Protein AF-A0A812SPB5-F1 (afdb_monomer_lite)

InterPro domains:
  IPR000182 GNAT domain [PF13508] (41-122)
  IPR000182 GNAT domain [PS51186] (1-149)
  IPR016181 Acyl-CoA N-acyltransferase [SSF55729] (9-125)
  IPR053144 Putative Acetyltransferase Butenolide Biosynthesis [PTHR43233] (49-135)

Structure (mmCIF, N/CA/C/O backbone):
data_AF-A0A812SPB5-F1
#
_entry.id   AF-A0A812SPB5-F1
#
loop_
_atom_site.group_PDB
_atom_site.id
_atom_site.type_symbol
_atom_site.label_atom_id
_atom_site.label_alt_id
_atom_site.label_comp_id
_atom_site.label_asym_id
_atom_site.label_entity_id
_atom_site.label_seq_id
_atom_site.pdbx_PDB_ins_code
_atom_site.Cartn_x
_atom_site.Cartn_y
_atom_site.Cartn_z
_atom_site.occupancy
_atom_site.B_iso_or_equiv
_atom_site.auth_seq_id
_atom_site.auth_comp_id
_atom_site.auth_asym_id
_atom_site.auth_atom_id
_atom_site.pdbx_PDB_model_num
ATOM 1 N N . MET A 1 1 ? -37.633 -45.034 35.189 1.00 63.81 1 MET A N 1
ATOM 2 C CA . MET A 1 1 ? -37.318 -43.684 35.684 1.00 63.81 1 MET A CA 1
ATOM 3 C C . MET A 1 1 ? -38.538 -42.826 35.439 1.00 63.81 1 MET A C 1
ATOM 5 O O . MET A 1 1 ? -38.893 -42.619 34.281 1.00 63.81 1 MET A O 1
ATOM 9 N N . THR A 1 2 ? -39.214 -42.417 36.504 1.00 84.12 2 THR A N 1
ATOM 10 C CA . THR A 1 2 ? -40.381 -41.531 36.424 1.00 84.12 2 THR A CA 1
ATOM 11 C C . THR A 1 2 ? -39.947 -40.212 37.028 1.00 84.12 2 THR A C 1
ATOM 13 O O . THR A 1 2 ? -39.960 -40.045 38.245 1.00 84.12 2 THR A O 1
ATOM 16 N N . ILE A 1 3 ? -39.499 -39.306 36.160 1.00 94.38 3 ILE A N 1
ATOM 17 C CA . ILE A 1 3 ? -38.965 -38.017 36.582 1.00 94.38 3 ILE A CA 1
ATOM 18 C C . ILE A 1 3 ? -40.113 -37.043 36.836 1.00 94.38 3 ILE A C 1
ATOM 20 O O . ILE A 1 3 ? -40.954 -36.833 35.962 1.00 94.38 3 ILE A O 1
ATOM 24 N N . SER A 1 4 ? -40.125 -36.420 38.013 1.00 95.44 4 SER A N 1
ATOM 25 C CA . SER A 1 4 ? -41.083 -35.372 38.368 1.00 95.44 4 SER A CA 1
ATOM 26 C C . SER A 1 4 ? -40.384 -34.162 38.983 1.00 95.44 4 SER A C 1
ATOM 28 O O . SER A 1 4 ? -39.336 -34.287 39.612 1.00 95.44 4 SER A O 1
ATOM 30 N N . VAL A 1 5 ? -40.954 -32.976 38.769 1.00 96.69 5 VAL A N 1
ATOM 31 C CA . VAL A 1 5 ? -40.479 -31.719 39.357 1.00 96.69 5 VAL A CA 1
ATOM 32 C C . VAL A 1 5 ? -41.509 -31.268 40.378 1.00 96.69 5 VAL A C 1
ATOM 34 O O . VAL A 1 5 ? -42.678 -31.105 40.030 1.00 96.69 5 VAL A O 1
ATOM 37 N N . ILE A 1 6 ? -41.084 -31.060 41.621 1.00 97.44 6 ILE A N 1
ATOM 38 C CA . ILE A 1 6 ? -41.960 -30.626 42.709 1.00 97.44 6 ILE A CA 1
ATOM 39 C C . ILE A 1 6 ? -41.412 -29.376 43.393 1.00 97.44 6 ILE A C 1
ATOM 41 O O . ILE A 1 6 ? -40.201 -29.180 43.496 1.00 97.44 6 ILE A O 1
ATOM 45 N N . THR A 1 7 ? -42.313 -28.553 43.918 1.00 97.50 7 THR A N 1
ATOM 46 C CA . THR A 1 7 ? -41.961 -27.454 44.819 1.00 97.50 7 THR A CA 1
ATOM 47 C C . THR A 1 7 ? -41.866 -27.998 46.239 1.00 97.50 7 THR A C 1
ATOM 49 O O . THR A 1 7 ? -42.883 -28.283 46.872 1.00 97.50 7 THR A O 1
ATOM 52 N N . LYS A 1 8 ? -40.641 -28.181 46.735 1.00 96.62 8 LYS A N 1
ATOM 53 C CA . LYS A 1 8 ? -40.370 -28.654 48.097 1.00 96.62 8 LYS A CA 1
ATOM 54 C C . LYS A 1 8 ? -38.964 -28.240 48.517 1.00 96.62 8 LYS A C 1
ATOM 56 O O . LYS A 1 8 ? -38.015 -28.406 47.758 1.00 96.62 8 LYS A O 1
ATOM 61 N N . THR A 1 9 ? -38.817 -27.731 49.737 1.00 97.06 9 THR A N 1
ATOM 62 C CA . THR A 1 9 ? -37.496 -27.500 50.336 1.00 97.06 9 THR A CA 1
ATOM 63 C C . THR A 1 9 ? -36.890 -28.847 50.743 1.00 97.06 9 THR A C 1
ATOM 65 O O . THR A 1 9 ? -37.549 -29.580 51.487 1.00 97.06 9 THR A O 1
ATOM 68 N N . PRO A 1 10 ? -35.684 -29.213 50.263 1.00 96.50 10 PRO A N 1
ATOM 69 C CA . PRO A 1 10 ? -35.013 -30.427 50.721 1.00 96.50 10 PRO A CA 1
ATOM 70 C C . PRO A 1 10 ? -34.667 -30.323 52.205 1.00 96.50 10 PRO A C 1
ATOM 72 O O . PRO A 1 10 ? -34.415 -29.231 52.716 1.00 96.50 10 PRO A O 1
ATOM 75 N N . ASP A 1 11 ? -34.610 -31.462 52.888 1.00 96.69 11 ASP A N 1
ATOM 76 C CA . ASP A 1 11 ? -33.950 -31.523 54.186 1.00 96.69 11 ASP A CA 1
ATOM 77 C C . ASP A 1 11 ? -32.429 -31.268 54.026 1.00 96.69 11 ASP A C 1
ATOM 79 O O . ASP A 1 11 ? -31.878 -31.408 52.924 1.00 96.69 11 ASP A O 1
ATOM 83 N N . PRO A 1 12 ? -31.728 -30.855 55.098 1.00 97.38 12 PRO A N 1
ATOM 84 C CA . PRO A 1 12 ? -30.311 -30.505 55.020 1.00 97.38 12 PRO A CA 1
ATOM 85 C C . PRO A 1 12 ? -29.404 -31.632 54.512 1.00 97.38 12 PRO A C 1
ATOM 87 O O . PRO A 1 12 ? -28.413 -31.346 53.840 1.00 97.38 12 PRO A O 1
ATOM 90 N N . GLU A 1 13 ? -29.737 -32.891 54.792 1.00 97.25 13 GLU A N 1
ATOM 91 C CA . GLU A 1 13 ? -28.932 -34.052 54.401 1.00 97.25 13 GLU A CA 1
ATOM 92 C C . GLU A 1 13 ? -29.059 -34.299 52.895 1.00 97.25 13 GLU A C 1
ATOM 94 O O . GLU A 1 13 ? -28.049 -34.379 52.191 1.00 97.25 13 GLU A O 1
ATOM 99 N N . THR A 1 14 ? -30.290 -34.292 52.374 1.00 96.75 14 THR A N 1
ATOM 100 C CA . THR A 1 14 ? -30.570 -34.359 50.934 1.00 96.75 14 THR A CA 1
ATOM 101 C C . THR A 1 14 ? -29.906 -33.205 50.180 1.00 96.75 14 THR A C 1
ATOM 103 O O . THR A 1 14 ? -29.266 -33.417 49.148 1.00 96.75 14 THR A O 1
ATOM 106 N N . TYR A 1 15 ? -30.005 -31.977 50.701 1.00 97.62 15 TYR A N 1
ATOM 107 C CA . TYR A 1 15 ? -29.370 -30.798 50.107 1.00 97.62 15 TYR A CA 1
ATOM 108 C C . TYR A 1 15 ? -27.847 -30.952 50.007 1.00 97.62 15 TYR A C 1
ATOM 110 O O . TYR A 1 15 ? -27.272 -30.734 48.939 1.00 97.62 15 TYR A O 1
ATOM 118 N N . LEU A 1 16 ? -27.183 -31.338 51.101 1.00 97.06 16 LEU A N 1
ATOM 119 C CA . LEU A 1 16 ? -25.730 -31.515 51.117 1.00 97.06 16 LEU A CA 1
ATOM 120 C C . LEU A 1 16 ? -25.281 -32.674 50.221 1.00 97.06 16 LEU A C 1
ATOM 122 O O . LEU A 1 16 ? -24.282 -32.532 49.514 1.00 97.06 16 LEU A O 1
ATOM 126 N N . SER A 1 17 ? -26.042 -33.770 50.192 1.00 96.19 17 SER A N 1
ATOM 127 C CA . SER A 1 17 ? -25.793 -34.912 49.308 1.00 96.19 17 SER A CA 1
ATOM 128 C C . SER A 1 17 ? -25.821 -34.501 47.830 1.00 96.19 17 SER A C 1
ATOM 130 O O . SER A 1 17 ? -24.860 -34.740 47.096 1.00 96.19 17 SER A O 1
ATOM 132 N N . LEU A 1 18 ? -26.860 -33.772 47.399 1.00 96.44 18 LEU A N 1
ATOM 133 C CA . LEU A 1 18 ? -26.977 -33.279 46.021 1.00 96.44 18 LEU A CA 1
ATOM 134 C C . LEU A 1 18 ? -25.856 -32.302 45.643 1.00 96.44 18 LEU A C 1
ATOM 136 O O . LEU A 1 18 ? -25.325 -32.373 44.533 1.00 96.44 18 LEU A O 1
ATOM 140 N N . ARG A 1 19 ? -25.461 -31.406 46.559 1.00 95.50 19 ARG A N 1
ATOM 141 C CA . ARG A 1 19 ? -24.319 -30.502 46.337 1.00 95.50 19 ARG A CA 1
ATOM 142 C C . ARG A 1 19 ? -23.026 -31.266 46.110 1.00 95.50 19 ARG A C 1
ATOM 144 O O . ARG A 1 19 ? -22.308 -30.953 45.163 1.00 95.50 19 ARG A O 1
ATOM 151 N N . ALA A 1 20 ? -22.737 -32.231 46.982 1.00 92.88 20 ALA A N 1
ATOM 152 C CA . ALA A 1 20 ? -21.528 -33.038 46.902 1.00 92.88 20 ALA A CA 1
ATOM 153 C C . ALA A 1 20 ? -21.491 -33.830 45.589 1.00 92.88 20 ALA A C 1
ATOM 155 O O . ALA A 1 20 ? -20.488 -33.780 44.878 1.00 92.88 20 ALA A O 1
ATOM 156 N N . ALA A 1 21 ? -22.606 -34.468 45.218 1.00 91.19 21 ALA A N 1
ATOM 157 C CA . ALA A 1 21 ? -22.726 -35.212 43.967 1.00 91.19 21 ALA A CA 1
ATOM 158 C C . ALA A 1 21 ? -22.499 -34.333 42.723 1.00 91.19 21 ALA A C 1
ATOM 160 O O . ALA A 1 21 ? -21.892 -34.777 41.753 1.00 91.19 21 ALA A O 1
ATOM 161 N N . GLY A 1 22 ? -22.956 -33.078 42.743 1.00 85.56 22 GLY A N 1
ATOM 162 C CA . GLY A 1 22 ? -22.768 -32.135 41.638 1.00 85.56 22 GLY A CA 1
ATOM 163 C C . GLY A 1 22 ? -21.493 -31.295 41.678 1.00 85.56 22 GLY A C 1
ATOM 164 O O . GLY A 1 22 ? -21.366 -30.381 40.867 1.00 85.56 22 GLY A O 1
ATOM 165 N N . GLY A 1 23 ? -20.574 -31.551 42.614 1.00 87.12 23 GLY A N 1
ATOM 166 C CA . GLY A 1 23 ? -19.309 -30.816 42.720 1.00 87.12 23 GLY A CA 1
ATOM 167 C C . GLY A 1 23 ? -19.434 -29.374 43.232 1.00 87.12 23 GLY A C 1
ATOM 168 O O . GLY A 1 23 ? -18.516 -28.574 43.042 1.00 87.12 23 GLY A O 1
ATOM 169 N N . LEU A 1 24 ? -20.546 -29.018 43.885 1.00 87.31 24 LEU A N 1
ATOM 170 C CA . LEU A 1 24 ? -20.717 -27.701 44.500 1.00 87.31 24 LEU A CA 1
ATOM 171 C C . LEU A 1 24 ? -19.884 -27.575 45.786 1.00 87.31 24 LEU A C 1
ATOM 173 O O . LEU A 1 24 ? -19.581 -28.554 46.465 1.00 87.31 24 LEU A O 1
ATOM 177 N N . SER A 1 25 ? -19.536 -26.338 46.157 1.00 84.19 25 SER A N 1
ATOM 178 C CA . SER A 1 25 ? -18.739 -26.072 47.368 1.00 84.19 25 SER A CA 1
ATOM 179 C C . SER A 1 25 ? -19.434 -26.602 48.639 1.00 84.19 25 SER A C 1
ATOM 181 O O . SER A 1 25 ? -20.660 -26.450 48.747 1.00 84.19 25 SER A O 1
ATOM 183 N N . PRO A 1 26 ? -18.684 -27.182 49.598 1.00 86.19 26 PRO A N 1
ATOM 184 C CA . PRO A 1 26 ? -19.251 -27.788 50.801 1.00 86.19 26 PRO A CA 1
ATOM 185 C C . PRO A 1 26 ? -19.763 -26.741 51.801 1.00 86.19 26 PRO A C 1
ATOM 187 O O . PRO A 1 26 ? -19.279 -25.608 51.828 1.00 86.19 26 PRO A O 1
ATOM 190 N N . TYR A 1 27 ? -20.714 -27.157 52.639 1.00 88.69 27 TYR A N 1
ATOM 191 C CA . TYR A 1 27 ? -21.222 -26.421 53.799 1.00 88.69 27 TYR A CA 1
ATOM 192 C C . TYR A 1 27 ? -21.472 -27.384 54.961 1.00 88.69 27 TYR A C 1
ATOM 194 O O . TYR A 1 27 ? -21.741 -28.563 54.737 1.00 88.69 27 TYR A O 1
ATOM 202 N N . ASP A 1 28 ? -21.433 -26.864 56.186 1.00 91.00 28 ASP A N 1
ATOM 203 C CA . ASP A 1 28 ? -21.784 -27.625 57.384 1.00 91.00 28 ASP A CA 1
ATOM 204 C C . ASP A 1 28 ? -23.301 -27.863 57.469 1.00 91.00 28 ASP A C 1
ATOM 206 O O . ASP A 1 28 ? -24.102 -27.054 56.986 1.00 91.00 28 ASP A O 1
ATOM 210 N N . LEU A 1 29 ? -23.708 -28.953 58.128 1.00 93.06 29 LEU A N 1
ATOM 211 C CA . LEU A 1 29 ? -25.117 -29.338 58.294 1.00 93.06 29 LEU A CA 1
ATOM 212 C C . LEU A 1 29 ? -25.950 -28.246 58.981 1.00 93.06 29 LEU A C 1
ATOM 214 O O . LEU A 1 29 ? -27.067 -27.953 58.555 1.00 93.06 29 LEU A O 1
ATOM 218 N N . GLU A 1 30 ? -25.386 -27.595 60.000 1.00 93.38 30 GLU A N 1
ATOM 219 C CA . GLU A 1 30 ? -26.032 -26.485 60.706 1.00 93.38 30 GLU A CA 1
ATOM 220 C C . GLU A 1 30 ? -26.261 -25.281 59.778 1.00 93.38 30 GLU A C 1
ATOM 222 O O . GLU A 1 30 ? -27.364 -24.731 59.719 1.00 93.38 30 GLU A O 1
ATOM 227 N N . ALA A 1 31 ? -25.248 -24.917 58.985 1.00 91.81 31 ALA A N 1
ATOM 228 C CA . ALA A 1 31 ? -25.338 -23.822 58.024 1.00 91.81 31 ALA A CA 1
ATOM 229 C C . ALA A 1 31 ? -26.363 -24.120 56.918 1.00 91.81 31 ALA A C 1
ATOM 231 O O . ALA A 1 31 ? -27.149 -23.244 56.550 1.00 91.81 31 ALA A O 1
ATOM 232 N N . ALA A 1 32 ? -26.401 -25.361 56.422 1.00 95.88 32 ALA A N 1
ATOM 233 C CA . ALA A 1 32 ? -27.415 -25.814 55.475 1.00 95.88 32 ALA A CA 1
ATOM 234 C C . ALA A 1 32 ? -28.828 -25.715 56.070 1.00 95.88 32 ALA A C 1
ATOM 236 O O . ALA A 1 32 ? -29.724 -25.167 55.426 1.00 95.88 32 ALA A O 1
ATOM 237 N N . GLY A 1 33 ? -29.014 -26.170 57.313 1.00 96.31 33 GLY A N 1
ATOM 238 C CA . GLY A 1 33 ? -30.286 -26.077 58.029 1.00 96.31 33 GLY A CA 1
ATOM 239 C C . GLY A 1 33 ? -30.769 -24.641 58.223 1.00 96.31 33 GLY A C 1
ATOM 240 O O . GLY A 1 33 ? -31.959 -24.368 58.063 1.00 96.31 33 GLY A O 1
ATOM 241 N N . LEU A 1 34 ? -29.863 -23.704 58.513 1.00 95.12 34 LEU A N 1
ATOM 242 C CA . LEU A 1 34 ? -30.201 -22.285 58.611 1.00 95.12 34 LEU A CA 1
ATOM 243 C C . LEU A 1 34 ? -30.539 -21.679 57.239 1.00 95.12 34 LEU A C 1
ATOM 245 O O . LEU A 1 34 ? -31.526 -20.957 57.112 1.00 95.12 34 LEU A O 1
ATOM 249 N N . GLY A 1 35 ? -29.746 -21.974 56.207 1.00 95.38 35 GLY A N 1
ATOM 250 C CA . GLY A 1 35 ? -29.946 -21.427 54.863 1.00 95.38 35 GLY A CA 1
ATOM 251 C C . GLY A 1 35 ? -31.253 -21.888 54.213 1.00 95.38 35 GLY A C 1
ATOM 252 O O . GLY A 1 35 ? -31.986 -21.079 53.647 1.00 95.38 35 GLY A O 1
ATOM 253 N N . LEU A 1 36 ? -31.591 -23.174 54.345 1.00 97.25 36 LEU A N 1
ATOM 254 C CA . LEU A 1 36 ? -32.800 -23.754 53.750 1.00 97.25 36 LEU A CA 1
ATOM 255 C C . LEU A 1 36 ? -34.093 -23.159 54.323 1.00 97.25 36 LEU A C 1
ATOM 257 O O . LEU A 1 36 ? -35.051 -22.969 53.579 1.00 97.25 36 LEU A O 1
ATOM 261 N N . LYS A 1 37 ? -34.111 -22.791 55.612 1.00 96.06 37 LYS A N 1
ATOM 262 C CA . LYS A 1 37 ? -35.261 -22.114 56.243 1.00 96.06 37 LYS A CA 1
ATOM 263 C C . LYS A 1 37 ? -35.551 -20.732 55.654 1.00 96.06 37 LYS A C 1
ATOM 265 O O . LYS A 1 37 ? -36.689 -20.290 55.704 1.00 96.06 37 LYS A O 1
ATOM 270 N N . ASN A 1 38 ? -34.532 -20.072 55.103 1.00 95.81 38 ASN A N 1
ATOM 271 C CA . ASN A 1 38 ? -34.617 -18.715 54.558 1.00 95.81 38 ASN A CA 1
ATOM 272 C C . ASN A 1 38 ? -34.707 -18.698 53.023 1.00 95.81 38 ASN A C 1
ATOM 274 O O . ASN A 1 38 ? -34.426 -17.685 52.385 1.00 95.81 38 ASN A O 1
ATOM 278 N N . SER A 1 39 ? -35.041 -19.834 52.413 1.00 97.38 39 SER A N 1
ATOM 279 C CA . SER A 1 39 ? -35.222 -19.920 50.965 1.00 97.38 39 SER A CA 1
ATOM 280 C C . SER A 1 39 ? -36.596 -19.385 50.581 1.00 97.38 39 SER A C 1
ATOM 282 O O . SER A 1 39 ? -37.591 -19.759 51.196 1.00 97.38 39 SER A O 1
ATOM 284 N N . LEU A 1 40 ? -36.660 -18.547 49.545 1.00 96.81 40 LEU A N 1
ATOM 285 C CA . LEU A 1 40 ? -37.932 -18.048 49.013 1.00 96.81 40 LEU A CA 1
ATOM 286 C C . LEU A 1 40 ? -38.688 -19.160 48.285 1.00 96.81 40 LEU A C 1
ATOM 288 O O . LEU A 1 40 ? -39.899 -19.299 48.424 1.00 96.81 40 LEU A O 1
ATOM 292 N N . HIS A 1 41 ? -37.959 -19.968 47.513 1.00 97.81 41 HIS A N 1
ATOM 293 C CA . HIS A 1 41 ? -38.534 -21.067 46.752 1.00 97.81 41 HIS A CA 1
ATOM 294 C C . HIS A 1 41 ? -37.497 -22.157 46.494 1.00 97.81 41 HIS A C 1
ATOM 296 O O . HIS A 1 41 ? -36.340 -21.861 46.193 1.00 97.81 41 HIS A O 1
ATOM 302 N N . CYS A 1 42 ? -37.922 -23.416 46.562 1.00 98.25 42 CYS A N 1
ATOM 303 C CA . CYS A 1 42 ? -37.093 -24.577 46.256 1.00 98.25 42 CYS A CA 1
ATOM 304 C C . CYS A 1 42 ? -37.826 -25.505 45.293 1.00 98.25 42 CYS A C 1
ATOM 306 O O . CYS A 1 42 ? -39.015 -25.784 45.461 1.00 98.25 42 CYS A O 1
ATOM 308 N N . VAL A 1 43 ? -37.081 -26.033 44.331 1.00 98.19 43 VAL A N 1
ATOM 309 C CA . VAL A 1 43 ? -37.544 -27.042 43.385 1.00 98.19 43 VAL A CA 1
ATOM 310 C C . VAL A 1 43 ? -36.696 -28.293 43.561 1.00 98.19 43 VAL A C 1
ATOM 312 O O . VAL A 1 43 ? -35.469 -28.201 43.604 1.00 98.19 43 VAL A O 1
ATOM 315 N N . LEU A 1 44 ? -37.346 -29.455 43.630 1.00 98.19 44 LEU A N 1
ATOM 316 C CA . LEU A 1 44 ? -36.703 -30.766 43.596 1.00 98.19 44 LEU A CA 1
ATOM 317 C C . LEU A 1 44 ? -37.095 -31.520 42.334 1.00 98.19 44 LEU A C 1
ATOM 319 O O . LEU A 1 44 ? -38.250 -31.508 41.913 1.00 98.19 44 LEU A O 1
ATOM 323 N N . LEU A 1 45 ? -36.112 -32.206 41.766 1.00 97.75 45 LEU A N 1
ATOM 324 C CA . LEU A 1 45 ? -36.284 -33.189 40.713 1.00 97.75 45 LEU A CA 1
ATOM 325 C C . LEU A 1 45 ? -36.202 -34.576 41.346 1.00 97.75 45 LEU A C 1
ATOM 327 O O . LEU A 1 45 ? -35.180 -34.906 41.948 1.00 97.75 45 LEU A O 1
ATOM 331 N N . LEU A 1 46 ? -37.258 -35.371 41.216 1.00 97.19 46 LEU A N 1
ATOM 332 C CA . LEU A 1 46 ? -37.343 -36.706 41.799 1.00 97.19 46 LEU A CA 1
ATOM 333 C C . LEU A 1 46 ? -37.330 -37.786 40.716 1.00 97.19 46 LEU A C 1
ATOM 335 O O . LEU A 1 46 ? -38.007 -37.626 39.701 1.00 97.19 46 LEU A O 1
ATOM 339 N N . ASP A 1 47 ? -36.628 -38.893 40.964 1.00 95.38 47 ASP A N 1
ATOM 340 C CA . ASP A 1 47 ? -36.888 -40.188 40.322 1.00 95.38 47 ASP A CA 1
ATOM 341 C C . ASP A 1 47 ? -37.555 -41.103 41.356 1.00 95.38 47 ASP A C 1
ATOM 343 O O . ASP A 1 47 ? -36.920 -41.559 42.310 1.00 95.38 47 ASP A O 1
ATOM 347 N N . GLY A 1 48 ? -38.869 -41.297 41.227 1.00 92.38 48 GLY A N 1
ATOM 348 C CA . GLY A 1 48 ? -39.670 -41.904 42.294 1.00 92.38 48 GLY A CA 1
ATOM 349 C C . GLY A 1 48 ? -39.653 -41.045 43.565 1.00 92.38 48 GLY A C 1
ATOM 350 O O . GLY A 1 48 ? -40.096 -39.899 43.540 1.00 92.38 48 GLY A O 1
ATOM 351 N N . GLU A 1 49 ? -39.141 -41.591 44.670 1.00 90.06 49 GLU A N 1
ATOM 352 C CA . GLU A 1 49 ? -38.994 -40.875 45.950 1.00 90.06 49 GLU A CA 1
ATOM 353 C C . GLU A 1 49 ? -37.601 -40.249 46.141 1.00 90.06 49 GLU A C 1
ATOM 355 O O . GLU A 1 49 ? -37.379 -39.491 47.084 1.00 90.06 49 GLU A O 1
ATOM 360 N N . THR A 1 50 ? -36.647 -40.544 45.253 1.00 94.25 50 THR A N 1
ATOM 361 C CA . THR A 1 50 ? -35.257 -40.098 45.390 1.00 94.25 50 THR A CA 1
ATOM 362 C C . THR A 1 50 ? -35.046 -38.744 44.725 1.00 94.25 50 THR A C 1
ATOM 364 O O . THR A 1 50 ? -35.310 -38.583 43.534 1.00 94.25 50 THR A O 1
ATOM 367 N N . ALA A 1 51 ? -34.514 -37.771 45.468 1.00 96.69 51 ALA A N 1
ATOM 368 C CA . ALA A 1 51 ? -34.114 -36.488 44.903 1.00 96.69 51 ALA A CA 1
ATOM 369 C C . ALA A 1 51 ? -32.821 -36.631 44.088 1.00 96.69 51 ALA A C 1
ATOM 371 O O . ALA A 1 51 ? -31.784 -37.036 44.606 1.00 96.69 51 ALA A O 1
ATOM 372 N N . VAL A 1 52 ? -32.892 -36.277 42.806 1.00 97.25 52 VAL A N 1
ATOM 373 C CA . VAL A 1 52 ? -31.805 -36.402 41.817 1.00 97.25 52 VAL A CA 1
ATOM 374 C C . VAL A 1 52 ? -31.401 -35.053 41.214 1.00 97.25 52 VAL A C 1
ATOM 376 O O . VAL A 1 52 ? -30.517 -34.975 40.363 1.00 97.25 52 VAL A O 1
ATOM 379 N N . GLY A 1 53 ? -32.018 -33.962 41.659 1.00 97.50 53 GLY A N 1
ATOM 380 C CA . GLY A 1 53 ? -31.630 -32.602 41.312 1.00 97.50 53 GLY A CA 1
ATOM 381 C C . GLY A 1 53 ? -32.399 -31.573 42.129 1.00 97.50 53 GLY A C 1
ATOM 382 O O . GLY A 1 53 ? -33.433 -31.882 42.722 1.00 97.50 53 GLY A O 1
ATOM 383 N N . MET A 1 54 ? -31.890 -30.347 42.170 1.00 98.12 54 MET A N 1
ATOM 384 C CA . MET A 1 54 ? -32.526 -29.241 42.876 1.00 98.12 54 MET A CA 1
ATOM 385 C C . MET A 1 54 ? -32.193 -27.884 42.256 1.00 98.12 54 MET A C 1
ATOM 387 O O . MET A 1 54 ? -31.252 -27.750 41.473 1.00 98.12 54 MET A O 1
ATOM 391 N N . GLY A 1 55 ? -32.972 -26.879 42.638 1.00 97.94 55 GLY A N 1
ATOM 392 C CA . GLY A 1 55 ? -32.710 -25.474 42.361 1.00 97.94 55 GLY A CA 1
ATOM 393 C C . GLY A 1 55 ? -33.414 -24.577 43.369 1.00 97.94 55 GLY A C 1
ATOM 394 O O . GLY A 1 55 ? -34.437 -24.969 43.938 1.00 97.94 55 GLY A O 1
ATOM 395 N N . ARG A 1 56 ? -32.860 -23.389 43.626 1.00 98.19 56 ARG A N 1
ATOM 396 C CA . ARG A 1 56 ? -33.287 -22.567 44.761 1.00 98.19 56 ARG A CA 1
ATOM 397 C C . ARG A 1 56 ? -33.278 -21.072 44.472 1.00 98.19 56 ARG A C 1
ATOM 399 O O . ARG A 1 56 ? -32.375 -20.570 43.809 1.00 98.19 56 ARG A O 1
ATOM 406 N N . LEU A 1 57 ? -34.254 -20.359 45.027 1.00 98.25 57 LEU A N 1
ATOM 407 C CA . LEU A 1 57 ? -34.312 -18.898 45.056 1.00 98.25 57 LEU A CA 1
ATOM 408 C C . LEU A 1 57 ? -34.083 -18.389 46.476 1.00 98.25 57 LEU A C 1
ATOM 410 O O . LEU A 1 57 ? -34.707 -18.863 47.429 1.00 98.25 57 LEU A O 1
ATOM 414 N N . VAL A 1 58 ? -33.215 -17.391 46.598 1.00 97.88 58 VAL A N 1
ATOM 415 C CA . VAL A 1 58 ? -32.963 -16.638 47.833 1.00 97.88 58 VAL A CA 1
ATOM 416 C C . VAL A 1 58 ? -33.070 -15.146 47.537 1.00 97.88 58 VAL A C 1
ATOM 418 O O . VAL A 1 58 ? -32.854 -14.735 46.400 1.00 97.88 58 VAL A O 1
ATOM 421 N N . GLY A 1 59 ? -33.400 -14.324 48.527 1.00 95.69 59 GLY A N 1
ATOM 422 C CA . GLY A 1 59 ? -33.529 -12.881 48.330 1.00 95.69 59 GLY A CA 1
ATOM 423 C C . GLY A 1 59 ? -34.516 -12.245 49.293 1.00 95.69 59 GLY A C 1
ATOM 424 O O . GLY A 1 59 ? -34.888 -12.850 50.296 1.00 95.69 59 GLY A O 1
ATOM 425 N N . ASP A 1 60 ? -34.953 -11.037 48.959 1.00 95.06 60 ASP A N 1
ATOM 426 C CA . ASP A 1 60 ? -35.926 -10.268 49.746 1.00 95.06 60 ASP A CA 1
ATOM 427 C C . ASP A 1 60 ? -37.382 -10.432 49.271 1.00 95.06 60 ASP A C 1
ATOM 429 O O . ASP A 1 60 ? -38.298 -9.908 49.900 1.00 95.06 60 ASP A O 1
ATOM 433 N N . GLY A 1 61 ? -37.602 -11.155 48.167 1.00 92.56 61 GLY A N 1
ATOM 434 C CA . GLY A 1 61 ? -38.926 -11.392 47.589 1.00 92.56 61 GLY A CA 1
ATOM 435 C C . GLY A 1 61 ? -39.545 -10.176 46.889 1.00 92.56 61 GLY A C 1
ATOM 436 O O . GLY A 1 61 ? -40.709 -10.243 46.504 1.00 92.56 61 GLY A O 1
ATOM 437 N N . GLY A 1 62 ? -38.799 -9.081 46.704 1.00 92.75 62 GLY A N 1
ATOM 438 C CA . GLY A 1 62 ? -39.325 -7.853 46.106 1.00 92.75 62 GLY A CA 1
ATOM 439 C C . GLY A 1 62 ? -38.358 -7.128 45.176 1.00 92.75 62 GLY A C 1
ATOM 440 O O . GLY A 1 62 ? -38.707 -6.863 44.027 1.00 92.75 62 GLY A O 1
ATOM 441 N N . LEU A 1 63 ? -37.156 -6.796 45.653 1.00 95.19 63 LEU A N 1
ATOM 442 C CA . LEU A 1 63 ? -36.174 -6.014 44.898 1.00 95.19 63 LEU A CA 1
ATOM 443 C C . LEU A 1 63 ? -35.088 -6.903 44.296 1.00 95.19 63 LEU A C 1
ATOM 445 O O . LEU A 1 63 ? -34.792 -6.771 43.109 1.00 95.19 63 LEU A O 1
ATOM 449 N N . PHE A 1 64 ? -34.508 -7.807 45.090 1.00 96.81 64 PHE A N 1
ATOM 450 C CA . PHE A 1 64 ? -33.348 -8.601 44.695 1.00 96.81 64 PHE A CA 1
ATOM 451 C C . PHE A 1 64 ? -33.532 -10.078 45.023 1.00 96.81 64 PHE A C 1
ATOM 453 O O . PHE A 1 64 ? -33.658 -10.476 46.185 1.00 96.81 64 PHE A O 1
ATOM 460 N N . VAL A 1 65 ? -33.462 -10.907 43.983 1.00 97.75 65 VAL A N 1
ATOM 461 C CA . VAL A 1 65 ? -33.499 -12.367 44.084 1.00 97.75 65 VAL A CA 1
ATOM 462 C C . VAL A 1 65 ? -32.302 -12.972 43.368 1.00 97.75 65 VAL A C 1
ATOM 464 O O . VAL A 1 65 ? -31.827 -12.478 42.345 1.00 97.75 65 VAL A O 1
ATOM 467 N N . GLN A 1 66 ? -31.787 -14.061 43.922 1.00 98.00 66 GLN A N 1
ATOM 468 C CA . GLN A 1 66 ? -30.688 -14.812 43.350 1.00 98.00 66 GLN A CA 1
ATOM 469 C C . GLN A 1 66 ? -31.084 -16.272 43.152 1.00 98.00 66 GLN A C 1
ATOM 471 O O . GLN A 1 66 ? -31.549 -16.941 44.078 1.00 98.00 66 GLN A O 1
ATOM 476 N N . VAL A 1 67 ? -30.864 -16.770 41.936 1.00 98.00 67 VAL A N 1
ATOM 477 C CA . VAL A 1 67 ? -30.932 -18.197 41.634 1.00 98.00 67 VAL A CA 1
ATOM 478 C C . VAL A 1 67 ? -29.646 -18.842 42.135 1.00 98.00 67 VAL A C 1
ATOM 480 O O . VAL A 1 67 ? -28.540 -18.422 41.788 1.00 98.00 67 VAL A O 1
ATOM 483 N N . THR A 1 68 ? -29.793 -19.856 42.978 1.00 96.25 68 THR A N 1
ATOM 484 C CA . THR A 1 68 ? -28.696 -20.567 43.632 1.00 96.25 68 THR A CA 1
ATOM 485 C C . THR A 1 68 ? -28.899 -22.073 43.523 1.00 96.25 68 THR A C 1
ATOM 487 O O . THR A 1 68 ? -30.013 -22.565 43.344 1.00 96.25 68 THR A O 1
ATOM 490 N N . ASP A 1 69 ? -27.792 -22.807 43.623 1.00 94.94 69 ASP A N 1
ATOM 491 C CA . ASP A 1 69 ? -27.772 -24.256 43.848 1.00 94.94 69 ASP A CA 1
ATOM 492 C C . ASP A 1 69 ? -28.539 -25.089 42.822 1.00 94.94 69 ASP A C 1
ATOM 494 O O . ASP A 1 69 ? -29.151 -26.102 43.156 1.00 94.94 69 ASP A O 1
ATOM 498 N N . ILE A 1 70 ? -28.466 -24.669 41.558 1.00 96.12 70 ILE A N 1
ATOM 499 C CA . ILE A 1 70 ? -28.893 -25.479 40.421 1.00 96.12 70 ILE A CA 1
ATOM 500 C C . ILE A 1 70 ? -27.933 -26.655 40.291 1.00 96.12 70 ILE A C 1
ATOM 502 O O . ILE A 1 70 ? -26.766 -26.481 39.936 1.00 96.12 70 ILE A O 1
ATOM 506 N N . VAL A 1 71 ? -28.425 -27.859 40.562 1.00 95.00 71 VAL A N 1
ATOM 507 C CA . VAL A 1 71 ? -27.631 -29.080 40.448 1.00 95.00 71 VAL A CA 1
ATOM 508 C C . VAL A 1 71 ? -28.496 -30.251 40.013 1.00 95.00 71 VAL A C 1
ATOM 510 O O . VAL A 1 71 ? -29.642 -30.397 40.428 1.00 95.00 71 VAL A O 1
ATOM 513 N N . VAL A 1 72 ? -27.931 -31.100 39.163 1.00 95.69 72 VAL A N 1
ATOM 514 C CA . VAL A 1 72 ? -28.505 -32.386 38.766 1.00 95.69 72 VAL A CA 1
ATOM 515 C C . VAL A 1 72 ? -27.440 -33.438 39.023 1.00 95.69 72 VAL A C 1
ATOM 517 O O . VAL A 1 72 ? -26.278 -33.233 38.661 1.00 95.69 72 VAL A O 1
ATOM 520 N N . HIS A 1 73 ? -27.830 -34.544 39.649 1.00 94.81 73 HIS A N 1
ATOM 521 C CA . HIS A 1 73 ? -26.949 -35.671 39.919 1.00 94.81 73 HIS A CA 1
ATOM 522 C C . HIS A 1 73 ? -26.264 -36.132 38.616 1.00 94.81 73 HIS A C 1
ATOM 524 O O . HIS A 1 73 ? -26.950 -36.200 37.591 1.00 94.81 73 HIS A O 1
ATOM 530 N N . PRO A 1 74 ? -24.952 -36.445 38.612 1.00 92.69 74 PRO A N 1
ATOM 531 C CA . PRO A 1 74 ? -24.191 -36.752 37.394 1.00 92.69 74 PRO A CA 1
ATOM 532 C C . PRO A 1 74 ? -24.865 -37.760 36.453 1.00 92.69 74 PRO A C 1
ATOM 534 O O . PRO A 1 74 ? -24.979 -37.500 35.257 1.00 92.69 74 PRO A O 1
ATOM 537 N N . ASP A 1 75 ? -25.428 -38.841 37.000 1.00 94.38 75 ASP A N 1
ATOM 538 C CA . ASP A 1 75 ? -26.114 -39.896 36.228 1.00 94.38 75 ASP A CA 1
ATOM 539 C C . ASP A 1 75 ? -27.374 -39.425 35.471 1.00 94.38 75 ASP A C 1
ATOM 541 O O . ASP A 1 75 ? -27.860 -40.098 34.557 1.00 94.38 75 ASP A O 1
ATOM 545 N N . TYR A 1 76 ? -27.897 -38.254 35.836 1.00 94.31 76 TYR A N 1
ATOM 546 C CA . TYR A 1 76 ? -29.096 -37.631 35.277 1.00 94.31 76 TYR A CA 1
ATOM 547 C C . TYR A 1 76 ? -28.754 -36.393 34.418 1.00 94.31 76 TYR A C 1
ATOM 549 O O . TYR A 1 76 ? -29.635 -35.760 33.835 1.00 94.31 76 TYR A O 1
ATOM 557 N N . GLN A 1 77 ? -27.480 -36.021 34.280 1.00 91.44 77 GLN A N 1
ATOM 558 C CA . GLN A 1 77 ? -27.082 -34.882 33.449 1.00 91.44 77 GLN A CA 1
ATOM 559 C C . GLN A 1 77 ? -27.236 -35.173 31.942 1.00 91.44 77 GLN A C 1
ATOM 561 O O . GLN A 1 77 ? -27.369 -36.313 31.504 1.00 91.44 77 GLN A O 1
ATOM 566 N N . GLY A 1 78 ? -27.276 -34.116 31.121 1.00 88.44 78 GLY A N 1
ATOM 567 C CA . GLY A 1 78 ? -27.392 -34.229 29.657 1.00 88.44 78 GLY A CA 1
ATOM 568 C C . GLY A 1 78 ? -28.787 -34.589 29.122 1.00 88.44 78 GLY A C 1
ATOM 569 O O . GLY A 1 78 ? -28.963 -34.675 27.911 1.00 88.44 78 GLY A O 1
ATOM 570 N N . ARG A 1 79 ? -29.792 -34.749 29.995 1.00 92.81 79 ARG A N 1
ATOM 571 C CA . ARG A 1 79 ? -31.164 -35.175 29.636 1.00 92.81 79 ARG A CA 1
ATOM 572 C C . ARG A 1 79 ? -32.224 -34.070 29.749 1.00 92.81 79 ARG A C 1
ATOM 574 O O . ARG A 1 79 ? -33.414 -34.346 29.817 1.00 92.81 79 ARG A O 1
ATOM 581 N N . GLY A 1 80 ? -31.803 -32.804 29.816 1.00 93.12 80 GLY A N 1
ATOM 582 C CA . GLY A 1 80 ? -32.712 -31.650 29.925 1.00 93.12 80 GLY A CA 1
ATOM 583 C C . GLY A 1 80 ? -33.245 -31.361 31.338 1.00 93.12 80 GLY A C 1
ATOM 584 O O . GLY A 1 80 ? -33.981 -30.401 31.532 1.00 93.12 80 GLY A O 1
ATOM 585 N N . HIS A 1 81 ? -32.834 -32.116 32.353 1.00 95.75 81 HIS A N 1
ATOM 586 C CA . HIS A 1 81 ? -33.308 -31.948 33.731 1.00 95.75 81 HIS A CA 1
ATOM 587 C C . HIS A 1 81 ? -32.962 -30.592 34.370 1.00 95.75 81 HIS A C 1
ATOM 589 O O . HIS A 1 81 ? -33.797 -30.005 35.054 1.00 95.75 81 HIS A O 1
ATOM 595 N N . GLY A 1 82 ? -31.788 -30.021 34.071 1.00 94.69 82 GLY A N 1
ATOM 596 C CA . GLY A 1 82 ? -31.455 -28.657 34.509 1.00 94.69 82 GLY A CA 1
ATOM 597 C C . GLY A 1 82 ? -32.401 -27.601 33.921 1.00 94.69 82 GLY A C 1
ATOM 598 O O . GLY A 1 82 ? -32.752 -26.636 34.592 1.00 94.69 82 GLY A O 1
ATOM 599 N N . GLN A 1 83 ? -32.886 -27.821 32.693 1.00 95.94 83 GLN A N 1
ATOM 600 C CA . GLN A 1 83 ? -33.882 -26.958 32.056 1.00 95.94 83 GLN A CA 1
ATOM 601 C C . GLN A 1 83 ? -35.251 -27.090 32.728 1.00 95.94 83 GLN A C 1
ATOM 603 O O . GLN A 1 83 ? -35.934 -26.087 32.893 1.00 95.94 83 GLN A O 1
ATOM 608 N N . GLN A 1 84 ? -35.641 -28.292 33.158 1.00 97.25 84 GLN A N 1
ATOM 609 C CA . GLN A 1 84 ? -36.895 -28.503 33.888 1.00 97.25 84 GLN A CA 1
ATOM 610 C C . GLN A 1 84 ? -36.895 -27.787 35.246 1.00 97.25 84 GLN A C 1
ATOM 612 O O . GLN A 1 84 ? -37.865 -27.108 35.578 1.00 97.25 84 GLN A O 1
ATOM 617 N N . ILE A 1 85 ? -35.791 -27.883 35.995 1.00 98.00 85 ILE A N 1
ATOM 618 C CA . ILE A 1 85 ? -35.616 -27.169 37.269 1.00 98.00 85 ILE A CA 1
ATOM 619 C C . ILE A 1 85 ? -35.688 -25.657 37.036 1.00 98.00 85 ILE A C 1
ATOM 621 O O . ILE A 1 85 ? -36.462 -24.965 37.694 1.00 98.00 85 ILE A O 1
ATOM 625 N N . MET A 1 86 ? -34.925 -25.144 36.068 1.00 97.81 86 MET A N 1
ATOM 626 C CA . MET A 1 86 ? -34.888 -23.711 35.778 1.00 97.81 86 MET A CA 1
ATOM 627 C C . MET A 1 86 ? -36.246 -23.175 35.304 1.00 97.81 86 MET A C 1
ATOM 629 O O . MET A 1 86 ? -36.661 -22.106 35.738 1.00 97.81 86 MET A O 1
ATOM 633 N N . ALA A 1 87 ? -36.981 -23.935 34.487 1.00 97.94 87 ALA A N 1
ATOM 634 C CA . ALA A 1 87 ? -38.324 -23.562 34.046 1.00 97.94 87 ALA A CA 1
ATOM 635 C C . ALA A 1 87 ? -39.309 -23.435 35.214 1.00 97.94 87 ALA A C 1
ATOM 637 O O . ALA A 1 87 ? -40.114 -22.507 35.235 1.00 97.94 87 ALA A O 1
ATOM 638 N N . ALA A 1 88 ? -39.232 -24.328 36.204 1.00 98.06 88 ALA A N 1
ATOM 639 C CA . ALA A 1 88 ? -40.064 -24.238 37.400 1.00 98.06 88 ALA A CA 1
ATOM 640 C C . ALA A 1 88 ? -39.722 -23.003 38.254 1.00 98.06 88 ALA A C 1
ATOM 642 O O . ALA A 1 88 ? -40.628 -22.327 38.737 1.00 98.06 88 ALA A O 1
ATOM 643 N N . LEU A 1 89 ? -38.433 -22.667 38.388 1.00 98.25 89 LEU A N 1
ATOM 644 C CA . LEU A 1 89 ? -37.997 -21.466 39.111 1.00 98.25 89 LEU A CA 1
ATOM 645 C C . LEU A 1 89 ? -38.433 -20.177 38.405 1.00 98.25 89 LEU A C 1
ATOM 647 O O . LEU A 1 89 ? -38.947 -19.275 39.057 1.00 98.25 89 LEU A O 1
ATOM 651 N N . VAL A 1 90 ? -38.261 -20.099 37.082 1.00 97.69 90 VAL A N 1
ATOM 652 C CA . VAL A 1 90 ? -38.680 -18.936 36.280 1.00 97.69 90 VAL A CA 1
ATOM 653 C C . VAL A 1 90 ? -40.188 -18.763 36.327 1.00 97.69 90 VAL A C 1
ATOM 655 O O . VAL A 1 90 ? -40.650 -17.652 36.551 1.00 97.69 90 VAL A O 1
ATOM 658 N N . LYS A 1 91 ? -40.953 -19.857 36.239 1.00 97.69 91 LYS A N 1
ATOM 659 C CA . LYS A 1 91 ? -42.406 -19.803 36.417 1.00 97.69 91 LYS A CA 1
ATOM 660 C C . LYS A 1 91 ? -42.779 -19.169 37.759 1.00 97.69 91 LYS A C 1
ATOM 662 O O . LYS A 1 91 ? -43.639 -18.305 37.785 1.00 97.69 91 LYS A O 1
ATOM 667 N N . HIS A 1 92 ? -42.125 -19.561 38.854 1.00 97.44 92 HIS A N 1
ATOM 668 C CA . HIS A 1 92 ? -42.382 -18.955 40.162 1.00 97.44 92 HIS A CA 1
ATOM 669 C C . HIS A 1 92 ? -41.993 -17.468 40.212 1.00 97.44 92 HIS A C 1
ATOM 671 O O . HIS A 1 92 ? -42.735 -16.669 40.774 1.00 97.44 92 HIS A O 1
ATOM 677 N N . ILE A 1 93 ? -40.867 -17.080 39.599 1.00 97.19 93 ILE A N 1
ATOM 678 C CA . ILE A 1 93 ? -40.453 -15.670 39.489 1.00 97.19 93 ILE A CA 1
ATOM 679 C C . ILE A 1 93 ? -41.515 -14.850 38.749 1.00 97.19 93 ILE A C 1
ATOM 681 O O . ILE A 1 93 ? -41.873 -13.768 39.196 1.00 97.19 93 ILE A O 1
ATOM 685 N N . GLU A 1 94 ? -42.026 -15.362 37.633 1.00 96.00 94 GLU A N 1
ATOM 686 C CA . GLU A 1 94 ? -42.982 -14.648 36.786 1.00 96.00 94 GLU A CA 1
ATOM 687 C C . GLU A 1 94 ? -44.393 -14.578 37.386 1.00 96.00 94 GLU A C 1
ATOM 689 O O . GLU A 1 94 ? -45.126 -13.638 37.081 1.00 96.00 94 GLU A O 1
ATOM 694 N N . THR A 1 95 ? -44.793 -15.552 38.216 1.00 96.06 95 THR A N 1
ATOM 695 C CA . THR A 1 95 ? -46.149 -15.590 38.790 1.00 96.06 95 THR A CA 1
ATOM 696 C C . THR A 1 95 ? -46.247 -15.002 40.190 1.00 96.06 95 THR A C 1
ATOM 698 O O . THR A 1 95 ? -47.278 -14.416 40.509 1.00 96.06 95 THR A O 1
ATOM 701 N N . GLU A 1 96 ? -45.213 -15.146 41.023 1.00 96.44 96 GLU A N 1
ATOM 702 C CA . GLU A 1 96 ? -45.287 -14.795 42.449 1.00 96.44 96 GLU A CA 1
ATOM 703 C C . GLU A 1 96 ? -44.477 -13.548 42.833 1.00 96.44 96 GLU A C 1
ATOM 705 O O . GLU A 1 96 ? -44.668 -13.025 43.931 1.00 96.44 96 GLU A O 1
ATOM 710 N N . LEU A 1 97 ? -43.567 -13.062 41.978 1.00 96.25 97 LEU A N 1
ATOM 711 C CA . LEU A 1 97 ? -42.682 -11.937 42.309 1.00 96.25 97 LEU A CA 1
ATOM 712 C C . LEU A 1 97 ? -43.042 -10.658 41.530 1.00 96.25 97 LEU A C 1
ATOM 714 O O . LEU A 1 97 ? -43.612 -10.728 40.439 1.00 96.25 97 LEU A O 1
ATOM 718 N N . PRO A 1 98 ? -42.718 -9.460 42.062 1.00 95.56 98 PRO A N 1
ATOM 719 C CA . PRO A 1 98 ? -43.036 -8.202 41.390 1.00 95.56 98 PRO A CA 1
ATOM 720 C C . PRO A 1 98 ? -42.365 -8.061 40.010 1.00 95.56 98 PRO A C 1
ATOM 722 O O . PRO A 1 98 ? -41.193 -8.408 39.869 1.00 95.56 98 PRO A O 1
ATOM 725 N N . PRO A 1 99 ? -43.020 -7.435 39.010 1.00 92.75 99 PRO A N 1
ATOM 726 C CA . PRO A 1 99 ? -42.459 -7.288 37.660 1.00 92.75 99 PRO A CA 1
ATOM 727 C C . PRO A 1 99 ? -41.131 -6.518 37.573 1.00 92.75 99 PRO A C 1
ATOM 729 O O . PRO A 1 99 ? -40.400 -6.660 36.597 1.00 92.75 99 PRO A O 1
ATOM 732 N N . SER A 1 100 ? -40.824 -5.673 38.562 1.00 93.69 100 SER A N 1
ATOM 733 C CA . SER A 1 100 ? -39.593 -4.874 38.615 1.00 93.69 100 SER A CA 1
ATOM 734 C C . SER A 1 100 ? -38.430 -5.568 39.332 1.00 93.69 100 SER A C 1
ATOM 736 O O . SER A 1 100 ? -37.420 -4.919 39.600 1.00 93.69 100 SER A O 1
ATOM 738 N N . ILE A 1 101 ? -38.579 -6.840 39.710 1.00 96.50 101 ILE A N 1
ATOM 739 C CA . ILE A 1 101 ? -37.577 -7.556 40.497 1.00 96.50 101 ILE A CA 1
ATOM 740 C C . ILE A 1 101 ? -36.275 -7.760 39.715 1.00 96.50 101 ILE A C 1
ATOM 742 O O . ILE A 1 101 ? -36.277 -8.095 38.529 1.00 96.50 101 ILE A O 1
ATOM 746 N N . TYR A 1 102 ? -35.137 -7.589 40.386 1.00 96.12 102 TYR A N 1
ATOM 747 C CA . TYR A 1 102 ? -33.830 -7.904 39.826 1.00 96.12 102 TYR A CA 1
ATOM 748 C C . TYR A 1 102 ? -33.434 -9.337 40.189 1.00 96.12 102 TYR A C 1
ATOM 750 O O . TYR A 1 102 ? -33.212 -9.650 41.362 1.00 96.12 102 TYR A O 1
ATOM 758 N N . VAL A 1 103 ? -33.310 -10.203 39.180 1.00 97.56 103 VAL A N 1
ATOM 759 C CA . VAL A 1 103 ? -32.910 -11.605 39.359 1.00 97.56 103 VAL A CA 1
ATOM 760 C C . VAL A 1 103 ? -31.492 -11.828 38.847 1.00 97.56 103 VAL A C 1
ATOM 762 O O . VAL A 1 103 ? -31.175 -11.513 37.702 1.00 97.56 103 VAL A O 1
ATOM 765 N N . SER A 1 104 ? -30.631 -12.405 39.685 1.00 97.06 104 SER A N 1
ATOM 766 C CA . SER A 1 104 ? -29.227 -12.676 39.352 1.00 97.06 104 SER A CA 1
ATOM 767 C C . SER A 1 104 ? -28.811 -14.113 39.658 1.00 97.06 104 SER A C 1
ATOM 769 O O . SER A 1 104 ? -29.542 -14.864 40.298 1.00 97.06 104 SER A O 1
ATOM 771 N N . LEU A 1 105 ? -27.625 -14.509 39.194 1.00 96.44 105 LEU A N 1
ATOM 772 C CA . LEU A 1 105 ? -26.957 -15.765 39.541 1.00 96.44 105 LEU A CA 1
ATOM 773 C C . LEU A 1 105 ? -25.454 -15.656 39.274 1.00 96.44 105 LEU A C 1
ATOM 775 O O . LEU A 1 105 ? -25.014 -14.767 38.545 1.00 96.44 105 LEU A O 1
ATOM 779 N N . ILE A 1 106 ? -24.670 -16.566 39.852 1.00 93.50 106 ILE A N 1
ATOM 780 C CA . ILE A 1 106 ? -23.262 -16.768 39.492 1.00 93.50 106 ILE A CA 1
ATOM 781 C C . ILE A 1 106 ? -23.178 -18.087 38.729 1.00 93.50 106 ILE A C 1
ATOM 783 O O . ILE A 1 106 ? -23.445 -19.146 39.293 1.00 93.50 106 ILE A O 1
ATOM 787 N N . ALA A 1 107 ? -22.852 -18.012 37.440 1.00 89.38 107 ALA A N 1
ATOM 788 C CA . ALA A 1 107 ? -22.748 -19.179 36.575 1.00 89.38 107 ALA A CA 1
ATOM 789 C C . ALA A 1 107 ? -21.294 -19.639 36.453 1.00 89.38 107 ALA A C 1
ATOM 791 O O . ALA A 1 107 ? -20.439 -18.874 36.007 1.00 89.38 107 ALA A O 1
ATOM 792 N N . ASP A 1 108 ? -21.035 -20.908 36.760 1.00 83.62 108 ASP A N 1
ATOM 793 C CA . ASP A 1 108 ? -19.815 -21.565 36.300 1.00 83.62 108 ASP A CA 1
ATOM 794 C C . ASP A 1 108 ? -19.873 -21.736 34.775 1.00 83.62 108 ASP A C 1
ATOM 796 O O . ASP A 1 108 ? -20.927 -22.016 34.200 1.00 83.62 108 ASP A O 1
ATOM 800 N N . VAL A 1 109 ? -18.744 -21.582 34.089 1.00 82.62 109 VAL A N 1
ATOM 801 C CA . VAL A 1 109 ? -18.658 -21.819 32.640 1.00 82.62 109 VAL A CA 1
ATOM 802 C C . VAL A 1 109 ? -18.406 -23.315 32.416 1.00 82.62 109 VAL A C 1
ATOM 804 O O . VAL A 1 109 ? -17.476 -23.849 33.022 1.00 82.62 109 VAL A O 1
ATOM 807 N N . PRO A 1 110 ? -19.185 -24.019 31.563 1.00 85.12 110 PRO A N 1
ATOM 808 C CA . PRO A 1 110 ? -20.098 -23.505 30.529 1.00 85.12 110 PRO A CA 1
ATOM 809 C C . PRO A 1 110 ? -21.605 -23.532 30.881 1.00 85.12 110 PRO A C 1
ATOM 811 O O . PRO A 1 110 ? -22.443 -23.539 29.974 1.00 85.12 110 PRO A O 1
ATOM 814 N N . ALA A 1 111 ? -21.988 -23.579 32.162 1.00 84.00 111 ALA A N 1
ATOM 815 C CA . ALA A 1 111 ? -23.395 -23.643 32.579 1.00 84.00 111 ALA A CA 1
ATOM 816 C C . ALA A 1 111 ? -24.191 -22.362 32.258 1.00 84.00 111 ALA A C 1
ATOM 818 O O . ALA A 1 111 ? -25.416 -22.423 32.151 1.00 84.00 111 ALA A O 1
ATOM 819 N N . ASN A 1 112 ? -23.518 -21.229 32.021 1.00 89.38 112 ASN A N 1
ATOM 820 C CA . ASN A 1 112 ? -24.129 -19.969 31.575 1.00 89.38 112 ASN A CA 1
ATOM 821 C C . ASN A 1 112 ? -25.092 -20.137 30.379 1.00 89.38 112 ASN A C 1
ATOM 823 O O . ASN A 1 112 ? -26.169 -19.543 30.374 1.00 89.38 112 ASN A O 1
ATOM 827 N N . ARG A 1 113 ? -24.782 -21.043 29.441 1.00 91.75 113 ARG A N 1
ATOM 828 C CA . ARG A 1 113 ? -25.621 -21.351 28.263 1.00 91.75 113 ARG A CA 1
ATOM 829 C C . ARG A 1 113 ? -27.016 -21.883 28.595 1.00 91.75 113 ARG A C 1
ATOM 831 O O . ARG A 1 113 ? -27.924 -21.791 27.772 1.00 91.75 113 ARG A O 1
ATOM 838 N N . LEU A 1 114 ? -27.198 -22.511 29.760 1.00 92.12 114 LEU A N 1
ATOM 839 C CA . LEU A 1 114 ? -28.522 -22.944 30.210 1.00 92.12 114 LEU A CA 1
ATOM 840 C C . LEU A 1 114 ? -29.386 -21.727 30.546 1.00 92.12 114 LEU A C 1
ATOM 842 O O . LEU A 1 114 ? -30.538 -21.667 30.128 1.00 92.12 114 LEU A O 1
ATOM 846 N N . TYR A 1 115 ? -28.821 -20.771 31.282 1.00 96.12 115 TYR A N 1
ATOM 847 C CA . TYR A 1 115 ? -29.546 -19.618 31.809 1.00 96.12 115 TYR A CA 1
ATOM 848 C C . TYR A 1 115 ? -29.921 -18.614 30.713 1.00 96.12 115 TYR A C 1
ATOM 850 O O . TYR A 1 115 ? -30.999 -18.026 30.774 1.00 96.12 115 TYR A O 1
ATOM 858 N N . GLU A 1 116 ? -29.105 -18.486 29.663 1.00 95.00 116 GLU A N 1
ATOM 859 C CA . GLU A 1 116 ? -29.417 -17.668 28.478 1.00 95.00 116 GLU A CA 1
ATOM 860 C C . GLU A 1 116 ? -30.755 -18.052 27.827 1.00 95.00 116 GLU A C 1
ATOM 862 O O . GLU A 1 116 ? -31.501 -17.186 27.367 1.00 95.00 116 GLU A O 1
ATOM 867 N N . LYS A 1 117 ? -31.118 -19.344 27.851 1.00 95.12 117 LYS A N 1
ATOM 868 C CA . LYS A 1 117 ? -32.404 -19.835 27.319 1.00 95.12 117 LYS A CA 1
ATOM 869 C C . LYS A 1 117 ? -33.617 -19.316 28.092 1.00 95.12 117 LYS A C 1
ATOM 871 O O . LYS A 1 117 ? -34.727 -19.381 27.579 1.00 95.12 117 LYS A O 1
ATOM 876 N N . PHE A 1 118 ? -33.400 -18.817 29.306 1.00 96.75 118 PHE A N 1
ATOM 877 C CA . PHE A 1 118 ? -34.411 -18.246 30.192 1.00 96.75 118 PHE A CA 1
ATOM 878 C C . PHE A 1 118 ? -34.295 -16.719 30.299 1.00 96.75 118 PHE A C 1
ATOM 880 O O . PHE A 1 118 ? -34.790 -16.124 31.248 1.00 96.75 118 PHE A O 1
ATOM 887 N N . GLY A 1 119 ? -33.616 -16.072 29.345 1.00 95.12 119 GLY A N 1
ATOM 888 C CA . GLY A 1 119 ? -33.535 -14.612 29.268 1.00 95.12 119 GLY A CA 1
ATOM 889 C C . GLY A 1 119 ? -32.453 -13.969 30.138 1.00 95.12 119 GLY A C 1
ATOM 890 O O . GLY A 1 119 ? -32.313 -12.746 30.102 1.00 95.12 119 GLY A O 1
ATOM 891 N N . PHE A 1 120 ? -31.648 -14.752 30.866 1.00 96.38 120 PHE A N 1
ATOM 892 C CA . PHE A 1 120 ? -30.487 -14.218 31.583 1.00 96.38 120 PHE A CA 1
ATOM 893 C C . PHE A 1 120 ? -29.423 -13.731 30.594 1.00 96.38 120 PHE A C 1
ATOM 895 O O . PHE A 1 120 ? -29.209 -14.328 29.539 1.00 96.38 120 PHE A O 1
ATOM 902 N N . ARG A 1 121 ? -28.732 -12.647 30.952 1.00 94.50 121 ARG A N 1
ATOM 903 C CA . ARG A 1 121 ? -27.618 -12.082 30.181 1.00 94.50 121 ARG A CA 1
ATOM 904 C C . ARG A 1 121 ? -26.419 -11.848 31.086 1.00 94.50 121 ARG A C 1
ATOM 906 O O . ARG A 1 121 ? -26.582 -11.580 32.276 1.00 94.50 121 ARG A O 1
ATOM 913 N N . GLU A 1 122 ? -25.223 -11.924 30.513 1.00 91.81 122 GLU A N 1
ATOM 914 C CA . GLU A 1 122 ? -24.002 -11.539 31.216 1.00 91.81 122 GLU A CA 1
ATOM 915 C C . GLU A 1 122 ? -24.057 -10.052 31.589 1.00 91.81 122 GLU A C 1
ATOM 917 O O . GLU A 1 122 ? -24.444 -9.205 30.784 1.00 91.81 122 GLU A O 1
ATOM 922 N N . THR A 1 123 ? -23.675 -9.733 32.825 1.00 89.44 123 THR A N 1
ATOM 923 C CA . THR A 1 123 ? -23.592 -8.346 33.305 1.00 89.44 123 THR A CA 1
ATOM 924 C C . THR A 1 123 ? -22.260 -7.683 32.938 1.00 89.44 123 THR A C 1
ATOM 926 O O . THR A 1 123 ? -22.138 -6.457 32.999 1.00 89.44 123 THR A O 1
ATOM 929 N N . ALA A 1 124 ? -21.269 -8.474 32.518 1.00 82.38 124 ALA A N 1
ATOM 930 C CA . ALA A 1 124 ? -19.981 -7.999 32.035 1.00 82.38 124 ALA A CA 1
ATOM 931 C C . ALA A 1 124 ? -20.105 -7.357 30.633 1.00 82.38 124 ALA A C 1
ATOM 933 O O . ALA A 1 124 ? -20.949 -7.770 29.840 1.00 82.38 124 ALA A O 1
ATOM 934 N N . PRO A 1 125 ? -19.257 -6.367 30.291 1.00 82.88 125 PRO A N 1
ATOM 935 C CA . PRO A 1 125 ? -18.195 -5.789 31.120 1.00 82.88 125 PRO A CA 1
ATOM 936 C C . PRO A 1 125 ? -18.688 -4.721 32.109 1.00 82.88 125 PRO A C 1
ATOM 938 O O . PRO A 1 125 ? -17.914 -4.283 32.954 1.00 82.88 125 PRO A O 1
ATOM 941 N N . SER A 1 126 ? -19.948 -4.287 32.019 1.00 79.75 126 SER A N 1
ATOM 942 C CA . SER A 1 126 ? -20.481 -3.176 32.818 1.00 79.75 126 SER A CA 1
ATOM 943 C C . SER A 1 126 ? -20.518 -3.463 34.322 1.00 79.75 126 SER A C 1
ATOM 945 O O . SER A 1 126 ? -20.422 -2.543 35.131 1.00 79.75 126 SER A O 1
ATOM 947 N N . SER A 1 127 ? -20.672 -4.723 34.727 1.00 80.44 127 SER A N 1
ATOM 948 C CA . SER A 1 127 ? -20.654 -5.160 36.126 1.00 80.44 127 SER A CA 1
ATOM 949 C C . SER A 1 127 ? -20.116 -6.587 36.236 1.00 80.44 127 SER A C 1
ATOM 951 O O . SER A 1 127 ? -20.309 -7.402 35.340 1.00 80.44 127 SER A O 1
ATOM 953 N N . LEU A 1 128 ? -19.426 -6.899 37.336 1.00 85.44 128 LEU A N 1
ATOM 954 C CA . LEU A 1 128 ? -18.799 -8.205 37.563 1.00 85.44 128 LEU A CA 1
ATOM 955 C C . LEU A 1 128 ? -19.311 -8.829 38.863 1.00 85.44 128 LEU A C 1
ATOM 957 O O . LEU A 1 128 ? -19.437 -8.145 39.877 1.00 85.44 128 LEU A O 1
ATOM 961 N N . GLY A 1 129 ? -19.561 -10.141 38.847 1.00 85.75 129 GLY A N 1
ATOM 962 C CA . GLY A 1 129 ? -19.818 -10.906 40.066 1.00 85.75 129 GLY A CA 1
ATOM 963 C C . GLY A 1 129 ? -18.558 -10.974 40.932 1.00 85.75 129 GLY A C 1
ATOM 964 O O . GLY A 1 129 ? -17.483 -11.322 40.448 1.00 85.75 129 GLY A O 1
ATOM 965 N N . MET A 1 130 ? -18.675 -10.645 42.217 1.00 84.12 130 MET A N 1
ATOM 966 C CA . MET A 1 130 ? -17.554 -10.636 43.161 1.00 84.12 130 MET A CA 1
ATOM 967 C C . MET A 1 130 ? -17.895 -11.484 44.387 1.00 84.12 130 MET A C 1
ATOM 969 O O . MET A 1 130 ? -19.015 -11.437 44.886 1.00 84.12 130 MET A O 1
ATOM 973 N N . ALA A 1 131 ? -16.925 -12.245 44.901 1.00 85.00 131 ALA A N 1
ATOM 974 C CA . ALA A 1 131 ? -17.112 -13.100 46.071 1.00 85.00 131 ALA A CA 1
ATOM 975 C C . ALA A 1 131 ? -16.028 -12.849 47.126 1.00 85.00 131 ALA A C 1
ATOM 977 O O . ALA A 1 131 ? -14.837 -12.804 46.819 1.00 85.00 131 ALA A O 1
ATOM 978 N N . ARG A 1 132 ? -16.435 -12.762 48.397 1.00 77.31 132 ARG A N 1
ATOM 979 C CA . ARG A 1 132 ? -15.534 -12.740 49.556 1.00 77.31 132 ARG A CA 1
ATOM 980 C C . ARG A 1 132 ? -15.832 -13.952 50.431 1.00 77.31 132 ARG A C 1
ATOM 982 O O . ARG A 1 132 ? -16.854 -13.994 51.104 1.00 77.31 132 ARG A O 1
ATOM 989 N N . ARG A 1 133 ? -14.938 -14.941 50.431 1.00 73.31 133 ARG A N 1
ATOM 990 C CA . ARG A 1 133 ? -15.072 -16.124 51.295 1.00 73.31 133 ARG A CA 1
ATOM 991 C C . ARG A 1 133 ? -14.592 -15.789 52.711 1.00 73.31 133 ARG A C 1
ATOM 993 O O . ARG A 1 133 ? -13.510 -15.222 52.875 1.00 73.31 133 ARG A O 1
ATOM 1000 N N . GLY A 1 134 ? -15.391 -16.122 53.726 1.00 58.84 134 GLY A N 1
ATOM 1001 C CA . GLY A 1 134 ? -14.979 -16.028 55.128 1.00 58.84 134 GLY A CA 1
ATOM 1002 C C . GLY A 1 134 ? -13.795 -16.958 55.415 1.00 58.84 134 GLY A C 1
ATOM 1003 O O . GLY A 1 134 ? -13.696 -18.041 54.841 1.00 58.84 134 GLY A O 1
ATOM 1004 N N . ARG A 1 135 ? -12.865 -16.540 56.284 1.00 54.53 135 ARG A N 1
ATOM 1005 C CA . ARG A 1 135 ? -11.839 -17.447 56.826 1.00 54.53 135 ARG A CA 1
ATOM 1006 C C . ARG A 1 135 ? -12.555 -18.500 57.664 1.00 54.53 135 ARG A C 1
ATOM 1008 O O . ARG A 1 135 ? -13.000 -18.135 58.740 1.00 54.53 135 ARG A O 1
ATOM 1015 N N . LEU A 1 136 ? -12.631 -19.740 57.181 1.00 50.84 136 LEU A N 1
ATOM 1016 C CA . LEU A 1 136 ? -12.679 -21.001 57.941 1.00 50.84 136 LEU A CA 1
ATOM 1017 C C . LEU A 1 136 ? -12.991 -22.134 56.952 1.00 50.84 136 LEU A C 1
ATOM 1019 O O . LEU A 1 136 ? -14.128 -22.243 56.531 1.00 50.84 136 LEU A O 1
ATOM 1023 N N . ILE A 1 137 ? -11.971 -22.890 56.524 1.00 47.34 137 ILE A N 1
ATOM 1024 C CA . ILE A 1 137 ? -11.833 -24.350 56.706 1.00 47.34 137 ILE A CA 1
ATOM 1025 C C . ILE A 1 137 ? -10.319 -24.624 56.685 1.00 47.34 137 ILE A C 1
ATOM 1027 O O . ILE A 1 137 ? -9.590 -24.144 55.811 1.00 47.34 137 ILE A O 1
ATOM 1031 N N . ARG A 1 138 ? -9.844 -25.295 57.738 1.00 52.75 138 ARG A N 1
ATOM 1032 C CA . ARG A 1 138 ? -8.470 -25.771 57.926 1.00 52.75 138 ARG A CA 1
ATOM 1033 C C . ARG A 1 138 ? -8.203 -26.908 56.938 1.00 52.75 138 ARG A C 1
ATOM 1035 O O . ARG A 1 138 ? -8.921 -27.889 56.982 1.00 52.75 138 ARG A O 1
ATOM 1042 N N . ASP A 1 139 ? -7.163 -26.770 56.121 1.00 42.78 139 ASP A N 1
ATOM 1043 C CA . ASP A 1 139 ? -6.266 -27.874 55.759 1.00 42.78 139 ASP A CA 1
ATOM 1044 C C . ASP A 1 139 ? -4.941 -27.293 55.246 1.00 42.78 139 ASP A C 1
ATOM 1046 O O . ASP A 1 139 ? -4.881 -26.549 54.264 1.00 42.78 139 ASP A O 1
ATOM 1050 N N . GLY A 1 140 ? -3.879 -27.536 56.017 1.00 47.47 140 GLY A N 1
ATOM 1051 C CA . GLY A 1 140 ? -2.590 -26.846 55.911 1.00 47.47 140 GLY A CA 1
ATOM 1052 C C . GLY A 1 140 ? -1.653 -27.386 54.833 1.00 47.47 140 GLY A C 1
ATOM 1053 O O . GLY A 1 140 ? -0.701 -26.707 54.474 1.00 47.47 140 GLY A O 1
ATOM 1054 N N . THR A 1 141 ? -1.915 -28.559 54.266 1.00 48.59 141 THR A N 1
ATOM 1055 C CA . THR A 1 141 ? -0.900 -29.288 53.486 1.00 48.59 141 THR A CA 1
ATOM 1056 C C . THR A 1 141 ? -0.968 -29.020 51.981 1.00 48.59 141 THR A C 1
ATOM 1058 O O . THR A 1 141 ? 0.066 -28.927 51.327 1.00 48.59 141 THR A O 1
ATOM 1061 N N . ALA A 1 142 ? -2.152 -28.764 51.415 1.00 44.88 142 ALA A N 1
ATOM 1062 C CA . ALA A 1 142 ? -2.283 -28.362 50.006 1.00 44.88 142 ALA A CA 1
ATOM 1063 C C . ALA A 1 142 ? -1.998 -26.863 49.771 1.00 44.88 142 ALA A C 1
ATOM 1065 O O . ALA A 1 142 ? -1.815 -26.416 48.634 1.00 44.88 142 ALA A O 1
ATOM 1066 N N . ARG A 1 143 ? -1.977 -26.059 50.844 1.00 46.38 143 ARG A N 1
ATOM 1067 C CA . ARG A 1 143 ? -1.839 -24.604 50.750 1.00 46.38 143 ARG A CA 1
ATOM 1068 C C . ARG A 1 143 ? -0.392 -24.181 50.526 1.00 46.38 143 ARG A C 1
ATOM 1070 O O . ARG A 1 143 ? -0.189 -23.293 49.717 1.00 46.38 143 ARG A O 1
ATOM 1077 N N . GLU A 1 144 ? 0.607 -24.808 51.139 1.00 39.81 144 GLU A N 1
ATOM 1078 C CA . GLU A 1 144 ? 2.002 -24.340 51.037 1.00 39.81 144 GLU A CA 1
ATOM 1079 C C . GLU A 1 144 ? 2.601 -24.500 49.631 1.00 39.81 144 GLU A C 1
ATOM 1081 O O . GLU A 1 144 ? 3.179 -23.545 49.109 1.00 39.81 144 GLU A O 1
ATOM 1086 N N . ALA A 1 145 ? 2.345 -25.619 48.946 1.00 43.56 145 ALA A N 1
ATOM 1087 C CA . ALA A 1 145 ? 2.796 -25.819 47.564 1.00 43.56 145 ALA A CA 1
ATOM 1088 C C . ALA A 1 145 ? 2.111 -24.860 46.564 1.00 43.56 145 ALA A C 1
ATOM 1090 O O . ALA A 1 145 ? 2.728 -24.408 45.601 1.00 43.56 145 ALA A O 1
ATOM 1091 N N . ARG A 1 146 ? 0.850 -24.478 46.820 1.00 46.00 146 ARG A N 1
ATOM 1092 C CA . ARG A 1 146 ? 0.079 -23.534 45.988 1.00 46.00 146 ARG A CA 1
ATOM 1093 C C . ARG A 1 146 ? 0.259 -22.069 46.411 1.00 46.00 146 ARG A C 1
ATOM 1095 O O . ARG A 1 146 ? -0.098 -21.170 45.659 1.00 46.00 146 ARG A O 1
ATOM 1102 N N . PHE A 1 147 ? 0.770 -21.794 47.610 1.00 42.28 147 PHE A N 1
ATOM 1103 C CA . PHE A 1 147 ? 0.968 -20.446 48.162 1.00 42.28 147 PHE A CA 1
ATOM 1104 C C . PHE A 1 147 ? 2.376 -19.918 47.863 1.00 42.28 147 PHE A C 1
ATOM 1106 O O . PHE A 1 147 ? 2.514 -18.743 47.528 1.00 42.28 147 PHE A O 1
ATOM 1113 N N . MET A 1 148 ? 3.389 -20.792 47.853 1.00 42.72 148 MET A N 1
ATOM 1114 C CA . MET A 1 148 ? 4.751 -20.465 47.408 1.00 42.72 148 MET A CA 1
ATOM 1115 C C . MET A 1 148 ? 4.804 -20.100 45.915 1.00 42.72 148 MET A C 1
ATOM 1117 O O . MET A 1 148 ? 5.441 -19.111 45.558 1.00 42.72 148 MET A O 1
ATOM 1121 N N . SER A 1 149 ? 4.054 -20.805 45.051 1.00 49.41 149 SER A N 1
ATOM 1122 C CA . SER A 1 149 ? 3.928 -20.419 43.632 1.00 49.41 149 SER A CA 1
ATOM 1123 C C . SER A 1 149 ? 3.142 -19.112 43.444 1.00 49.41 149 SER A C 1
ATOM 1125 O O . SER A 1 149 ? 3.334 -18.419 42.454 1.00 49.41 149 SER A O 1
ATOM 1127 N N . ASN A 1 150 ? 2.296 -18.734 44.409 1.00 64.75 150 ASN A N 1
ATOM 1128 C CA . ASN A 1 150 ? 1.448 -17.544 44.341 1.00 64.75 150 ASN A CA 1
ATOM 1129 C C . ASN A 1 150 ? 2.110 -16.274 44.889 1.00 64.75 150 ASN A C 1
ATOM 1131 O O . ASN A 1 150 ? 1.792 -15.198 44.401 1.00 64.75 150 ASN A O 1
ATOM 1135 N N . ILE A 1 151 ? 2.996 -16.341 45.889 1.00 66.06 151 ILE A N 1
ATOM 1136 C CA . ILE A 1 151 ? 3.676 -15.132 46.391 1.00 66.06 151 ILE A CA 1
ATOM 1137 C C . ILE A 1 151 ? 4.681 -14.630 45.361 1.00 66.06 151 ILE A C 1
ATOM 1139 O O . ILE A 1 151 ? 4.614 -13.466 44.991 1.00 66.06 151 ILE A O 1
ATOM 1143 N N . ALA A 1 152 ? 5.554 -15.502 44.849 1.00 69.69 152 ALA A N 1
ATOM 1144 C CA . ALA A 1 152 ? 6.524 -15.118 43.825 1.00 69.69 152 ALA A CA 1
ATOM 1145 C C . ALA A 1 152 ? 5.826 -14.582 42.564 1.00 69.69 152 ALA A C 1
ATOM 1147 O O . ALA A 1 152 ? 6.209 -13.534 42.050 1.00 69.69 152 ALA A O 1
ATOM 1148 N N . GLN A 1 153 ? 4.745 -15.239 42.125 1.00 72.94 153 GLN A N 1
ATOM 1149 C CA . GLN A 1 153 ? 3.921 -14.783 41.005 1.00 72.94 153 GLN A CA 1
ATOM 1150 C C . GLN A 1 153 ? 3.243 -13.435 41.290 1.00 72.94 153 GLN A C 1
ATOM 1152 O O . GLN A 1 153 ? 3.350 -12.537 40.468 1.00 72.94 153 GLN A O 1
ATOM 1157 N N . ARG A 1 154 ? 2.611 -13.241 42.457 1.00 70.75 154 ARG A N 1
AT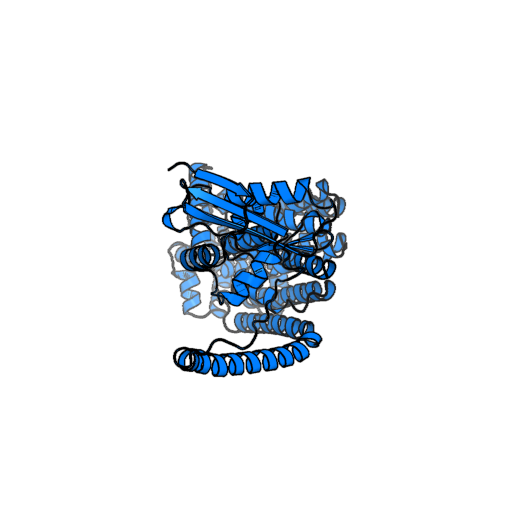OM 1158 C CA . ARG A 1 154 ? 1.977 -11.959 42.832 1.00 70.75 154 ARG A CA 1
ATOM 1159 C C . ARG A 1 154 ? 2.985 -10.834 43.019 1.00 70.75 154 ARG A C 1
ATOM 1161 O O . ARG A 1 154 ? 2.667 -9.688 42.733 1.00 70.75 154 ARG A O 1
ATOM 1168 N N . SER A 1 155 ? 4.180 -11.140 43.513 1.00 76.81 155 SER A N 1
ATOM 1169 C CA . SER A 1 155 ? 5.269 -10.176 43.636 1.00 76.81 155 SER A CA 1
ATOM 1170 C C . SER A 1 155 ? 5.800 -9.787 42.261 1.00 76.81 155 SER A C 1
ATOM 1172 O O . SER A 1 155 ? 5.942 -8.600 42.000 1.00 76.81 155 SER A O 1
ATOM 1174 N N . LEU A 1 156 ? 6.021 -10.747 41.359 1.00 79.19 156 LEU A N 1
ATOM 1175 C CA . LEU A 1 156 ? 6.413 -10.471 39.974 1.00 79.19 156 LEU A CA 1
ATOM 1176 C C . LEU A 1 156 ? 5.333 -9.689 39.222 1.00 79.19 156 LEU A C 1
ATOM 1178 O O . LEU A 1 156 ? 5.647 -8.702 38.568 1.00 79.19 156 LEU A O 1
ATOM 1182 N N . GLU A 1 157 ? 4.068 -10.079 39.354 1.00 79.94 157 GLU A N 1
ATOM 1183 C CA . GLU A 1 157 ? 2.926 -9.398 38.742 1.00 79.94 157 GLU A CA 1
ATOM 1184 C C . GLU A 1 157 ? 2.724 -8.000 39.337 1.00 79.94 157 GLU A C 1
ATOM 1186 O O . GLU A 1 157 ? 2.524 -7.040 38.603 1.00 79.94 157 GLU A O 1
ATOM 1191 N N . GLY A 1 158 ? 2.870 -7.843 40.654 1.00 81.50 158 GLY A N 1
ATOM 1192 C CA . GLY A 1 158 ? 2.816 -6.549 41.332 1.00 81.50 158 GLY A CA 1
ATOM 1193 C C . GLY A 1 158 ? 3.949 -5.613 40.908 1.00 81.50 158 GLY A C 1
ATOM 1194 O O . GLY A 1 158 ? 3.700 -4.442 40.628 1.00 81.50 158 GLY A O 1
ATOM 1195 N N . VAL A 1 159 ? 5.179 -6.125 40.797 1.00 86.12 159 VAL A N 1
ATOM 1196 C CA . VAL A 1 159 ? 6.328 -5.372 40.270 1.00 86.12 159 VAL A CA 1
ATOM 1197 C C . VAL A 1 159 ? 6.104 -5.022 38.801 1.00 86.12 159 VAL A C 1
ATOM 1199 O O . VAL A 1 159 ? 6.306 -3.872 38.421 1.00 86.12 159 VAL A O 1
ATOM 1202 N N . PHE A 1 160 ? 5.627 -5.963 37.985 1.00 85.56 160 PHE A N 1
ATOM 1203 C CA . PHE A 1 160 ? 5.320 -5.722 36.578 1.00 85.56 160 PHE A CA 1
ATOM 1204 C C . PHE A 1 160 ? 4.245 -4.648 36.414 1.00 85.56 160 PHE A C 1
ATOM 1206 O O . PHE A 1 160 ? 4.455 -3.705 35.664 1.00 85.56 160 PHE A O 1
ATOM 1213 N N . LEU A 1 161 ? 3.131 -4.730 37.144 1.00 85.81 161 LEU A N 1
ATOM 1214 C CA . LEU A 1 161 ? 2.057 -3.737 37.101 1.00 85.81 161 LEU A CA 1
ATOM 1215 C C . LEU A 1 161 ? 2.511 -2.374 37.632 1.00 85.81 161 LEU A C 1
ATOM 1217 O O . LEU A 1 161 ? 2.091 -1.349 37.099 1.00 85.81 161 LEU A O 1
ATOM 1221 N N . ALA A 1 162 ? 3.389 -2.337 38.638 1.00 84.19 162 ALA A N 1
ATOM 1222 C CA . ALA A 1 162 ? 3.977 -1.095 39.131 1.00 84.19 162 ALA A CA 1
ATOM 1223 C C . ALA A 1 162 ? 4.898 -0.454 38.081 1.00 84.19 162 ALA A C 1
ATOM 1225 O O . ALA A 1 162 ? 4.736 0.724 37.763 1.00 84.19 162 ALA A O 1
ATOM 1226 N N . VAL A 1 163 ? 5.814 -1.230 37.492 1.00 88.06 163 VAL A N 1
ATOM 1227 C CA . VAL A 1 163 ? 6.711 -0.776 36.417 1.00 88.06 163 VAL A CA 1
ATOM 1228 C C . VAL A 1 163 ? 5.908 -0.361 35.187 1.00 88.06 163 VAL A C 1
ATOM 1230 O O . VAL A 1 163 ? 6.131 0.721 34.655 1.00 88.06 163 VAL A O 1
ATOM 1233 N N . PHE A 1 164 ? 4.928 -1.163 34.772 1.00 84.00 164 PHE A N 1
ATOM 1234 C CA . PHE A 1 164 ? 4.018 -0.861 33.670 1.00 84.00 164 PHE A CA 1
ATOM 1235 C C . PHE A 1 164 ? 3.196 0.396 33.954 1.00 84.00 164 PHE A C 1
ATOM 1237 O O . PHE A 1 164 ? 3.049 1.239 33.079 1.00 84.00 164 PHE A O 1
ATOM 1244 N N . GLY A 1 165 ? 2.704 0.572 35.181 1.00 83.50 165 GLY A N 1
ATOM 1245 C CA . GLY A 1 165 ? 1.979 1.768 35.598 1.00 83.50 165 GLY A CA 1
ATOM 1246 C C . GLY A 1 165 ? 2.846 3.026 35.531 1.00 83.50 165 GLY A C 1
ATOM 1247 O O . GLY A 1 165 ? 2.401 4.046 35.007 1.00 83.50 165 GLY A O 1
ATOM 1248 N N . ILE A 1 166 ? 4.095 2.955 36.003 1.00 86.12 166 ILE A N 1
ATOM 1249 C CA . ILE A 1 166 ? 5.069 4.054 35.905 1.00 86.12 166 ILE A CA 1
ATOM 1250 C C . ILE A 1 166 ? 5.394 4.347 34.436 1.00 86.12 166 ILE A C 1
ATOM 1252 O O . ILE A 1 166 ? 5.271 5.490 33.995 1.00 86.12 166 ILE A O 1
ATOM 1256 N N . ALA A 1 167 ? 5.740 3.318 33.661 1.00 84.19 167 ALA A N 1
ATOM 1257 C CA . ALA A 1 167 ? 6.055 3.440 32.243 1.00 84.19 167 ALA A CA 1
ATOM 1258 C C . ALA A 1 167 ? 4.872 4.009 31.450 1.00 84.19 167 ALA A C 1
ATOM 1260 O O . ALA A 1 167 ? 5.060 4.901 30.632 1.00 84.19 167 ALA A O 1
ATOM 1261 N N . SER A 1 168 ? 3.646 3.570 31.740 1.00 84.81 168 SER A N 1
ATOM 1262 C CA . SER A 1 168 ? 2.418 4.059 31.113 1.00 84.81 168 SER A CA 1
ATOM 1263 C C . SER A 1 168 ? 2.156 5.531 31.441 1.00 84.81 168 SER A C 1
ATOM 1265 O O . SER A 1 168 ? 1.834 6.307 30.541 1.00 84.81 168 SER A O 1
ATOM 1267 N N . ARG A 1 169 ? 2.372 5.970 32.691 1.00 86.25 169 ARG A N 1
ATOM 1268 C CA . ARG A 1 169 ? 2.251 7.393 33.066 1.00 86.25 169 ARG A CA 1
ATOM 1269 C C . ARG A 1 169 ? 3.274 8.278 32.356 1.00 86.25 169 ARG A C 1
ATOM 1271 O O . ARG A 1 169 ? 2.924 9.392 31.985 1.00 86.25 169 ARG A O 1
ATOM 1278 N N . ILE A 1 170 ? 4.500 7.793 32.149 1.00 86.62 170 ILE A N 1
ATOM 1279 C CA . ILE A 1 170 ? 5.543 8.513 31.397 1.00 86.62 170 ILE A CA 1
ATOM 1280 C C . ILE A 1 170 ? 5.234 8.498 29.892 1.00 86.62 170 ILE A C 1
ATOM 1282 O O . ILE A 1 170 ? 5.361 9.515 29.213 1.00 86.62 170 ILE A O 1
ATOM 1286 N N . TYR A 1 171 ? 4.791 7.355 29.366 1.00 87.81 171 TYR A N 1
ATOM 1287 C CA . TYR A 1 171 ? 4.475 7.160 27.954 1.00 87.81 171 TYR A CA 1
ATOM 1288 C C . TYR A 1 171 ? 3.260 7.975 27.513 1.00 87.81 171 TYR A C 1
ATOM 1290 O O . TYR A 1 171 ? 3.292 8.586 26.452 1.00 87.81 171 TYR A O 1
ATOM 1298 N N . THR A 1 172 ? 2.191 8.020 28.308 1.00 86.62 172 THR A N 1
ATOM 1299 C CA . THR A 1 172 ? 0.913 8.640 27.920 1.00 86.62 172 THR A CA 1
ATOM 1300 C C . THR A 1 172 ? 1.039 10.088 27.416 1.00 86.62 172 THR A C 1
ATOM 1302 O O . THR A 1 172 ? 0.500 10.360 26.342 1.00 86.62 172 THR A O 1
ATOM 1305 N N . PRO A 1 173 ? 1.752 11.015 28.089 1.00 90.88 173 PRO A N 1
ATOM 1306 C CA . PRO A 1 173 ? 1.952 12.372 27.570 1.00 90.88 173 PRO A CA 1
ATOM 1307 C C . PRO A 1 173 ? 2.915 12.431 26.372 1.00 90.88 173 PRO A C 1
ATOM 1309 O O . PRO A 1 173 ? 2.815 13.338 25.549 1.00 90.88 173 PRO A O 1
ATOM 1312 N N . LEU A 1 174 ? 3.830 11.465 26.241 1.00 92.69 174 LEU A N 1
ATOM 1313 C CA . LEU A 1 174 ? 4.862 11.438 25.197 1.00 92.69 174 LEU A CA 1
ATOM 1314 C C . LEU A 1 174 ? 4.483 10.595 23.971 1.00 92.69 174 LEU A C 1
ATOM 1316 O O . LEU A 1 174 ? 5.184 10.641 22.963 1.00 92.69 174 LEU A O 1
ATOM 1320 N N . ARG A 1 175 ? 3.382 9.838 24.018 1.00 93.56 175 ARG A N 1
ATOM 1321 C CA . ARG A 1 175 ? 3.027 8.809 23.025 1.00 93.56 175 ARG A CA 1
ATOM 1322 C C . ARG A 1 175 ? 3.020 9.314 21.586 1.00 93.56 175 ARG A C 1
ATOM 1324 O O . ARG A 1 175 ? 3.477 8.605 20.697 1.00 93.56 175 ARG A O 1
ATOM 1331 N N . SER A 1 176 ? 2.542 10.536 21.358 1.00 95.94 176 SER A N 1
ATOM 1332 C CA . SER A 1 176 ? 2.510 11.152 20.028 1.00 95.94 176 SER A CA 1
ATOM 1333 C C . SER A 1 176 ? 3.913 11.490 19.525 1.00 95.94 176 SER A C 1
ATOM 1335 O O . SER A 1 176 ? 4.226 11.209 18.373 1.00 95.94 176 SER A O 1
ATOM 1337 N N . TRP A 1 177 ? 4.774 12.027 20.392 1.00 96.44 177 TRP A N 1
ATOM 1338 C CA . TRP A 1 177 ? 6.170 12.326 20.062 1.00 96.44 177 TRP A CA 1
ATOM 1339 C C . TRP A 1 177 ? 6.979 11.058 19.822 1.00 96.44 177 TRP A C 1
ATOM 1341 O O . TRP A 1 177 ? 7.706 10.977 18.838 1.00 96.44 177 TRP A O 1
ATOM 1351 N N . ILE A 1 178 ? 6.802 10.045 20.673 1.00 96.00 178 ILE A N 1
ATOM 1352 C CA . ILE A 1 178 ? 7.430 8.731 20.502 1.00 96.00 178 ILE A CA 1
ATOM 1353 C C . ILE A 1 178 ? 6.977 8.111 19.181 1.00 96.00 178 ILE A C 1
ATOM 1355 O O . ILE A 1 178 ? 7.807 7.632 18.413 1.00 96.00 178 ILE A O 1
ATOM 1359 N N . GLY A 1 179 ? 5.677 8.148 18.883 1.00 97.56 179 GLY A N 1
ATOM 1360 C CA . GLY A 1 179 ? 5.169 7.580 17.644 1.00 97.56 179 GLY A CA 1
ATOM 1361 C C . GLY A 1 179 ? 5.701 8.295 16.401 1.00 97.56 179 GLY A C 1
ATOM 1362 O O . GLY A 1 179 ? 6.173 7.629 15.479 1.00 97.56 179 GLY A O 1
ATOM 1363 N N . ALA A 1 180 ? 5.734 9.631 16.409 1.00 98.12 180 ALA A N 1
ATOM 1364 C CA . ALA A 1 180 ? 6.367 10.418 15.353 1.00 98.12 180 ALA A CA 1
ATOM 1365 C C . ALA A 1 180 ? 7.858 10.069 15.197 1.00 98.12 180 ALA A C 1
ATOM 1367 O O . ALA A 1 180 ? 8.312 9.810 14.086 1.00 98.12 180 ALA A O 1
ATOM 1368 N N . ALA A 1 181 ? 8.603 9.995 16.304 1.00 98.19 181 ALA A N 1
ATOM 1369 C CA . ALA A 1 181 ? 10.028 9.681 16.302 1.00 98.19 181 ALA A CA 1
ATOM 1370 C C . ALA A 1 181 ? 10.320 8.285 15.733 1.00 98.19 181 ALA A C 1
ATOM 1372 O O . ALA A 1 181 ? 11.252 8.139 14.948 1.00 98.19 181 ALA A O 1
ATOM 1373 N N . VAL A 1 182 ? 9.508 7.275 16.063 1.00 98.19 182 VAL A N 1
ATOM 1374 C CA . VAL A 1 182 ? 9.649 5.919 15.505 1.00 98.19 182 VAL A CA 1
ATOM 1375 C C . VAL A 1 182 ? 9.407 5.913 13.996 1.00 98.19 182 VAL A C 1
ATOM 1377 O O . VAL A 1 182 ? 10.171 5.283 13.266 1.00 98.19 182 VAL A O 1
ATOM 1380 N N . LEU A 1 183 ? 8.390 6.631 13.508 1.00 98.50 183 LEU A N 1
ATOM 1381 C CA . LEU A 1 183 ? 8.140 6.730 12.069 1.00 98.50 183 LEU A CA 1
ATOM 1382 C C . LEU A 1 183 ? 9.271 7.486 11.350 1.00 98.50 183 LEU A C 1
ATOM 1384 O O . LEU A 1 183 ? 9.739 7.024 10.313 1.00 98.50 183 LEU A O 1
ATOM 1388 N N . CYS A 1 184 ? 9.769 8.588 11.920 1.00 98.62 184 CYS A N 1
ATOM 1389 C CA . CYS A 1 184 ? 10.939 9.299 11.397 1.00 98.62 184 CYS A CA 1
ATOM 1390 C C . CYS A 1 184 ? 12.181 8.403 11.358 1.00 98.62 184 CYS A C 1
ATOM 1392 O O . CYS A 1 184 ? 12.882 8.377 10.351 1.00 98.62 184 CYS A O 1
ATOM 1394 N N . LEU A 1 185 ? 12.442 7.644 12.427 1.00 98.56 185 LEU A N 1
ATOM 1395 C CA . LEU A 1 185 ? 13.563 6.711 12.486 1.00 98.56 185 LEU A CA 1
ATOM 1396 C C . LEU A 1 185 ? 13.431 5.627 11.414 1.00 98.56 185 LEU A C 1
ATOM 1398 O O . LEU A 1 185 ? 14.403 5.340 10.727 1.00 98.56 185 LEU A O 1
ATOM 1402 N N . PHE A 1 186 ? 12.236 5.065 11.218 1.00 98.50 186 PHE A N 1
ATOM 1403 C CA . PHE A 1 186 ? 11.981 4.103 10.145 1.00 98.50 186 PHE A CA 1
ATOM 1404 C C . PHE A 1 186 ? 12.279 4.688 8.754 1.00 98.50 186 PHE A C 1
ATOM 1406 O O . PHE A 1 186 ? 12.937 4.037 7.942 1.00 98.50 186 PHE A O 1
ATOM 1413 N N . VAL A 1 187 ? 11.837 5.922 8.490 1.00 98.44 187 VAL A N 1
ATOM 1414 C CA . VAL A 1 187 ? 12.095 6.634 7.227 1.00 98.44 187 VAL A CA 1
ATOM 1415 C C . VAL A 1 187 ? 13.595 6.874 7.035 1.00 98.44 187 VAL A C 1
ATOM 1417 O O . VAL A 1 187 ? 14.125 6.548 5.976 1.00 98.44 187 VAL A O 1
ATOM 1420 N N . LEU A 1 188 ? 14.293 7.366 8.065 1.00 98.31 188 LEU A N 1
ATOM 1421 C CA . LEU A 1 188 ? 15.742 7.603 8.038 1.00 98.31 188 LEU A CA 1
ATOM 1422 C C . LEU A 1 188 ? 16.533 6.311 7.817 1.00 98.31 188 LEU A C 1
ATOM 1424 O O . LEU A 1 188 ? 17.439 6.282 6.991 1.00 98.31 188 LEU A O 1
ATOM 1428 N N . MET A 1 189 ? 16.169 5.233 8.512 1.00 97.56 189 MET A N 1
ATOM 1429 C CA . MET A 1 189 ? 16.807 3.927 8.345 1.00 97.56 189 MET A CA 1
ATOM 1430 C C . MET A 1 189 ? 16.556 3.355 6.952 1.00 97.56 189 MET A C 1
ATOM 1432 O O . MET A 1 189 ? 17.473 2.813 6.345 1.00 97.56 189 MET A O 1
ATOM 1436 N N . THR A 1 190 ? 15.342 3.506 6.414 1.00 97.12 190 THR A N 1
ATOM 1437 C CA . THR A 1 190 ? 15.039 3.079 5.041 1.00 97.12 190 THR A CA 1
ATOM 1438 C C . THR A 1 190 ? 15.872 3.870 4.037 1.00 97.12 190 THR A C 1
ATOM 1440 O O . THR A 1 190 ? 16.495 3.271 3.170 1.00 97.12 190 THR A O 1
ATOM 1443 N N . ALA A 1 191 ? 15.944 5.196 4.178 1.00 97.19 191 ALA A N 1
ATOM 1444 C CA . ALA A 1 191 ? 16.766 6.053 3.328 1.00 97.19 191 ALA A CA 1
ATOM 1445 C C . ALA A 1 191 ? 18.258 5.673 3.389 1.00 97.19 191 ALA A C 1
ATOM 1447 O O . ALA A 1 191 ? 18.904 5.556 2.350 1.00 97.19 191 ALA A O 1
ATOM 1448 N N . ALA A 1 192 ? 18.784 5.400 4.588 1.00 96.50 192 ALA A N 1
ATOM 1449 C CA . ALA A 1 192 ? 20.156 4.931 4.767 1.00 96.50 192 ALA A CA 1
ATOM 1450 C C . ALA A 1 192 ? 20.396 3.580 4.072 1.00 96.50 192 ALA A C 1
ATOM 1452 O O . ALA A 1 192 ? 21.402 3.414 3.389 1.00 96.50 192 ALA A O 1
ATOM 1453 N N . VAL A 1 193 ? 19.460 2.631 4.182 1.00 92.50 193 VAL A N 1
ATOM 1454 C CA . VAL A 1 193 ? 19.548 1.343 3.475 1.00 92.50 193 VAL A CA 1
ATOM 1455 C C . VAL A 1 193 ? 19.514 1.537 1.962 1.00 92.50 193 VAL A C 1
ATOM 1457 O O . VAL A 1 193 ? 20.321 0.925 1.280 1.00 92.50 193 VAL A O 1
ATOM 1460 N N . VAL A 1 194 ? 18.648 2.401 1.429 1.00 91.50 194 VAL A N 1
ATOM 1461 C CA . VAL A 1 194 ? 18.598 2.695 -0.017 1.00 91.50 194 VAL A CA 1
ATOM 1462 C C . VAL A 1 194 ? 19.925 3.259 -0.522 1.00 91.50 194 VAL A C 1
ATOM 1464 O O . VAL A 1 194 ? 20.361 2.907 -1.613 1.00 91.50 194 VAL A O 1
ATOM 1467 N N . GLN A 1 195 ? 20.579 4.106 0.273 1.00 90.88 195 GLN A N 1
ATOM 1468 C CA . GLN A 1 195 ? 21.858 4.706 -0.094 1.00 90.88 195 GLN A CA 1
ATOM 1469 C C . GLN A 1 195 ? 23.030 3.714 -0.010 1.00 90.88 195 GLN A C 1
ATOM 1471 O O . GLN A 1 195 ? 23.933 3.766 -0.840 1.00 90.88 195 GLN A O 1
ATOM 1476 N N . VAL A 1 196 ? 23.037 2.821 0.986 1.00 91.44 196 VAL A N 1
ATOM 1477 C CA . VAL A 1 196 ? 24.145 1.873 1.217 1.00 91.44 196 VAL A CA 1
ATOM 1478 C C . VAL A 1 196 ? 23.974 0.573 0.421 1.00 91.44 196 VAL A C 1
ATOM 1480 O O . VAL A 1 196 ? 24.957 0.006 -0.048 1.00 91.44 196 VAL A O 1
ATOM 1483 N N . PHE A 1 197 ? 22.737 0.107 0.254 1.00 89.12 197 PHE A N 1
ATOM 1484 C CA . PHE A 1 197 ? 22.369 -1.151 -0.402 1.00 89.12 197 PHE A CA 1
ATOM 1485 C C . PHE A 1 197 ? 21.262 -0.935 -1.456 1.00 89.12 197 PHE A C 1
ATOM 1487 O O . PHE A 1 197 ? 20.154 -1.459 -1.311 1.00 89.12 197 PHE A O 1
ATOM 1494 N N . PRO A 1 198 ? 21.514 -0.150 -2.518 1.00 89.00 198 PRO A N 1
ATOM 1495 C CA . PRO A 1 198 ? 20.570 -0.018 -3.623 1.00 89.00 198 PRO A CA 1
ATOM 1496 C C . PRO A 1 198 ? 20.424 -1.349 -4.372 1.00 89.00 198 PRO A C 1
ATOM 1498 O O . PRO A 1 198 ? 21.379 -2.116 -4.484 1.00 89.00 198 PRO A O 1
ATOM 1501 N N . VAL A 1 199 ? 19.237 -1.615 -4.923 1.00 90.31 199 VAL A N 1
ATOM 1502 C CA . VAL A 1 199 ? 18.975 -2.826 -5.712 1.00 90.31 199 VAL A CA 1
ATOM 1503 C C . VAL A 1 199 ? 18.922 -2.471 -7.190 1.00 90.31 199 VAL A C 1
ATOM 1505 O O . VAL A 1 199 ? 18.043 -1.737 -7.649 1.00 90.31 199 VAL A O 1
ATOM 1508 N N . SER A 1 200 ? 19.843 -3.052 -7.952 1.00 88.50 200 SER A N 1
ATOM 1509 C CA . SER A 1 200 ? 19.875 -2.920 -9.404 1.00 88.50 200 SER A CA 1
ATOM 1510 C C . SER A 1 200 ? 18.926 -3.930 -10.062 1.00 88.50 200 SER A C 1
ATOM 1512 O O . SER A 1 200 ? 19.060 -5.143 -9.904 1.00 88.50 200 SER A O 1
ATOM 1514 N N . ASN A 1 201 ? 17.944 -3.435 -10.813 1.00 89.94 201 ASN A N 1
ATOM 1515 C CA . ASN A 1 201 ? 16.998 -4.232 -11.595 1.00 89.94 201 ASN A CA 1
ATOM 1516 C C . ASN A 1 201 ? 17.140 -3.940 -13.093 1.00 89.94 201 ASN A C 1
ATOM 1518 O O . ASN A 1 201 ? 17.636 -2.893 -13.495 1.00 89.94 201 ASN A O 1
ATOM 1522 N N . TRP A 1 202 ? 16.655 -4.867 -13.924 1.00 89.31 202 TRP A N 1
ATOM 1523 C CA . TRP A 1 202 ? 16.731 -4.764 -15.389 1.00 89.31 202 TRP A CA 1
ATOM 1524 C C . TRP A 1 202 ? 16.154 -3.449 -15.940 1.00 89.31 202 TRP A C 1
ATOM 1526 O O . TRP A 1 202 ? 16.707 -2.885 -16.881 1.00 89.31 202 TRP A O 1
ATOM 1536 N N . ASP A 1 203 ? 15.094 -2.925 -15.316 1.00 90.94 203 ASP A N 1
ATOM 1537 C CA . ASP A 1 203 ? 14.457 -1.668 -15.725 1.00 90.94 203 ASP A CA 1
ATOM 1538 C C . ASP A 1 203 ? 15.426 -0.479 -15.724 1.00 90.94 203 ASP A C 1
ATOM 1540 O O . ASP A 1 203 ? 15.229 0.461 -16.491 1.00 90.94 203 ASP A O 1
ATOM 1544 N N . MET A 1 204 ? 16.488 -0.522 -14.910 1.00 93.50 204 MET A N 1
ATOM 1545 C CA . MET A 1 204 ? 17.516 0.517 -14.863 1.00 93.50 204 MET A CA 1
ATOM 1546 C C . MET A 1 204 ? 18.141 0.768 -16.239 1.00 93.50 204 MET A C 1
ATOM 1548 O O . MET A 1 204 ? 18.349 1.928 -16.589 1.00 93.50 204 MET A O 1
ATOM 1552 N N . LEU A 1 205 ? 18.408 -0.278 -17.032 1.00 96.12 205 LEU A N 1
ATOM 1553 C CA . LEU A 1 205 ? 18.999 -0.136 -18.368 1.00 96.12 205 LEU A CA 1
ATOM 1554 C C . LEU A 1 205 ? 18.056 0.632 -19.295 1.00 96.12 205 LEU A C 1
ATOM 1556 O O . LEU A 1 205 ? 18.438 1.640 -19.881 1.00 96.12 205 LEU A O 1
ATOM 1560 N N . ALA A 1 206 ? 16.799 0.201 -19.376 1.00 95.56 206 ALA A N 1
ATOM 1561 C CA . ALA A 1 206 ? 15.820 0.826 -20.254 1.00 95.56 206 ALA A CA 1
ATOM 1562 C C . ALA A 1 206 ? 15.447 2.250 -19.807 1.00 95.56 206 ALA A C 1
ATOM 1564 O O . ALA A 1 206 ? 15.300 3.136 -20.649 1.00 95.56 206 ALA A O 1
ATOM 1565 N N . TYR A 1 207 ? 15.350 2.513 -18.499 1.00 96.88 207 TYR A N 1
ATOM 1566 C CA . TYR A 1 207 ? 15.147 3.870 -17.985 1.00 96.88 207 TYR A CA 1
ATOM 1567 C C . TYR A 1 207 ? 16.348 4.781 -18.251 1.00 96.88 207 TYR A C 1
ATOM 1569 O O . TYR A 1 207 ? 16.151 5.921 -18.668 1.00 96.88 207 TYR A O 1
ATOM 1577 N N . THR A 1 208 ? 17.573 4.276 -18.074 1.00 96.69 208 THR A N 1
ATOM 1578 C CA . THR A 1 208 ? 18.801 5.019 -18.400 1.00 96.69 208 THR A CA 1
ATOM 1579 C C . THR A 1 208 ? 18.828 5.375 -19.881 1.00 96.69 208 THR A C 1
ATOM 1581 O O . THR A 1 208 ? 18.975 6.551 -20.200 1.00 96.69 208 THR A O 1
ATOM 1584 N N . ALA A 1 209 ? 18.580 4.404 -20.766 1.00 97.19 209 ALA A N 1
ATOM 1585 C CA . ALA A 1 209 ? 18.473 4.635 -22.206 1.00 97.19 209 ALA A CA 1
ATOM 1586 C C . ALA A 1 209 ? 17.413 5.689 -22.534 1.00 97.19 209 ALA A C 1
ATOM 1588 O O . ALA A 1 209 ? 17.702 6.665 -23.212 1.00 97.19 209 ALA A O 1
ATOM 1589 N N . THR A 1 210 ? 16.204 5.548 -21.986 1.00 95.81 210 THR A N 1
ATOM 1590 C CA . THR A 1 210 ? 15.104 6.496 -22.229 1.00 95.81 210 THR A CA 1
ATOM 1591 C C . THR A 1 210 ? 15.461 7.918 -21.777 1.00 95.81 210 THR A C 1
ATOM 1593 O O . THR A 1 210 ? 15.028 8.889 -22.396 1.00 95.81 210 THR A O 1
ATOM 1596 N N . ALA A 1 211 ? 16.254 8.068 -20.709 1.00 96.12 211 ALA A N 1
ATOM 1597 C CA . ALA A 1 211 ? 16.693 9.368 -20.206 1.00 96.12 211 ALA A CA 1
ATOM 1598 C C . ALA A 1 211 ? 17.731 10.047 -21.117 1.00 96.12 211 ALA A C 1
ATOM 1600 O O . ALA A 1 211 ? 17.629 11.258 -21.318 1.00 96.12 211 ALA A O 1
ATOM 1601 N N . ILE A 1 212 ? 18.665 9.289 -21.702 1.00 96.19 212 ILE A N 1
ATOM 1602 C CA . ILE A 1 212 ? 19.709 9.822 -22.602 1.00 96.19 212 ILE A CA 1
ATOM 1603 C C . ILE A 1 212 ? 19.336 9.757 -24.090 1.00 96.19 212 ILE A C 1
ATOM 1605 O O . ILE A 1 212 ? 20.075 10.250 -24.931 1.00 96.19 212 ILE A O 1
ATOM 1609 N N . GLU A 1 213 ? 18.186 9.175 -24.433 1.00 94.06 213 GLU A N 1
ATOM 1610 C CA . GLU A 1 213 ? 17.694 9.042 -25.810 1.00 94.06 213 GLU A CA 1
ATOM 1611 C C . GLU A 1 213 ? 17.744 10.351 -26.632 1.00 94.06 213 GLU A C 1
ATOM 1613 O O . GLU A 1 213 ? 18.142 10.293 -27.791 1.00 94.06 213 GLU A O 1
ATOM 1618 N N . PRO A 1 214 ? 17.454 11.551 -26.084 1.00 93.50 214 PRO A N 1
ATOM 1619 C CA . PRO A 1 214 ? 17.582 12.803 -26.837 1.00 93.50 214 PRO A CA 1
ATOM 1620 C C . PRO A 1 214 ? 19.013 13.162 -27.273 1.00 93.50 214 PRO A C 1
ATOM 1622 O O . PRO A 1 214 ? 19.182 14.061 -28.094 1.00 93.50 214 PRO A O 1
ATOM 1625 N N . GLU A 1 215 ? 20.042 12.515 -26.721 1.00 90.75 215 GLU A N 1
ATOM 1626 C CA . GLU A 1 215 ? 21.449 12.798 -27.029 1.00 90.75 215 GLU A CA 1
ATOM 1627 C C . GLU A 1 215 ? 21.924 12.147 -28.333 1.00 90.75 215 GLU A C 1
ATOM 1629 O O . GLU A 1 215 ? 22.958 12.546 -28.873 1.00 90.75 215 GLU A O 1
ATOM 1634 N N . THR A 1 216 ? 21.217 11.130 -28.835 1.00 91.19 216 THR A N 1
ATOM 1635 C CA . THR A 1 216 ? 21.623 10.398 -30.039 1.00 91.19 216 THR A CA 1
ATOM 1636 C C . THR A 1 216 ? 20.436 9.760 -30.748 1.00 91.19 216 THR A C 1
ATOM 1638 O O . THR A 1 216 ? 19.538 9.209 -30.122 1.00 91.19 216 THR A O 1
ATOM 1641 N N . ALA A 1 217 ? 20.439 9.816 -32.079 1.00 82.88 217 ALA A N 1
ATOM 1642 C CA . ALA A 1 217 ? 19.439 9.143 -32.907 1.00 82.88 217 ALA A CA 1
ATOM 1643 C C . ALA A 1 217 ? 19.870 7.724 -33.325 1.00 82.88 217 ALA A C 1
ATOM 1645 O O . ALA A 1 217 ? 19.077 7.004 -33.930 1.00 82.88 217 ALA A O 1
ATOM 1646 N N . ASP A 1 218 ? 21.116 7.331 -33.040 1.00 93.62 218 ASP A N 1
ATOM 1647 C CA . ASP A 1 218 ? 21.650 6.017 -33.393 1.00 93.62 218 ASP A CA 1
ATOM 1648 C C . ASP A 1 218 ? 21.400 5.000 -32.272 1.00 93.62 218 ASP A C 1
ATOM 1650 O O . ASP A 1 218 ? 21.795 5.200 -31.121 1.00 93.62 218 ASP A O 1
ATOM 1654 N N . ALA A 1 219 ? 20.755 3.885 -32.620 1.00 92.62 219 ALA A N 1
ATOM 1655 C CA . ALA A 1 219 ? 20.406 2.830 -31.677 1.00 92.62 219 ALA A CA 1
ATOM 1656 C C . ALA A 1 219 ? 21.651 2.156 -31.081 1.00 92.62 219 ALA A C 1
ATOM 1658 O O . ALA A 1 219 ? 21.663 1.831 -29.890 1.00 92.62 219 A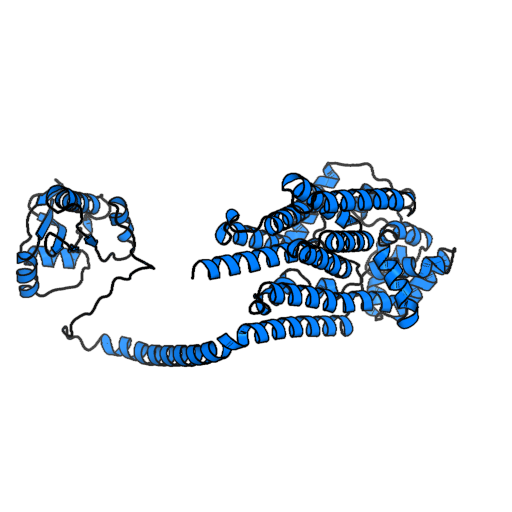LA A O 1
ATOM 1659 N N . ALA A 1 220 ? 22.710 1.983 -31.880 1.00 96.69 220 ALA A N 1
ATOM 1660 C CA . ALA A 1 220 ? 23.953 1.369 -31.427 1.00 96.69 220 ALA A CA 1
ATOM 1661 C C . ALA A 1 220 ? 24.706 2.273 -30.437 1.00 96.69 220 ALA A C 1
ATOM 1663 O O . ALA A 1 220 ? 25.136 1.800 -29.384 1.00 96.69 220 ALA A O 1
ATOM 1664 N N . ASP A 1 221 ? 24.811 3.574 -30.725 1.00 97.44 221 ASP A N 1
ATOM 1665 C CA . ASP A 1 221 ? 25.378 4.562 -29.801 1.00 97.44 221 ASP A CA 1
ATOM 1666 C C . ASP A 1 221 ? 24.561 4.681 -28.500 1.00 97.44 221 ASP A C 1
ATOM 1668 O O . ASP A 1 221 ? 25.136 4.653 -27.408 1.00 97.44 221 ASP A O 1
ATOM 1672 N N . LEU A 1 222 ? 23.223 4.737 -28.589 1.00 97.50 222 LEU A N 1
ATOM 1673 C CA . LEU A 1 222 ? 22.339 4.773 -27.416 1.00 97.50 222 LEU A CA 1
ATOM 1674 C C . LEU A 1 222 ? 22.553 3.554 -26.515 1.00 97.50 222 LEU A C 1
ATOM 1676 O O . LEU A 1 222 ? 22.679 3.683 -25.292 1.00 97.50 222 LEU A O 1
ATOM 1680 N N . HIS A 1 223 ? 22.607 2.367 -27.121 1.00 98.25 223 HIS A N 1
ATOM 1681 C CA . HIS A 1 223 ? 22.866 1.109 -26.432 1.00 98.25 223 HIS A CA 1
ATOM 1682 C C . HIS A 1 223 ? 24.240 1.129 -25.755 1.00 98.25 223 HIS A C 1
ATOM 1684 O O . HIS A 1 223 ? 24.321 0.995 -24.532 1.00 98.25 223 HIS A O 1
ATOM 1690 N N . ALA A 1 224 ? 25.310 1.413 -26.500 1.00 98.00 224 ALA A N 1
ATOM 1691 C CA . ALA A 1 224 ? 26.670 1.425 -25.966 1.00 98.00 224 ALA A CA 1
ATOM 1692 C C . ALA A 1 224 ? 26.826 2.398 -24.783 1.00 98.00 224 ALA A C 1
ATOM 1694 O O . ALA A 1 224 ? 27.367 2.021 -23.737 1.00 98.00 224 ALA A O 1
ATOM 1695 N N . LYS A 1 225 ? 26.295 3.624 -24.903 1.00 97.62 225 LYS A N 1
ATOM 1696 C CA . LYS A 1 225 ? 26.296 4.624 -23.822 1.00 97.62 225 LYS A CA 1
ATOM 1697 C C . LYS A 1 225 ? 25.515 4.152 -22.601 1.00 97.62 225 LYS A C 1
ATOM 1699 O O . LYS A 1 225 ? 26.008 4.271 -21.480 1.00 97.62 225 LYS A O 1
ATOM 1704 N N . THR A 1 226 ? 24.329 3.581 -22.805 1.00 97.75 226 THR A N 1
ATOM 1705 C CA . THR A 1 226 ? 23.480 3.068 -21.720 1.00 97.75 226 THR A CA 1
ATOM 1706 C C . THR A 1 226 ? 24.209 2.010 -20.899 1.00 97.75 226 THR A C 1
ATOM 1708 O O . THR A 1 226 ? 24.298 2.123 -19.674 1.00 97.75 226 THR A O 1
ATOM 1711 N N . TYR A 1 227 ? 24.757 0.989 -21.561 1.00 97.88 227 TYR A N 1
ATOM 1712 C CA . TYR A 1 227 ? 25.438 -0.109 -20.877 1.00 97.88 227 TYR A CA 1
ATOM 1713 C C . TYR A 1 227 ? 26.732 0.363 -20.203 1.00 97.88 227 TYR A C 1
ATOM 1715 O O . TYR A 1 227 ? 27.020 -0.064 -19.086 1.00 97.88 227 TYR A O 1
ATOM 1723 N N . ALA A 1 228 ? 27.470 1.301 -20.811 1.00 97.81 228 ALA A N 1
ATOM 1724 C CA . ALA A 1 228 ? 28.647 1.910 -20.191 1.00 97.81 228 ALA A CA 1
ATOM 1725 C C . ALA A 1 228 ? 28.300 2.698 -18.915 1.00 97.81 228 ALA A C 1
ATOM 1727 O O . ALA A 1 228 ? 28.972 2.536 -17.893 1.00 97.81 228 ALA A O 1
ATOM 1728 N N . LEU A 1 229 ? 27.233 3.505 -18.944 1.00 96.75 229 LEU A N 1
ATOM 1729 C CA . LEU A 1 229 ? 26.763 4.259 -17.780 1.00 96.75 229 LEU A CA 1
ATOM 1730 C C . LEU A 1 229 ? 26.325 3.332 -16.647 1.00 96.75 229 LEU A C 1
ATOM 1732 O O . LEU A 1 229 ? 26.730 3.538 -15.505 1.00 96.75 229 LEU A O 1
ATOM 1736 N N . VAL A 1 230 ? 25.537 2.297 -16.946 1.00 96.94 230 VAL A N 1
ATOM 1737 C CA . VAL A 1 230 ? 25.110 1.332 -15.924 1.00 96.94 230 VAL A CA 1
ATOM 1738 C C . VAL A 1 230 ? 26.313 0.586 -15.353 1.00 96.94 230 VAL A C 1
ATOM 1740 O O . VAL A 1 230 ? 26.443 0.525 -14.134 1.00 96.94 230 VAL A O 1
ATOM 1743 N N . LYS A 1 231 ? 27.247 0.115 -16.193 1.00 97.06 231 LYS A N 1
ATOM 1744 C CA . LYS A 1 231 ? 28.477 -0.562 -15.745 1.00 97.06 231 LYS A CA 1
ATOM 1745 C C . LYS A 1 231 ? 29.304 0.284 -14.778 1.00 97.06 231 LYS A C 1
ATOM 1747 O O . LYS A 1 231 ? 29.876 -0.255 -13.839 1.00 97.06 231 LYS A O 1
ATOM 1752 N N . ALA A 1 232 ? 29.364 1.597 -14.994 1.00 96.19 232 ALA A N 1
ATOM 1753 C CA . ALA A 1 232 ? 30.103 2.514 -14.131 1.00 96.19 232 ALA A CA 1
ATOM 1754 C C . ALA A 1 232 ? 29.434 2.763 -12.762 1.00 96.19 232 ALA A C 1
ATOM 1756 O O . ALA A 1 232 ? 30.081 3.312 -11.874 1.00 96.19 232 ALA A O 1
ATOM 1757 N N . ASN A 1 233 ? 28.162 2.383 -12.585 1.00 94.25 233 ASN A N 1
ATOM 1758 C CA . ASN A 1 233 ? 27.348 2.714 -11.405 1.00 94.25 233 ASN A CA 1
ATOM 1759 C C . ASN A 1 233 ? 26.851 1.490 -10.613 1.00 94.25 233 ASN A C 1
ATOM 1761 O O . ASN A 1 233 ? 26.110 1.640 -9.637 1.00 94.25 233 ASN A O 1
ATOM 1765 N N . VAL A 1 234 ? 27.237 0.278 -11.011 1.00 94.50 234 VAL A N 1
ATOM 1766 C CA . VAL A 1 234 ? 26.879 -0.971 -10.321 1.00 94.50 234 VAL A CA 1
ATOM 1767 C C . VAL A 1 234 ? 28.125 -1.822 -10.084 1.00 94.50 234 VAL A C 1
ATOM 1769 O O . VAL A 1 234 ? 29.146 -1.641 -10.746 1.00 94.50 234 VAL A O 1
ATOM 1772 N N . SER A 1 235 ? 28.062 -2.754 -9.134 1.00 94.06 235 SER A N 1
ATOM 1773 C CA . SER A 1 235 ? 29.161 -3.702 -8.921 1.00 94.06 235 SER A CA 1
ATOM 1774 C C . SER A 1 235 ? 29.321 -4.659 -10.108 1.00 94.06 235 SER A C 1
ATOM 1776 O O . SER A 1 235 ? 28.380 -4.905 -10.861 1.00 94.06 235 SER A O 1
ATOM 1778 N N . GLU A 1 236 ? 30.503 -5.261 -10.263 1.00 93.94 236 GLU A N 1
ATOM 1779 C CA . GLU A 1 236 ? 30.764 -6.222 -11.346 1.00 93.94 236 GLU A CA 1
ATOM 1780 C C . GLU A 1 236 ? 29.770 -7.397 -11.333 1.00 93.94 236 GLU A C 1
ATOM 1782 O O . GLU A 1 236 ? 29.221 -7.756 -12.372 1.00 93.94 236 GLU A O 1
ATOM 1787 N N . GLY A 1 237 ? 29.463 -7.945 -10.152 1.00 93.50 237 GLY A N 1
ATOM 1788 C CA . GLY A 1 237 ? 28.492 -9.034 -10.009 1.00 93.50 237 GLY A CA 1
ATOM 1789 C C . GLY A 1 237 ? 27.055 -8.625 -10.358 1.00 93.50 237 GLY A C 1
ATOM 1790 O O . GLY A 1 237 ? 26.321 -9.398 -10.981 1.00 93.50 237 GLY A O 1
ATOM 1791 N N . GLU A 1 238 ? 26.647 -7.401 -10.009 1.00 93.75 238 GLU A N 1
ATOM 1792 C CA . GLU A 1 238 ? 25.353 -6.859 -10.440 1.00 93.75 238 GLU A CA 1
ATOM 1793 C C . GLU A 1 238 ? 25.318 -6.654 -11.950 1.00 93.75 238 GLU A C 1
ATOM 1795 O O . GLU A 1 238 ? 24.325 -7.010 -12.577 1.00 93.75 238 GLU A O 1
ATOM 1800 N N . TYR A 1 239 ? 26.395 -6.133 -12.543 1.00 96.25 239 TYR A N 1
ATOM 1801 C CA . TYR A 1 239 ? 26.471 -5.930 -13.985 1.00 96.25 239 TYR A CA 1
ATOM 1802 C C . TYR A 1 239 ? 26.333 -7.255 -14.737 1.00 96.25 239 TYR A C 1
ATOM 1804 O O . TYR A 1 239 ? 25.470 -7.364 -15.602 1.00 96.25 239 TYR A O 1
ATOM 1812 N N . VAL A 1 240 ? 27.078 -8.291 -14.332 1.00 95.12 240 VAL A N 1
ATOM 1813 C CA . VAL A 1 240 ? 26.941 -9.652 -14.883 1.00 95.12 240 VAL A CA 1
ATOM 1814 C C . VAL A 1 240 ? 25.510 -10.158 -14.728 1.00 95.12 240 VAL A C 1
ATOM 1816 O O . VAL A 1 240 ? 24.936 -10.701 -15.666 1.00 95.12 240 VAL A O 1
ATOM 1819 N N . THR A 1 241 ? 24.874 -9.935 -13.578 1.00 94.69 241 THR A N 1
ATOM 1820 C CA . THR A 1 241 ? 23.467 -10.319 -13.399 1.00 94.69 241 THR A CA 1
ATOM 1821 C C . THR A 1 241 ? 22.565 -9.576 -14.390 1.00 94.69 241 THR A C 1
ATOM 1823 O O . THR A 1 241 ? 21.699 -10.180 -15.024 1.00 94.69 241 THR A O 1
ATOM 1826 N N . LEU A 1 242 ? 22.768 -8.271 -14.566 1.00 94.94 242 LEU A N 1
ATOM 1827 C CA . LEU A 1 242 ? 22.000 -7.436 -15.485 1.00 94.94 242 LEU A CA 1
ATOM 1828 C C . LEU A 1 242 ? 22.249 -7.760 -16.957 1.00 94.94 242 LEU A C 1
ATOM 1830 O O . LEU A 1 242 ? 21.371 -7.463 -17.750 1.00 94.94 242 LEU A O 1
ATOM 1834 N N . THR A 1 243 ? 23.368 -8.363 -17.347 1.00 96.06 243 THR A N 1
ATOM 1835 C CA . THR A 1 243 ? 23.678 -8.605 -18.768 1.00 96.06 243 THR A CA 1
ATOM 1836 C C . THR A 1 243 ? 23.700 -10.079 -19.157 1.00 96.06 243 THR A C 1
ATOM 1838 O O . THR A 1 243 ? 23.537 -10.392 -20.331 1.00 96.06 243 THR A O 1
ATOM 1841 N N . GLU A 1 244 ? 23.878 -10.996 -18.204 1.00 95.00 244 GLU A N 1
ATOM 1842 C CA . GLU A 1 244 ? 24.245 -12.389 -18.493 1.00 95.00 244 GLU A CA 1
ATOM 1843 C C . GLU A 1 244 ? 23.433 -13.454 -17.733 1.00 95.00 244 GLU A C 1
ATOM 1845 O O . GLU A 1 244 ? 23.565 -14.635 -18.045 1.00 95.00 244 GLU A O 1
ATOM 1850 N N . ASP A 1 245 ? 22.545 -13.094 -16.793 1.00 92.06 245 ASP A N 1
ATOM 1851 C CA . ASP A 1 245 ? 21.862 -14.091 -15.937 1.00 92.06 245 ASP A CA 1
ATOM 1852 C C . ASP A 1 245 ? 20.903 -15.051 -16.671 1.00 92.06 245 ASP A C 1
ATOM 1854 O O . ASP A 1 245 ? 20.579 -16.120 -16.150 1.00 92.06 245 ASP A O 1
ATOM 1858 N N . ARG A 1 246 ? 20.413 -14.681 -17.861 1.00 93.31 246 ARG A N 1
ATOM 1859 C CA . ARG A 1 246 ? 19.480 -15.483 -18.667 1.00 93.31 246 ARG A CA 1
ATOM 1860 C C . ARG A 1 246 ? 19.519 -15.110 -20.149 1.00 93.31 246 ARG A C 1
ATOM 1862 O O . ARG A 1 246 ? 19.880 -13.976 -20.473 1.00 93.31 246 ARG A O 1
ATOM 1869 N N . PRO A 1 247 ? 19.059 -16.002 -21.055 1.00 95.00 247 PRO A N 1
ATOM 1870 C CA . PRO A 1 247 ? 19.143 -15.796 -22.505 1.00 95.00 247 PRO A CA 1
ATOM 1871 C C . PRO A 1 247 ? 18.598 -14.449 -22.988 1.00 95.00 247 PRO A C 1
ATOM 1873 O O . PRO A 1 247 ? 19.216 -13.800 -23.826 1.00 95.00 247 PRO A O 1
ATOM 1876 N N . TYR A 1 248 ? 17.481 -13.998 -22.408 1.00 94.38 248 TYR A N 1
ATOM 1877 C CA . TYR A 1 248 ? 16.890 -12.698 -22.718 1.00 94.38 248 TYR A CA 1
ATOM 1878 C C . TYR A 1 248 ? 17.863 -11.532 -22.465 1.00 94.38 248 TYR A C 1
ATOM 1880 O O . TYR A 1 248 ? 18.064 -10.711 -23.354 1.00 94.38 248 TYR A O 1
ATOM 1888 N N . ARG A 1 249 ? 18.512 -11.474 -21.292 1.00 95.12 249 ARG A N 1
ATOM 1889 C CA . ARG A 1 249 ? 19.434 -10.374 -20.955 1.00 95.12 249 ARG A CA 1
ATOM 1890 C C . ARG A 1 249 ? 20.698 -10.411 -21.811 1.00 95.12 249 ARG A C 1
ATOM 1892 O O . ARG A 1 249 ? 21.125 -9.367 -22.289 1.00 95.12 249 ARG A O 1
ATOM 1899 N N . ILE A 1 250 ? 21.212 -11.611 -22.095 1.00 96.06 250 ILE A N 1
ATOM 1900 C CA . ILE A 1 250 ? 22.365 -11.806 -22.990 1.00 96.06 250 ILE A CA 1
ATOM 1901 C C . ILE A 1 250 ? 22.070 -11.248 -24.381 1.00 96.06 250 ILE A C 1
ATOM 1903 O O . ILE A 1 250 ? 22.920 -10.590 -24.976 1.00 96.06 250 ILE A O 1
ATOM 1907 N N . HIS A 1 251 ? 20.882 -11.530 -24.914 1.00 95.94 251 HIS A N 1
ATOM 1908 C CA . HIS A 1 251 ? 20.492 -11.048 -26.233 1.00 95.94 251 HIS A CA 1
ATOM 1909 C C . HIS A 1 251 ? 20.371 -9.521 -26.248 1.00 95.94 251 HIS A C 1
ATOM 1911 O O . HIS A 1 251 ? 20.997 -8.862 -27.069 1.00 95.94 251 HIS A O 1
ATOM 1917 N N . GLN A 1 252 ? 19.666 -8.958 -25.270 1.00 97.00 252 GLN A N 1
ATOM 1918 C CA . GLN A 1 252 ? 19.472 -7.515 -25.132 1.00 97.00 252 GLN A CA 1
ATOM 1919 C C . GLN A 1 252 ? 20.790 -6.747 -24.910 1.00 97.00 252 GLN A C 1
ATOM 1921 O O . GLN A 1 252 ? 20.926 -5.609 -25.352 1.00 97.00 252 GLN A O 1
ATOM 1926 N N . ALA A 1 253 ? 21.787 -7.365 -24.272 1.00 96.75 253 ALA A N 1
ATOM 1927 C CA . ALA A 1 253 ? 23.123 -6.793 -24.099 1.00 96.75 253 ALA A CA 1
ATOM 1928 C C . ALA A 1 253 ? 23.995 -6.848 -25.365 1.00 96.75 253 ALA A C 1
ATOM 1930 O O . ALA A 1 253 ? 25.006 -6.155 -25.432 1.00 96.75 253 ALA A O 1
ATOM 1931 N N . LYS A 1 254 ? 23.635 -7.668 -26.358 1.00 96.56 254 LYS A N 1
ATOM 1932 C CA . LYS A 1 254 ? 24.402 -7.849 -27.604 1.00 96.56 254 LYS A CA 1
ATOM 1933 C C . LYS A 1 254 ? 23.750 -7.201 -28.822 1.00 96.56 254 LYS A C 1
ATOM 1935 O O . LYS A 1 254 ? 24.453 -6.908 -29.782 1.00 96.56 254 LYS A O 1
ATOM 1940 N N . ASP A 1 255 ? 22.435 -7.020 -28.791 1.00 97.06 255 ASP A N 1
ATOM 1941 C CA . ASP A 1 255 ? 21.632 -6.573 -29.924 1.00 97.06 255 ASP A CA 1
ATOM 1942 C C . ASP A 1 255 ? 20.949 -5.236 -29.598 1.00 97.06 255 ASP A C 1
ATOM 1944 O O . ASP A 1 255 ? 20.009 -5.164 -28.798 1.00 97.06 255 ASP A O 1
ATOM 1948 N N . ALA A 1 256 ? 21.466 -4.164 -30.204 1.00 96.88 256 ALA A N 1
ATOM 1949 C CA . ALA A 1 256 ? 20.987 -2.804 -29.986 1.00 96.88 256 ALA A CA 1
ATOM 1950 C C . ALA A 1 256 ? 19.570 -2.582 -30.534 1.00 96.88 256 ALA A C 1
ATOM 1952 O O . ALA A 1 256 ? 18.763 -1.927 -29.873 1.00 96.88 256 ALA A O 1
ATOM 1953 N N . ASP A 1 257 ? 19.243 -3.173 -31.686 1.00 95.25 257 ASP A N 1
ATOM 1954 C CA . ASP A 1 257 ? 17.924 -3.039 -32.306 1.00 95.25 257 ASP A CA 1
ATOM 1955 C C . ASP A 1 257 ? 16.868 -3.752 -31.456 1.00 95.25 257 ASP A C 1
ATOM 1957 O O . ASP A 1 257 ? 15.808 -3.196 -31.159 1.00 95.25 257 ASP A O 1
ATOM 1961 N N . ALA A 1 258 ? 17.174 -4.968 -30.990 1.00 95.06 258 ALA A N 1
ATOM 1962 C CA . ALA A 1 258 ? 16.296 -5.715 -30.096 1.00 95.06 258 ALA A CA 1
ATOM 1963 C C . ALA A 1 258 ? 16.039 -4.964 -28.780 1.00 95.06 258 ALA A C 1
ATOM 1965 O O . ALA A 1 258 ? 14.896 -4.917 -28.311 1.00 95.06 258 ALA A O 1
ATOM 1966 N N . PHE A 1 259 ? 17.072 -4.339 -28.207 1.00 96.56 259 PHE A N 1
ATOM 1967 C CA . PHE A 1 259 ? 16.943 -3.496 -27.019 1.00 96.56 259 PHE A CA 1
ATOM 1968 C C . PHE A 1 259 ? 16.083 -2.256 -27.262 1.00 96.56 259 PHE A C 1
ATOM 1970 O O . PHE A 1 259 ? 15.209 -1.942 -26.451 1.00 96.56 259 PHE A O 1
ATOM 1977 N N . GLN A 1 260 ? 16.263 -1.592 -28.404 1.00 94.81 260 GLN A N 1
ATOM 1978 C CA . GLN A 1 260 ? 15.489 -0.408 -28.764 1.00 94.81 260 GLN A CA 1
ATOM 1979 C C . GLN A 1 260 ? 13.982 -0.699 -28.811 1.00 94.81 260 GLN A C 1
ATOM 1981 O O . GLN A 1 260 ? 13.183 0.133 -28.372 1.00 94.81 260 GLN A O 1
ATOM 1986 N N . THR A 1 261 ? 13.578 -1.897 -29.259 1.00 94.00 261 THR A N 1
ATOM 1987 C CA . THR A 1 261 ? 12.154 -2.280 -29.288 1.00 94.00 261 THR A CA 1
ATOM 1988 C C . THR A 1 261 ? 11.494 -2.291 -27.905 1.00 94.00 261 THR A C 1
ATOM 1990 O O . THR A 1 261 ? 10.290 -2.068 -27.800 1.00 94.00 261 THR A O 1
ATOM 1993 N N . MET A 1 262 ? 12.264 -2.474 -26.828 1.00 94.12 262 MET A N 1
ATOM 1994 C CA . MET A 1 262 ? 11.741 -2.530 -25.458 1.00 94.12 262 MET A CA 1
ATOM 1995 C C . MET A 1 262 ? 11.458 -1.141 -24.865 1.00 94.12 262 MET A C 1
ATOM 1997 O O . MET A 1 262 ? 10.682 -1.023 -23.913 1.00 94.12 262 MET A O 1
ATOM 2001 N N . LEU A 1 263 ? 12.053 -0.072 -25.412 1.00 94.31 263 LEU A N 1
ATOM 2002 C CA . LEU A 1 263 ? 11.992 1.277 -24.828 1.00 94.31 263 LEU A CA 1
ATOM 2003 C C . LEU A 1 263 ? 10.575 1.871 -24.814 1.00 94.31 263 LEU A C 1
ATOM 2005 O O . LEU A 1 263 ? 10.256 2.678 -23.935 1.00 94.31 263 LEU A O 1
ATOM 2009 N N . GLY A 1 264 ? 9.682 1.414 -25.700 1.00 92.06 264 GLY A N 1
ATOM 2010 C CA . GLY A 1 264 ? 8.269 1.816 -25.713 1.00 92.06 264 GLY A CA 1
ATOM 2011 C C . GLY A 1 264 ? 7.544 1.543 -24.386 1.00 92.06 264 GLY A C 1
ATOM 2012 O O . GLY A 1 264 ? 6.656 2.302 -23.990 1.00 92.06 264 GLY A O 1
ATOM 2013 N N . PHE A 1 265 ? 7.967 0.527 -23.620 1.00 91.50 265 PHE A N 1
ATOM 2014 C CA . PHE A 1 265 ? 7.436 0.287 -22.275 1.00 91.50 265 PHE A CA 1
ATOM 2015 C C . PHE A 1 265 ? 7.820 1.385 -21.276 1.00 91.50 265 PHE A C 1
ATOM 2017 O O . PHE A 1 265 ? 7.091 1.603 -20.306 1.00 91.50 265 PHE A O 1
ATOM 2024 N N . TYR A 1 266 ? 8.934 2.084 -21.481 1.00 94.31 266 TYR A N 1
ATOM 2025 C CA . TYR A 1 266 ? 9.544 2.982 -20.498 1.00 94.31 266 TYR A CA 1
ATOM 2026 C C . TYR A 1 266 ? 9.264 4.460 -20.801 1.00 94.31 266 TYR A C 1
ATOM 2028 O O . TYR A 1 266 ? 8.968 5.213 -19.870 1.00 94.31 266 TYR A O 1
ATOM 2036 N N . ARG A 1 267 ? 9.207 4.848 -22.086 1.00 93.81 267 ARG A N 1
ATOM 2037 C CA . ARG A 1 267 ? 8.915 6.222 -22.557 1.00 93.81 267 ARG A CA 1
ATOM 2038 C C . ARG A 1 267 ? 7.633 6.834 -21.989 1.00 93.81 267 ARG A C 1
ATOM 2040 O O . ARG A 1 267 ? 7.567 8.035 -21.758 1.00 93.81 267 ARG A O 1
ATOM 2047 N N . LEU A 1 268 ? 6.616 6.016 -21.708 1.00 93.00 268 LEU A N 1
ATOM 2048 C CA . LEU A 1 268 ? 5.335 6.503 -21.181 1.00 93.00 268 LEU A CA 1
ATOM 2049 C C . LEU A 1 268 ? 5.406 7.040 -19.737 1.00 93.00 268 LEU A C 1
ATOM 2051 O O . LEU A 1 268 ? 4.457 7.680 -19.287 1.00 93.00 268 LEU A O 1
ATOM 2055 N N . LYS A 1 269 ? 6.487 6.784 -18.987 1.00 95.88 269 LYS A N 1
ATOM 2056 C CA . LYS A 1 269 ? 6.671 7.271 -17.606 1.00 95.88 269 LYS A CA 1
ATOM 2057 C C . LYS A 1 269 ? 7.248 8.692 -17.609 1.00 95.88 269 LYS A C 1
ATOM 2059 O O . LYS A 1 269 ? 8.298 8.947 -17.022 1.00 95.88 269 LYS A O 1
ATOM 2064 N N . VAL A 1 270 ? 6.565 9.602 -18.304 1.00 96.12 270 VAL A N 1
ATOM 2065 C CA . VAL A 1 270 ? 7.053 10.945 -18.659 1.00 96.12 270 VAL A CA 1
ATOM 2066 C C . VAL A 1 270 ? 7.607 11.689 -17.450 1.00 96.12 270 VAL A C 1
ATOM 2068 O O . VAL A 1 270 ? 8.766 12.085 -17.459 1.00 96.12 270 VAL A O 1
ATOM 2071 N N . LEU A 1 271 ? 6.827 11.832 -16.374 1.00 98.19 271 LEU A N 1
ATOM 2072 C CA . LEU A 1 271 ? 7.282 12.617 -15.223 1.00 98.19 271 LEU A CA 1
ATOM 2073 C C . LEU A 1 271 ? 8.477 11.957 -14.521 1.00 98.19 271 LEU A C 1
ATOM 2075 O O . LEU A 1 271 ? 9.349 12.662 -14.026 1.00 98.19 271 LEU A O 1
ATOM 2079 N N . TYR A 1 272 ? 8.562 10.625 -14.511 1.00 98.00 272 TYR A N 1
ATOM 2080 C CA . TYR A 1 272 ? 9.703 9.918 -13.924 1.00 98.00 272 TYR A CA 1
ATOM 2081 C C . TYR A 1 272 ? 10.988 10.158 -14.726 1.00 98.00 272 TYR A C 1
ATOM 2083 O O . TYR A 1 272 ? 12.012 10.523 -14.151 1.00 98.00 272 TYR A O 1
ATOM 2091 N N . VAL A 1 273 ? 10.915 10.008 -16.052 1.00 96.94 273 VAL A N 1
ATOM 2092 C CA . VAL A 1 273 ? 12.057 10.186 -16.958 1.00 96.94 273 VAL A CA 1
ATOM 2093 C C . VAL A 1 273 ? 12.509 11.645 -17.001 1.00 96.94 273 VAL A C 1
ATOM 2095 O O . VAL A 1 273 ? 13.701 11.908 -16.872 1.00 96.94 273 VAL A O 1
ATOM 2098 N N . GLU A 1 274 ? 11.588 12.604 -17.120 1.00 97.12 274 GLU A N 1
ATOM 2099 C CA . GLU A 1 274 ? 11.950 14.028 -17.155 1.00 97.12 274 GLU A CA 1
ATOM 2100 C C . GLU A 1 274 ? 12.528 14.512 -15.821 1.00 97.12 274 GLU A C 1
ATOM 2102 O O . GLU A 1 274 ? 13.479 15.294 -15.802 1.00 97.12 274 GLU A O 1
ATOM 2107 N N . THR A 1 275 ? 12.021 14.003 -14.692 1.00 98.00 275 THR A N 1
ATOM 2108 C CA . THR A 1 275 ? 12.627 14.288 -13.381 1.00 98.00 275 THR A CA 1
ATOM 2109 C C . THR A 1 275 ? 14.053 13.745 -13.319 1.00 98.00 275 THR A C 1
ATOM 2111 O O . THR A 1 275 ? 14.949 14.432 -12.832 1.00 98.00 275 THR A O 1
ATOM 2114 N N . ALA A 1 276 ? 14.294 12.543 -13.851 1.00 97.19 276 ALA A N 1
ATOM 2115 C CA . ALA A 1 276 ? 15.635 11.973 -13.896 1.00 97.19 276 ALA A CA 1
ATOM 2116 C C . ALA A 1 276 ? 16.562 12.778 -14.812 1.00 97.19 276 ALA A C 1
ATOM 2118 O O . ALA A 1 276 ? 17.676 13.087 -14.398 1.00 97.19 276 ALA A O 1
ATOM 2119 N N . ARG A 1 277 ? 16.108 13.204 -15.999 1.00 96.31 277 ARG A N 1
ATOM 2120 C CA . ARG A 1 277 ? 16.874 14.097 -16.888 1.00 96.31 277 ARG A CA 1
ATOM 2121 C C . ARG A 1 277 ? 17.269 15.396 -16.192 1.00 96.31 277 ARG A C 1
ATOM 2123 O O . ARG A 1 277 ? 18.437 15.771 -16.222 1.00 96.31 277 ARG A O 1
ATOM 2130 N N . LEU A 1 278 ? 16.321 16.042 -15.511 1.00 96.12 278 LEU A N 1
ATOM 2131 C CA . LEU A 1 278 ? 16.582 17.272 -14.763 1.00 96.12 278 LEU A CA 1
ATOM 2132 C C . LEU A 1 278 ? 17.657 17.068 -13.682 1.00 96.12 278 LEU A C 1
ATOM 2134 O O . LEU A 1 278 ? 18.539 17.907 -13.517 1.00 96.12 278 LEU A O 1
ATOM 2138 N N . LEU A 1 279 ? 17.603 15.944 -12.963 1.00 96.62 279 LEU A N 1
ATOM 2139 C CA . LEU A 1 279 ? 18.561 15.611 -11.904 1.00 96.62 279 LEU A CA 1
ATOM 2140 C C . LEU A 1 279 ? 19.895 15.057 -12.434 1.00 96.62 279 LEU A C 1
ATOM 2142 O O . LEU A 1 279 ? 20.903 15.112 -11.725 1.00 96.62 279 LEU A O 1
ATOM 2146 N N . SER A 1 280 ? 19.934 14.570 -13.677 1.00 94.75 280 SER A N 1
ATOM 2147 C CA . SER A 1 280 ? 21.134 13.987 -14.295 1.00 94.75 280 SER A CA 1
ATOM 2148 C C . SER A 1 280 ? 22.268 15.002 -14.405 1.00 94.75 280 SER A C 1
ATOM 2150 O O . SER A 1 280 ? 23.426 14.633 -14.235 1.00 94.75 280 SER A O 1
ATOM 2152 N N . GLY A 1 281 ? 21.950 16.290 -14.588 1.00 87.75 281 GLY A N 1
ATOM 2153 C CA . GLY A 1 281 ? 22.946 17.366 -14.599 1.00 87.75 281 GLY A CA 1
ATOM 2154 C C . GLY A 1 281 ? 23.660 17.591 -13.258 1.00 87.75 281 GLY A C 1
ATOM 2155 O O . GLY A 1 281 ? 24.685 18.265 -13.229 1.00 87.75 281 GLY A O 1
ATOM 2156 N N . ILE A 1 282 ? 23.137 17.038 -12.157 1.00 90.44 282 ILE A N 1
ATOM 2157 C CA . ILE A 1 282 ? 23.694 17.192 -10.804 1.00 90.44 282 ILE A CA 1
ATOM 2158 C C . ILE A 1 282 ? 24.377 15.901 -10.336 1.00 90.44 282 ILE A C 1
ATOM 2160 O O . ILE A 1 282 ? 25.471 15.960 -9.783 1.00 90.44 282 ILE A O 1
ATOM 2164 N N . ALA A 1 283 ? 23.735 14.745 -10.534 1.00 88.38 283 ALA A N 1
ATOM 2165 C CA . ALA A 1 283 ? 24.169 13.469 -9.951 1.00 88.38 283 ALA A CA 1
ATOM 2166 C C . ALA A 1 283 ? 24.662 12.433 -10.982 1.00 88.38 283 ALA A C 1
ATOM 2168 O O . ALA A 1 283 ? 25.212 11.406 -10.598 1.00 88.38 283 ALA A O 1
ATOM 2169 N N . GLY A 1 284 ? 24.480 12.684 -12.284 1.00 93.44 284 GLY A N 1
ATOM 2170 C CA . GLY A 1 284 ? 24.604 11.669 -13.333 1.00 93.44 284 GLY A CA 1
ATOM 2171 C C . GLY A 1 284 ? 23.323 10.841 -13.502 1.00 93.44 284 GLY A C 1
ATOM 2172 O O . GLY A 1 284 ? 22.467 10.801 -12.619 1.00 93.44 284 GLY A O 1
ATOM 2173 N N . THR A 1 285 ? 23.161 10.189 -14.656 1.00 94.06 285 THR A N 1
ATOM 2174 C CA . THR A 1 285 ? 21.870 9.613 -15.078 1.00 94.06 285 THR A CA 1
ATOM 2175 C C . THR A 1 285 ? 21.374 8.465 -14.198 1.00 94.06 285 THR A C 1
ATOM 2177 O O . THR A 1 285 ? 20.220 8.466 -13.774 1.00 94.06 285 THR A O 1
ATOM 2180 N N . VAL A 1 286 ? 22.225 7.480 -13.897 1.00 94.19 286 VAL A N 1
ATOM 2181 C CA . VAL A 1 286 ? 21.825 6.323 -13.073 1.00 94.19 286 VAL A CA 1
ATOM 2182 C C . VAL A 1 286 ? 21.534 6.762 -11.635 1.00 94.19 286 VAL A C 1
ATOM 2184 O O . VAL A 1 286 ? 20.526 6.363 -11.047 1.00 94.19 286 VAL A O 1
ATOM 2187 N N . GLU A 1 287 ? 22.376 7.640 -11.089 1.00 94.44 287 GLU A N 1
ATOM 2188 C CA . GLU A 1 287 ? 22.224 8.145 -9.726 1.00 94.44 287 GLU A CA 1
ATOM 2189 C C . GLU A 1 287 ? 21.013 9.074 -9.585 1.00 94.44 287 GLU A C 1
ATOM 2191 O O . GLU A 1 287 ? 20.349 9.060 -8.552 1.00 94.44 287 GLU A O 1
ATOM 2196 N N . ALA A 1 288 ? 20.634 9.810 -10.636 1.00 96.44 288 ALA A N 1
ATOM 2197 C CA . ALA A 1 288 ? 19.407 10.604 -10.651 1.00 96.44 288 ALA A CA 1
ATOM 2198 C C . ALA A 1 288 ? 18.162 9.748 -10.364 1.00 96.44 288 ALA A C 1
ATOM 2200 O O . ALA A 1 288 ? 17.301 10.149 -9.580 1.00 96.44 288 ALA A O 1
ATOM 2201 N N . PHE A 1 289 ? 18.077 8.539 -10.927 1.00 95.50 289 PHE A N 1
ATOM 2202 C CA . PHE A 1 289 ? 16.973 7.624 -10.629 1.00 95.50 289 PHE A CA 1
ATOM 2203 C C . PHE A 1 289 ? 16.996 7.107 -9.183 1.00 95.50 289 PHE A C 1
ATOM 2205 O O . PHE A 1 289 ? 15.939 7.003 -8.552 1.00 95.50 289 PHE A O 1
ATOM 2212 N N . ARG A 1 290 ? 18.183 6.822 -8.632 1.00 93.88 290 ARG A N 1
ATOM 2213 C CA . ARG A 1 290 ? 18.342 6.435 -7.218 1.00 93.88 290 ARG A CA 1
ATOM 2214 C C . ARG A 1 290 ? 17.952 7.579 -6.283 1.00 93.88 290 ARG A C 1
ATOM 2216 O O . ARG A 1 290 ? 17.228 7.360 -5.311 1.00 93.88 290 ARG A O 1
ATOM 2223 N N . LEU A 1 291 ? 18.326 8.808 -6.636 1.00 95.31 291 LEU A N 1
ATOM 2224 C CA . LEU A 1 291 ? 17.964 10.021 -5.915 1.00 95.31 291 LEU A CA 1
ATOM 2225 C C . LEU A 1 291 ? 16.447 10.245 -5.903 1.00 95.31 291 LEU A C 1
ATOM 2227 O O . LEU A 1 291 ? 15.901 10.580 -4.854 1.00 95.31 291 LEU A O 1
ATOM 2231 N N . ILE A 1 292 ? 15.739 10.001 -7.013 1.00 96.62 292 ILE A N 1
ATOM 2232 C CA . ILE A 1 292 ? 14.265 10.061 -7.033 1.00 96.62 292 ILE A CA 1
ATOM 2233 C C . ILE A 1 292 ? 13.671 9.093 -6.007 1.00 96.62 292 ILE A C 1
ATOM 2235 O O . ILE A 1 292 ? 12.772 9.479 -5.254 1.00 96.62 292 ILE A O 1
ATOM 2239 N N . SER A 1 293 ? 14.168 7.854 -5.944 1.00 95.12 293 SER A N 1
ATOM 2240 C CA . SER A 1 293 ? 13.683 6.879 -4.962 1.00 95.12 293 SER A CA 1
ATOM 2241 C C . SER A 1 293 ? 13.969 7.332 -3.526 1.00 95.12 293 SER A C 1
ATOM 2243 O O . SER A 1 293 ? 13.059 7.371 -2.695 1.00 95.12 293 SER A O 1
ATOM 2245 N N . LEU A 1 294 ? 15.197 7.788 -3.251 1.00 96.19 294 LEU A N 1
ATOM 2246 C CA . LEU A 1 294 ? 15.609 8.305 -1.944 1.00 96.19 294 LEU A CA 1
ATOM 2247 C C . LEU A 1 294 ? 14.737 9.485 -1.486 1.00 96.19 294 LEU A C 1
ATOM 2249 O O . LEU A 1 294 ? 14.226 9.488 -0.366 1.00 96.19 294 LEU A O 1
ATOM 2253 N N . LEU A 1 295 ? 14.509 10.469 -2.358 1.00 97.38 295 LEU A N 1
ATOM 2254 C CA . LEU A 1 295 ? 13.641 11.611 -2.065 1.00 97.38 295 LEU A CA 1
ATOM 2255 C C . LEU A 1 295 ? 12.187 11.174 -1.849 1.00 97.38 295 LEU A C 1
ATOM 2257 O O . LEU A 1 295 ? 11.499 11.720 -0.985 1.00 97.38 295 LEU A O 1
ATOM 2261 N N . SER A 1 296 ? 11.731 10.149 -2.571 1.00 98.12 296 SER A N 1
ATOM 2262 C CA . SER A 1 296 ? 10.389 9.585 -2.402 1.00 98.12 296 SER A CA 1
ATOM 2263 C C . SER A 1 296 ? 10.203 8.910 -1.039 1.00 98.12 296 SER A C 1
ATOM 2265 O O . SER A 1 296 ? 9.114 9.003 -0.473 1.00 98.12 296 SER A O 1
ATOM 2267 N N . VAL A 1 297 ? 11.249 8.303 -0.455 1.00 98.50 297 VAL A N 1
ATOM 2268 C CA . VAL A 1 297 ? 11.208 7.761 0.921 1.00 98.50 297 VAL A CA 1
ATOM 2269 C C . VAL A 1 297 ? 10.848 8.859 1.920 1.00 98.50 297 VAL A C 1
ATOM 2271 O O . VAL A 1 297 ? 9.905 8.707 2.704 1.00 98.50 297 VAL A O 1
ATOM 2274 N N . PHE A 1 298 ? 11.552 9.991 1.856 1.00 98.69 298 PHE A N 1
ATOM 2275 C CA . PHE A 1 298 ? 11.284 11.139 2.720 1.00 98.69 298 PHE A CA 1
ATOM 2276 C C . PHE A 1 298 ? 9.918 11.764 2.441 1.00 98.69 298 PHE A C 1
ATOM 2278 O O . PHE A 1 298 ? 9.196 12.095 3.381 1.00 98.69 298 PHE A O 1
ATOM 2285 N N . ALA A 1 299 ? 9.535 11.888 1.170 1.00 98.69 299 ALA A N 1
ATOM 2286 C CA . ALA A 1 299 ? 8.266 12.486 0.777 1.00 98.69 299 ALA A CA 1
ATOM 2287 C C . ALA A 1 299 ? 7.061 11.660 1.264 1.00 98.69 299 ALA A C 1
ATOM 2289 O O . ALA A 1 299 ? 6.130 12.218 1.848 1.00 98.69 299 ALA A O 1
ATOM 2290 N N . VAL A 1 300 ? 7.093 10.329 1.114 1.00 98.81 300 VAL A N 1
ATOM 2291 C CA . VAL A 1 300 ? 6.055 9.436 1.661 1.00 98.81 300 VAL A CA 1
ATOM 2292 C C . VAL A 1 300 ? 6.015 9.523 3.187 1.00 98.81 300 VAL A C 1
ATOM 2294 O O . VAL A 1 300 ? 4.937 9.689 3.761 1.00 98.81 300 VAL A O 1
ATOM 2297 N N . GLY A 1 301 ? 7.175 9.472 3.850 1.00 98.62 301 GLY A N 1
ATOM 2298 C CA . GLY A 1 301 ? 7.271 9.636 5.302 1.00 98.62 301 GLY A CA 1
ATOM 2299 C C . GLY A 1 301 ? 6.658 10.950 5.793 1.00 98.62 301 GLY A C 1
ATOM 2300 O O . GLY A 1 301 ? 5.867 10.953 6.736 1.00 98.62 301 GLY A O 1
ATOM 2301 N N . GLY A 1 302 ? 6.958 12.055 5.106 1.00 98.75 302 GLY A N 1
ATOM 2302 C CA . GLY A 1 302 ? 6.422 13.384 5.395 1.00 98.75 302 GLY A CA 1
ATOM 2303 C C . GLY A 1 302 ? 4.903 13.465 5.245 1.00 98.75 302 GLY A C 1
ATOM 2304 O O . GLY A 1 302 ? 4.234 13.981 6.140 1.00 98.75 302 GLY A O 1
ATOM 2305 N N . VAL A 1 303 ? 4.338 12.899 4.171 1.00 98.81 303 VAL A N 1
ATOM 2306 C CA . VAL A 1 303 ? 2.876 12.846 3.977 1.00 98.81 303 VAL A CA 1
ATOM 2307 C C . VAL A 1 303 ? 2.203 12.039 5.087 1.00 98.81 303 VAL A C 1
ATOM 2309 O O . VAL A 1 303 ? 1.188 12.475 5.624 1.00 98.81 303 VAL A O 1
ATOM 2312 N N . LEU A 1 304 ? 2.765 10.893 5.480 1.00 98.81 304 LEU A N 1
ATOM 2313 C CA . LEU A 1 304 ? 2.191 10.065 6.545 1.00 98.81 304 LEU A CA 1
ATOM 2314 C C . LEU A 1 304 ? 2.294 10.729 7.924 1.00 98.81 304 LEU A C 1
ATOM 2316 O O . LEU A 1 304 ? 1.339 10.667 8.697 1.00 98.81 304 LEU A O 1
ATOM 2320 N N . LEU A 1 305 ? 3.403 11.413 8.222 1.00 98.69 305 LEU A N 1
ATOM 2321 C CA . LEU A 1 305 ? 3.545 12.222 9.438 1.00 98.69 305 LEU A CA 1
ATOM 2322 C C . LEU A 1 305 ? 2.526 13.364 9.473 1.00 98.69 305 LEU A C 1
ATOM 2324 O O . LEU A 1 305 ? 1.867 13.559 10.495 1.00 98.69 305 LEU A O 1
ATOM 2328 N N . ALA A 1 306 ? 2.358 14.082 8.359 1.00 98.62 306 ALA A N 1
ATOM 2329 C CA . ALA A 1 306 ? 1.361 15.139 8.236 1.00 98.62 306 ALA A CA 1
ATOM 2330 C C . ALA A 1 306 ? -0.059 14.587 8.416 1.00 98.62 306 ALA A C 1
ATOM 2332 O O . ALA A 1 306 ? -0.840 15.155 9.179 1.00 98.62 306 ALA A O 1
ATOM 2333 N N . TRP A 1 307 ? -0.370 13.447 7.791 1.00 98.50 307 TRP A N 1
ATOM 2334 C CA . TRP A 1 307 ? -1.657 12.772 7.929 1.00 98.50 307 TRP A CA 1
ATOM 2335 C C . TRP A 1 307 ? -1.928 12.406 9.390 1.00 98.50 307 TRP A C 1
ATOM 2337 O O . TRP A 1 307 ? -2.922 12.865 9.950 1.00 98.50 307 TRP A O 1
ATOM 2347 N N . LEU A 1 308 ? -1.022 11.668 10.041 1.00 98.50 308 LEU A N 1
ATOM 2348 C CA . LEU A 1 308 ? -1.173 11.271 11.444 1.00 98.50 308 LEU A CA 1
ATOM 2349 C C . LEU A 1 308 ? -1.249 12.474 12.394 1.00 98.50 308 LEU A C 1
ATOM 2351 O O . LEU A 1 308 ? -2.026 12.453 13.349 1.00 98.50 308 LEU A O 1
ATOM 2355 N N . GLY A 1 309 ? -0.456 13.518 12.146 1.00 97.88 309 GLY A N 1
ATOM 2356 C CA . GLY A 1 309 ? -0.483 14.766 12.909 1.00 97.88 309 GLY A CA 1
ATOM 2357 C C . GLY A 1 309 ? -1.830 15.463 12.803 1.00 97.88 309 GLY A C 1
ATOM 2358 O O . GLY A 1 309 ? -2.431 15.822 13.816 1.00 97.88 309 GLY A O 1
ATOM 2359 N N . ARG A 1 310 ? -2.348 15.583 11.580 1.00 97.25 310 ARG A N 1
ATOM 2360 C CA . ARG A 1 310 ? -3.611 16.259 11.296 1.00 97.25 310 ARG A CA 1
ATOM 2361 C C . ARG A 1 310 ? -4.814 15.543 11.901 1.00 97.25 310 ARG A C 1
ATOM 2363 O O . ARG A 1 310 ? -5.761 16.204 12.325 1.00 97.25 310 ARG A O 1
ATOM 2370 N N . THR A 1 311 ? -4.766 14.215 11.980 1.00 96.38 311 THR A N 1
ATOM 2371 C CA . THR A 1 311 ? -5.835 13.389 12.554 1.00 96.38 311 THR A CA 1
ATOM 2372 C C . THR A 1 311 ? -5.677 13.110 14.048 1.00 96.38 311 THR A C 1
ATOM 2374 O O . THR A 1 311 ? -6.533 12.433 14.613 1.00 96.38 311 THR A O 1
ATOM 2377 N N . GLY A 1 312 ? -4.629 13.627 14.702 1.00 96.12 312 GLY A N 1
ATOM 2378 C CA . GLY A 1 3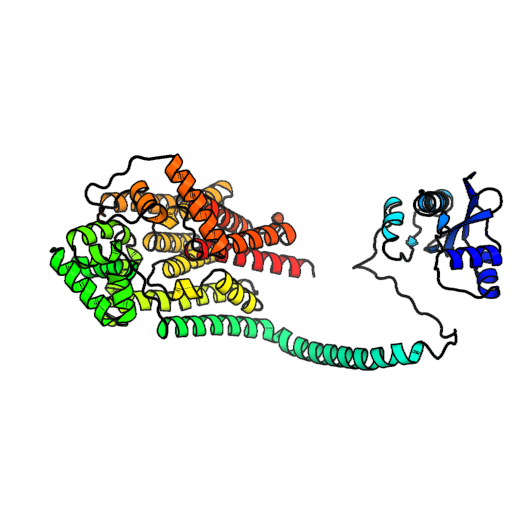12 ? -4.381 13.416 16.135 1.00 96.12 312 GLY A CA 1
ATOM 2379 C C . GLY A 1 312 ? -3.911 11.999 16.488 1.00 96.12 312 GLY A C 1
ATOM 2380 O O . GLY A 1 312 ? -3.995 11.584 17.638 1.00 96.12 312 GLY A O 1
ATOM 2381 N N . THR A 1 313 ? -3.400 11.252 15.509 1.00 97.31 313 THR A N 1
ATOM 2382 C CA . THR A 1 313 ? -3.086 9.817 15.593 1.00 97.31 313 THR A CA 1
ATOM 2383 C C . THR A 1 313 ? -1.584 9.524 15.558 1.00 97.31 313 THR A C 1
ATOM 2385 O O . THR A 1 313 ? -1.181 8.399 15.273 1.00 97.31 313 THR A O 1
ATOM 2388 N N . LEU A 1 314 ? -0.725 10.504 15.865 1.00 97.56 314 LEU A N 1
ATOM 2389 C CA . LEU A 1 314 ? 0.741 10.334 15.856 1.00 97.56 314 LEU A CA 1
ATOM 2390 C C . LEU A 1 314 ? 1.241 9.200 16.757 1.00 97.56 314 LEU A C 1
ATOM 2392 O O . LEU A 1 314 ? 2.263 8.593 16.450 1.00 97.56 314 LEU A O 1
ATOM 2396 N N . SER A 1 315 ? 0.506 8.848 17.817 1.00 96.56 315 SER A N 1
ATOM 2397 C CA . SER A 1 315 ? 0.837 7.698 18.668 1.00 96.56 315 SER A CA 1
ATOM 2398 C C . SER A 1 315 ? 0.884 6.365 17.918 1.00 96.56 315 SER A C 1
ATOM 2400 O O . SER A 1 315 ? 1.524 5.429 18.385 1.00 96.56 315 SER A O 1
ATOM 2402 N N . TYR A 1 316 ? 0.244 6.275 16.749 1.00 97.75 316 TYR A N 1
ATOM 2403 C CA . TYR A 1 316 ? 0.271 5.092 15.891 1.00 97.75 316 TYR A CA 1
ATOM 2404 C C . TYR A 1 316 ? 1.423 5.080 14.879 1.00 97.75 316 TYR A C 1
ATOM 2406 O O . TYR A 1 316 ? 1.460 4.197 14.028 1.00 97.75 316 TYR A O 1
ATOM 2414 N N . GLY A 1 317 ? 2.394 5.993 14.966 1.00 98.06 317 GLY A N 1
ATOM 2415 C CA . GLY A 1 317 ? 3.591 5.948 14.118 1.00 98.06 317 GLY A CA 1
ATOM 2416 C C . GLY A 1 317 ? 4.315 4.585 14.074 1.00 98.06 317 GLY A C 1
ATOM 2417 O O . GLY A 1 317 ? 4.682 4.167 12.977 1.00 98.06 317 GLY A O 1
ATOM 2418 N N . PRO A 1 318 ? 4.433 3.811 15.179 1.00 98.12 318 PRO A N 1
ATOM 2419 C CA . PRO A 1 318 ? 4.995 2.459 15.133 1.00 98.12 318 PRO A CA 1
ATOM 2420 C C . PRO A 1 318 ? 4.125 1.482 14.330 1.00 98.12 318 PRO A C 1
ATOM 2422 O O . PRO A 1 318 ? 4.650 0.635 13.613 1.00 98.12 318 PRO A O 1
ATOM 2425 N N . VAL A 1 319 ? 2.795 1.627 14.403 1.00 98.06 319 VAL A N 1
ATOM 2426 C CA . VAL A 1 319 ? 1.848 0.828 13.608 1.00 98.06 319 VAL A CA 1
ATOM 2427 C C . VAL A 1 319 ? 1.981 1.177 12.127 1.00 98.06 319 VAL A C 1
ATOM 2429 O O . VAL A 1 319 ? 2.040 0.273 11.301 1.00 98.06 319 VAL A O 1
ATOM 2432 N N . ALA A 1 320 ? 2.097 2.464 11.786 1.00 98.31 320 ALA A N 1
ATOM 2433 C CA . ALA A 1 320 ? 2.327 2.905 10.413 1.00 98.31 320 ALA A CA 1
ATOM 2434 C C . ALA A 1 320 ? 3.660 2.369 9.858 1.00 98.31 320 ALA A C 1
ATOM 2436 O O . ALA A 1 320 ? 3.685 1.841 8.751 1.00 98.31 320 ALA A O 1
ATOM 2437 N N . ALA A 1 321 ? 4.746 2.425 10.637 1.00 98.50 321 ALA A N 1
ATOM 2438 C CA . ALA A 1 321 ? 6.042 1.872 10.241 1.00 98.50 321 ALA A CA 1
ATOM 2439 C C . ALA A 1 321 ? 5.976 0.352 10.000 1.00 98.50 321 ALA A C 1
ATOM 2441 O O . ALA A 1 321 ? 6.392 -0.123 8.944 1.00 98.50 321 ALA A O 1
ATOM 2442 N N . ALA A 1 322 ? 5.385 -0.409 10.929 1.00 98.44 322 ALA A N 1
ATOM 2443 C CA . ALA A 1 322 ? 5.188 -1.850 10.759 1.00 98.44 322 ALA A CA 1
ATOM 2444 C C . ALA A 1 322 ? 4.322 -2.166 9.528 1.00 98.44 322 ALA A C 1
ATOM 2446 O O . ALA A 1 322 ? 4.617 -3.080 8.759 1.00 98.44 322 ALA A O 1
ATOM 2447 N N . PHE A 1 323 ? 3.276 -1.375 9.296 1.00 98.50 323 PHE A N 1
ATOM 2448 C CA . PHE A 1 323 ? 2.401 -1.539 8.144 1.00 98.50 323 PHE A CA 1
ATOM 2449 C C . PHE A 1 323 ? 3.115 -1.263 6.812 1.00 98.50 323 PHE A C 1
ATOM 2451 O O . PHE A 1 323 ? 2.925 -2.011 5.853 1.00 98.50 323 PHE A O 1
ATOM 2458 N N . LEU A 1 324 ? 3.999 -0.260 6.753 1.00 98.50 324 LEU A N 1
ATOM 2459 C CA . LEU A 1 324 ? 4.848 -0.001 5.585 1.00 98.50 324 LEU A CA 1
ATOM 2460 C C . LEU A 1 324 ? 5.804 -1.167 5.298 1.00 98.50 324 LEU A C 1
ATOM 2462 O O . LEU A 1 324 ? 5.980 -1.533 4.135 1.00 98.50 324 LEU A O 1
ATOM 2466 N N . MET A 1 325 ? 6.376 -1.793 6.332 1.00 97.50 325 MET A N 1
ATOM 2467 C CA . MET A 1 325 ? 7.196 -3.001 6.166 1.00 97.50 325 MET A CA 1
ATOM 2468 C C . MET A 1 325 ? 6.389 -4.140 5.532 1.00 97.50 325 MET A C 1
ATOM 2470 O O . MET A 1 325 ? 6.843 -4.751 4.565 1.00 97.50 325 MET A O 1
ATOM 2474 N N . LEU A 1 326 ? 5.165 -4.380 6.017 1.00 97.38 326 LEU A N 1
ATOM 2475 C CA . LEU A 1 326 ? 4.264 -5.395 5.457 1.00 97.38 326 LEU A CA 1
ATOM 2476 C C . LEU A 1 326 ? 3.861 -5.091 4.008 1.00 97.38 326 LEU A C 1
ATOM 2478 O O . LEU A 1 326 ? 3.692 -6.013 3.212 1.00 97.38 326 LEU A O 1
ATOM 2482 N N . CYS A 1 327 ? 3.759 -3.811 3.647 1.00 97.62 327 CYS A N 1
ATOM 2483 C CA . CYS A 1 327 ? 3.500 -3.357 2.280 1.00 97.62 327 CYS A CA 1
ATOM 2484 C C . CYS A 1 327 ? 4.760 -3.331 1.391 1.00 97.62 327 CYS A C 1
ATOM 2486 O O . CYS A 1 327 ? 4.725 -2.748 0.310 1.00 97.62 327 CYS A O 1
ATOM 2488 N N . SER A 1 328 ? 5.870 -3.945 1.820 1.00 95.06 328 SER A N 1
ATOM 2489 C CA . SER A 1 328 ? 7.140 -4.009 1.079 1.00 95.06 328 SER A CA 1
ATOM 2490 C C . SER A 1 328 ? 7.741 -2.637 0.732 1.00 95.06 328 SER A C 1
ATOM 2492 O O . SER A 1 328 ? 8.451 -2.507 -0.265 1.00 95.06 328 SER A O 1
ATOM 2494 N N . PHE A 1 329 ? 7.510 -1.618 1.569 1.00 97.50 329 PHE A N 1
ATOM 2495 C CA . PHE A 1 329 ? 8.016 -0.256 1.355 1.00 97.50 329 PHE A CA 1
ATOM 2496 C C . PHE A 1 329 ? 9.539 -0.197 1.204 1.00 97.50 329 PHE A C 1
ATOM 2498 O O . PHE A 1 329 ? 10.035 0.423 0.269 1.00 97.50 329 PHE A O 1
ATOM 2505 N N . GLY A 1 330 ? 10.283 -0.895 2.068 1.00 95.25 330 GLY A N 1
ATOM 2506 C CA . GLY A 1 330 ? 11.748 -0.909 2.003 1.00 95.25 330 GLY A CA 1
ATOM 2507 C C . GLY A 1 330 ? 12.298 -1.537 0.718 1.00 95.25 330 GLY A C 1
ATOM 2508 O O . GLY A 1 330 ? 13.315 -1.079 0.208 1.00 95.25 330 GLY A O 1
ATOM 2509 N N . TYR A 1 331 ? 11.624 -2.551 0.166 1.00 93.19 331 TYR A N 1
ATOM 2510 C CA . TYR A 1 331 ? 12.016 -3.153 -1.112 1.00 93.19 331 TYR A CA 1
ATOM 2511 C C . TYR A 1 331 ? 11.683 -2.230 -2.289 1.00 93.19 331 TYR A C 1
ATOM 2513 O O . TYR A 1 331 ? 12.536 -1.987 -3.136 1.00 93.19 331 TYR A O 1
ATOM 2521 N N . ALA A 1 332 ? 10.480 -1.643 -2.301 1.00 94.62 332 ALA A N 1
ATOM 2522 C CA . ALA A 1 332 ? 10.089 -0.661 -3.314 1.00 94.62 332 ALA A CA 1
ATOM 2523 C C . ALA A 1 332 ? 11.033 0.556 -3.341 1.00 94.62 332 ALA A C 1
ATOM 2525 O O . ALA A 1 332 ? 11.304 1.091 -4.411 1.00 94.62 332 ALA A O 1
ATOM 2526 N N . ALA A 1 333 ? 11.560 0.958 -2.181 1.00 95.31 333 ALA A N 1
ATOM 2527 C CA . ALA A 1 333 ? 12.512 2.056 -2.049 1.00 95.31 333 ALA A CA 1
ATOM 2528 C C . ALA A 1 333 ? 13.912 1.745 -2.602 1.00 95.31 333 ALA A C 1
ATOM 2530 O O . ALA A 1 333 ? 14.592 2.646 -3.085 1.00 95.31 333 ALA A O 1
ATOM 2531 N N . GLN A 1 334 ? 14.356 0.489 -2.547 1.00 93.69 334 GLN A N 1
ATOM 2532 C CA . GLN A 1 334 ? 15.679 0.101 -3.046 1.00 93.69 334 GLN A CA 1
ATOM 2533 C C . GLN A 1 334 ? 15.732 -0.035 -4.573 1.00 93.69 334 GLN A C 1
ATOM 2535 O O . GLN A 1 334 ? 16.817 0.030 -5.145 1.00 93.69 334 GLN A O 1
ATOM 2540 N N . LEU A 1 335 ? 14.587 -0.242 -5.227 1.00 91.62 335 LEU A N 1
ATOM 2541 C CA . LEU A 1 335 ? 14.507 -0.463 -6.669 1.00 91.62 335 LEU A CA 1
ATOM 2542 C C . LEU A 1 335 ? 14.597 0.841 -7.465 1.00 91.62 335 LEU A C 1
ATOM 2544 O O . LEU A 1 335 ? 13.909 1.818 -7.160 1.00 91.62 335 LEU A O 1
ATOM 2548 N N . VAL A 1 336 ? 15.321 0.803 -8.586 1.00 91.56 336 VAL A N 1
ATOM 2549 C CA . VAL A 1 336 ? 15.189 1.818 -9.638 1.00 91.56 336 VAL A CA 1
ATOM 2550 C C . VAL A 1 336 ? 13.884 1.572 -10.393 1.00 91.56 336 VAL A C 1
ATOM 2552 O O . VAL A 1 336 ? 13.791 0.796 -11.345 1.00 91.56 336 VAL A O 1
ATOM 2555 N N . SER A 1 337 ? 12.825 2.193 -9.881 1.00 94.00 337 SER A N 1
ATOM 2556 C CA . SER A 1 337 ? 11.477 2.101 -10.426 1.00 94.00 337 SER A CA 1
ATOM 2557 C C . SER A 1 337 ? 10.667 3.371 -10.130 1.00 94.00 337 SER A C 1
ATOM 2559 O O . SER A 1 337 ? 10.969 4.095 -9.178 1.00 94.00 337 SER A O 1
ATOM 2561 N N . PRO A 1 338 ? 9.595 3.635 -10.895 1.00 96.50 338 PRO A N 1
ATOM 2562 C CA . PRO A 1 338 ? 8.702 4.768 -10.653 1.00 96.50 338 PRO A CA 1
ATOM 2563 C C . PRO A 1 338 ? 7.756 4.569 -9.452 1.00 96.50 338 PRO A C 1
ATOM 2565 O O . PRO A 1 338 ? 7.011 5.484 -9.105 1.00 96.50 338 PRO A O 1
ATOM 2568 N N . ASP A 1 339 ? 7.734 3.390 -8.824 1.00 95.50 339 ASP A N 1
ATOM 2569 C CA . ASP A 1 339 ? 6.647 2.964 -7.927 1.00 95.50 339 ASP A CA 1
ATOM 2570 C C . ASP A 1 339 ? 6.539 3.813 -6.670 1.00 95.50 339 ASP A C 1
ATOM 2572 O O . ASP A 1 339 ? 5.448 4.247 -6.288 1.00 95.50 339 ASP A O 1
ATOM 2576 N N . LEU A 1 340 ? 7.676 4.070 -6.024 1.00 96.56 340 LEU A N 1
ATOM 2577 C CA . LEU A 1 340 ? 7.691 4.861 -4.803 1.00 96.56 340 LEU A CA 1
ATOM 2578 C C . LEU A 1 340 ? 7.410 6.339 -5.094 1.00 96.56 340 LEU A C 1
ATOM 2580 O O . LEU A 1 340 ? 6.730 7.010 -4.315 1.00 96.56 340 LEU A O 1
ATOM 2584 N N . TYR A 1 341 ? 7.852 6.821 -6.255 1.00 98.44 341 TYR A N 1
ATOM 2585 C CA . TYR A 1 341 ? 7.590 8.186 -6.691 1.00 98.44 341 TYR A CA 1
ATOM 2586 C C . TYR A 1 341 ? 6.103 8.406 -7.002 1.00 98.44 341 TYR A C 1
ATOM 2588 O O . TYR A 1 341 ? 5.506 9.385 -6.554 1.00 98.44 341 TYR A O 1
ATOM 2596 N N . ALA A 1 342 ? 5.454 7.445 -7.664 1.00 98.56 342 ALA A N 1
ATOM 2597 C CA . ALA A 1 342 ? 4.008 7.469 -7.859 1.00 98.56 342 ALA A CA 1
ATOM 2598 C C . ALA A 1 342 ? 3.247 7.314 -6.534 1.00 98.56 342 ALA A C 1
ATOM 2600 O O . ALA A 1 342 ? 2.224 7.969 -6.323 1.00 98.56 342 ALA A O 1
ATOM 2601 N N . THR A 1 343 ? 3.763 6.491 -5.615 1.00 98.69 343 THR A N 1
ATOM 2602 C CA . THR A 1 343 ? 3.190 6.305 -4.276 1.00 98.69 343 THR A CA 1
ATOM 2603 C C . THR A 1 343 ? 3.107 7.620 -3.514 1.00 98.69 343 THR A C 1
ATOM 2605 O O . THR A 1 343 ? 2.060 7.909 -2.936 1.00 98.69 343 THR A O 1
ATOM 2608 N N . PHE A 1 344 ? 4.165 8.437 -3.538 1.00 98.75 344 PHE A N 1
ATOM 2609 C CA . PHE A 1 344 ? 4.144 9.769 -2.932 1.00 98.75 344 PHE A CA 1
ATOM 2610 C C . PHE A 1 344 ? 2.958 10.598 -3.442 1.00 98.75 344 PHE A C 1
ATOM 2612 O O . PHE A 1 344 ? 2.161 11.088 -2.641 1.00 98.75 344 PHE A O 1
ATOM 2619 N N . PHE A 1 345 ? 2.792 10.703 -4.761 1.00 98.88 345 PHE A N 1
ATOM 2620 C CA . PHE A 1 345 ? 1.713 11.489 -5.354 1.00 98.88 345 PHE A CA 1
ATOM 2621 C C . PHE A 1 345 ? 0.316 10.914 -5.076 1.00 98.88 345 PHE A C 1
ATOM 2623 O O . PHE A 1 345 ? -0.621 11.675 -4.832 1.00 98.88 345 PHE A O 1
ATOM 2630 N N . LEU A 1 346 ? 0.159 9.587 -5.040 1.00 98.88 346 LEU A N 1
ATOM 2631 C CA . LEU A 1 346 ? -1.109 8.943 -4.675 1.00 98.88 346 LEU A CA 1
ATOM 2632 C C . LEU A 1 346 ? -1.485 9.200 -3.212 1.00 98.88 346 LEU A C 1
ATOM 2634 O O . LEU A 1 346 ? -2.641 9.513 -2.924 1.00 98.88 346 LEU A O 1
ATOM 2638 N N . LEU A 1 347 ? -0.521 9.118 -2.292 1.00 98.88 347 LEU A N 1
ATOM 2639 C CA . LEU A 1 347 ? -0.746 9.422 -0.877 1.00 98.88 347 LEU A CA 1
ATOM 2640 C C . LEU A 1 347 ? -1.013 10.909 -0.649 1.00 98.88 347 LEU A C 1
ATOM 2642 O O . LEU A 1 347 ? -1.888 11.256 0.142 1.00 98.88 347 LEU A O 1
ATOM 2646 N N . LEU A 1 348 ? -0.309 11.784 -1.366 1.00 98.88 348 LEU A N 1
ATOM 2647 C CA . LEU A 1 348 ? -0.540 13.223 -1.314 1.00 98.88 348 LEU A CA 1
ATOM 2648 C C . LEU A 1 348 ? -1.939 13.578 -1.836 1.00 98.88 348 LEU A C 1
ATOM 2650 O O . LEU A 1 348 ? -2.645 14.374 -1.219 1.00 98.88 348 LEU A O 1
ATOM 2654 N N . SER A 1 349 ? -2.374 12.940 -2.928 1.00 98.88 349 SER A N 1
ATOM 2655 C CA . SER A 1 349 ? -3.738 13.084 -3.436 1.00 98.88 349 SER A CA 1
ATOM 2656 C C . SER A 1 349 ? -4.779 12.620 -2.423 1.00 98.88 349 SER A C 1
ATOM 2658 O O . SER A 1 349 ? -5.727 13.351 -2.141 1.00 98.88 349 SER A O 1
ATOM 2660 N N . ALA A 1 350 ? -4.584 11.434 -1.839 1.00 98.81 350 ALA A N 1
ATOM 2661 C CA . ALA A 1 350 ? -5.448 10.900 -0.795 1.00 98.81 350 ALA A CA 1
ATOM 2662 C C . ALA A 1 350 ? -5.569 11.874 0.386 1.00 98.81 350 ALA A C 1
ATOM 2664 O O . ALA A 1 350 ? -6.679 12.200 0.805 1.00 98.81 350 ALA A O 1
ATOM 2665 N N . PHE A 1 351 ? -4.440 12.391 0.872 1.00 98.75 351 PHE A N 1
ATOM 2666 C CA . PHE A 1 351 ? -4.397 13.364 1.958 1.00 98.75 351 PHE A CA 1
ATOM 2667 C C . PHE A 1 351 ? -5.161 14.651 1.610 1.00 98.75 351 PHE A C 1
ATOM 2669 O O . PHE A 1 351 ? -6.077 15.035 2.337 1.00 98.75 351 PHE A O 1
ATOM 2676 N N . PHE A 1 352 ? -4.871 15.280 0.465 1.00 98.81 352 PHE A N 1
ATOM 2677 C CA . PHE A 1 352 ? -5.583 16.486 0.028 1.00 98.81 352 PHE A CA 1
ATOM 2678 C C . PHE A 1 352 ? -7.071 16.243 -0.202 1.00 98.81 352 PHE A C 1
ATOM 2680 O O . PHE A 1 352 ? -7.900 17.078 0.164 1.00 98.81 352 PHE A O 1
ATOM 2687 N N . PHE A 1 353 ? -7.436 15.088 -0.757 1.00 98.69 353 PHE A N 1
ATOM 2688 C CA . PHE A 1 353 ? -8.831 14.722 -0.915 1.00 98.69 353 PHE A CA 1
ATOM 2689 C C . PHE A 1 353 ? -9.515 14.642 0.450 1.00 98.69 353 PHE A C 1
ATOM 2691 O O . PHE A 1 353 ? -10.603 15.185 0.600 1.00 98.69 353 PHE A O 1
ATOM 2698 N N . LEU A 1 354 ? -8.912 14.036 1.468 1.00 98.25 354 LEU A N 1
ATOM 2699 C CA . LEU A 1 354 ? -9.521 13.973 2.801 1.00 98.25 354 LEU A CA 1
ATOM 2700 C C . LEU A 1 354 ? -9.603 15.352 3.483 1.00 98.25 354 LEU A C 1
ATOM 2702 O O . LEU A 1 354 ? -10.618 15.648 4.113 1.00 98.25 354 LEU A O 1
ATOM 2706 N N . GLU A 1 355 ? -8.631 16.239 3.248 1.00 97.75 355 GLU A N 1
ATOM 2707 C CA . GLU A 1 355 ? -8.649 17.644 3.703 1.00 97.75 355 GLU A CA 1
ATOM 2708 C C . GLU A 1 355 ? -9.577 18.561 2.873 1.00 97.75 355 GLU A C 1
ATOM 2710 O O . GLU A 1 355 ? -9.643 19.767 3.110 1.00 97.75 355 GLU A O 1
ATOM 2715 N N . LYS A 1 356 ? -10.354 18.001 1.933 1.00 97.62 356 LYS A N 1
ATOM 2716 C CA . LYS A 1 356 ? -11.301 18.720 1.051 1.00 97.62 356 LYS A CA 1
ATOM 2717 C C . LYS A 1 356 ? -10.633 19.684 0.062 1.00 97.62 356 LYS A C 1
ATOM 2719 O O . LYS A 1 356 ? -11.269 20.616 -0.424 1.00 97.62 356 LYS A O 1
ATOM 2724 N N . TRP A 1 357 ? -9.367 19.454 -0.270 1.00 97.94 357 TRP A N 1
ATOM 2725 C CA . TRP A 1 357 ? -8.610 20.216 -1.263 1.00 97.94 357 TRP A CA 1
ATOM 2726 C C . TRP A 1 357 ? -8.639 19.488 -2.609 1.00 97.94 357 TRP A C 1
ATOM 2728 O O . TRP A 1 357 ? -7.670 18.858 -3.029 1.00 97.94 357 TRP A O 1
ATOM 2738 N N . ASP A 1 358 ? -9.788 19.566 -3.285 1.00 98.06 358 ASP A N 1
ATOM 2739 C CA . ASP A 1 358 ? -10.064 18.801 -4.508 1.00 98.06 358 ASP A CA 1
ATOM 2740 C C . ASP A 1 358 ? -9.075 19.101 -5.648 1.00 98.06 358 ASP A C 1
ATOM 2742 O O . ASP A 1 358 ? -8.564 18.176 -6.275 1.00 98.06 358 ASP A O 1
ATOM 2746 N N . VAL A 1 359 ? -8.752 20.375 -5.896 1.00 97.69 359 VAL A N 1
ATOM 2747 C CA . VAL A 1 359 ? -7.829 20.755 -6.982 1.00 97.69 359 VAL A CA 1
ATOM 2748 C C . VAL A 1 359 ? -6.407 20.225 -6.726 1.00 97.69 359 VAL A C 1
ATOM 2750 O O . VAL A 1 359 ? -5.918 19.473 -7.573 1.00 97.69 359 VAL A O 1
ATOM 2753 N N . PRO A 1 360 ? -5.756 20.484 -5.572 1.00 98.62 360 PRO A N 1
ATOM 2754 C CA . PRO A 1 360 ? -4.472 19.856 -5.249 1.00 98.62 360 PRO A CA 1
ATOM 2755 C C . PRO A 1 360 ? -4.495 18.325 -5.319 1.00 98.62 360 PRO A C 1
ATOM 2757 O O . PRO A 1 360 ? -3.543 17.723 -5.816 1.00 98.62 360 PRO A O 1
ATOM 2760 N N . ALA A 1 361 ? -5.592 17.687 -4.892 1.00 98.69 361 ALA A N 1
ATOM 2761 C CA . ALA A 1 361 ? -5.736 16.238 -4.987 1.00 98.69 361 ALA A CA 1
ATOM 2762 C C . ALA A 1 361 ? -5.700 15.741 -6.442 1.00 98.69 361 ALA A C 1
ATOM 2764 O O . ALA A 1 361 ? -5.045 14.738 -6.729 1.00 98.69 361 ALA A O 1
ATOM 2765 N N . THR A 1 362 ? -6.363 16.446 -7.365 1.00 98.62 362 THR A N 1
ATOM 2766 C CA . THR A 1 362 ? -6.336 16.100 -8.797 1.00 98.62 362 THR A CA 1
ATOM 2767 C C . THR A 1 362 ? -4.984 16.352 -9.449 1.00 98.62 362 THR A C 1
ATOM 2769 O O . THR A 1 362 ? -4.540 15.521 -10.235 1.00 98.62 362 THR A O 1
ATOM 2772 N N . LEU A 1 363 ? -4.291 17.440 -9.098 1.00 98.69 363 LEU A N 1
ATOM 2773 C CA . LEU A 1 363 ? -2.947 17.716 -9.613 1.00 98.69 363 LEU A CA 1
ATOM 2774 C C . LEU A 1 363 ? -1.965 16.619 -9.191 1.00 98.69 363 LEU A C 1
ATOM 2776 O O . LEU A 1 363 ? -1.219 16.105 -10.021 1.00 98.69 363 LEU A O 1
ATOM 2780 N N . ALA A 1 364 ? -2.033 16.185 -7.929 1.00 98.81 364 ALA A N 1
ATOM 2781 C CA . ALA A 1 364 ? -1.247 15.055 -7.450 1.00 98.81 364 ALA A CA 1
ATOM 2782 C C . ALA A 1 364 ? -1.596 13.745 -8.192 1.00 98.81 364 ALA A C 1
ATOM 2784 O O . ALA A 1 364 ? -0.689 12.995 -8.538 1.00 98.81 364 ALA A O 1
ATOM 2785 N N . LEU A 1 365 ? -2.870 13.480 -8.524 1.00 98.56 365 LEU A N 1
ATOM 2786 C CA . LEU A 1 365 ? -3.240 12.300 -9.332 1.00 98.56 365 LEU A CA 1
ATOM 2787 C C . LEU A 1 365 ? -2.683 12.343 -10.749 1.00 98.56 365 LEU A C 1
ATOM 2789 O O . LEU A 1 365 ? -2.215 11.317 -11.236 1.00 98.56 365 LEU A O 1
ATOM 2793 N N . VAL A 1 366 ? -2.716 13.509 -11.396 1.00 98.75 366 VAL A N 1
ATOM 2794 C CA . VAL A 1 366 ? -2.117 13.681 -12.725 1.00 98.75 366 VAL A CA 1
ATOM 2795 C C . VAL A 1 366 ? -0.616 13.404 -12.651 1.00 98.75 366 VAL A C 1
ATOM 2797 O O . VAL A 1 366 ? -0.109 12.649 -13.474 1.00 98.75 366 VAL A O 1
ATOM 2800 N N . CYS A 1 367 ? 0.084 13.912 -11.631 1.00 98.75 367 CYS A N 1
ATOM 2801 C CA . CYS A 1 367 ? 1.494 13.582 -11.416 1.00 98.75 367 CYS A CA 1
ATOM 2802 C C . CYS A 1 367 ? 1.712 12.075 -11.215 1.00 98.75 367 CYS A C 1
ATOM 2804 O O . CYS A 1 367 ? 2.567 11.499 -11.881 1.00 98.75 367 CYS A O 1
ATOM 2806 N N . ALA A 1 368 ? 0.915 11.406 -10.372 1.00 98.69 368 ALA A N 1
ATOM 2807 C CA . ALA A 1 368 ? 1.008 9.955 -10.188 1.00 98.69 368 ALA A CA 1
ATOM 2808 C C . ALA A 1 368 ? 0.825 9.189 -11.510 1.00 98.69 368 ALA A C 1
ATOM 2810 O O . ALA A 1 368 ? 1.588 8.271 -11.800 1.00 98.69 368 ALA A O 1
ATOM 2811 N N . PHE A 1 369 ? -0.152 9.589 -12.327 1.00 98.38 369 PHE A N 1
ATOM 2812 C CA . PHE A 1 369 ? -0.398 9.016 -13.650 1.00 98.38 369 PHE A CA 1
ATOM 2813 C C . PHE A 1 369 ? 0.771 9.257 -14.621 1.00 98.38 369 PHE A C 1
ATOM 2815 O O . PHE A 1 369 ? 1.183 8.333 -15.317 1.00 98.38 369 PHE A O 1
ATOM 2822 N N . LEU A 1 370 ? 1.350 10.460 -14.643 1.00 98.19 370 LEU A N 1
ATOM 2823 C CA . LEU A 1 370 ? 2.505 10.772 -15.494 1.00 98.19 370 LEU A CA 1
ATOM 2824 C C . LEU A 1 370 ? 3.789 10.061 -15.041 1.00 98.19 370 LEU A C 1
ATOM 2826 O O . LEU A 1 370 ? 4.676 9.824 -15.860 1.00 98.19 370 LEU A O 1
ATOM 2830 N N . VAL A 1 371 ? 3.904 9.710 -13.756 1.00 98.38 371 VAL A N 1
ATOM 2831 C CA . VAL A 1 371 ? 4.977 8.841 -13.245 1.00 98.38 371 VAL A CA 1
ATOM 2832 C C . VAL A 1 371 ? 4.725 7.386 -13.638 1.00 98.38 371 VAL A C 1
ATOM 2834 O O . VAL A 1 371 ? 5.653 6.696 -14.057 1.00 98.38 371 VAL A O 1
ATOM 2837 N N . ARG A 1 372 ? 3.477 6.912 -13.523 1.00 95.38 372 ARG A N 1
ATOM 2838 C CA . ARG A 1 372 ? 3.076 5.540 -13.856 1.00 95.38 372 ARG A CA 1
ATOM 2839 C C . ARG A 1 372 ? 1.674 5.500 -14.495 1.00 95.38 372 ARG A C 1
ATOM 2841 O O . ARG A 1 372 ? 0.664 5.581 -13.788 1.00 95.38 372 ARG A O 1
ATOM 2848 N N . PRO A 1 373 ? 1.580 5.316 -15.826 1.00 94.00 373 PRO A N 1
ATOM 2849 C CA . PRO A 1 373 ? 0.302 5.381 -16.539 1.00 94.00 373 PRO A CA 1
ATOM 2850 C C . PRO A 1 373 ? -0.731 4.317 -16.150 1.00 94.00 373 PRO A C 1
ATOM 2852 O O . PRO A 1 373 ? -1.925 4.527 -16.349 1.00 94.00 373 PRO A O 1
ATOM 2855 N N . ASP A 1 374 ? -0.324 3.191 -15.553 1.00 92.00 374 ASP A N 1
ATOM 2856 C CA . ASP A 1 374 ? -1.261 2.174 -15.055 1.00 92.00 374 ASP A CA 1
ATOM 2857 C C . ASP A 1 374 ? -2.116 2.675 -13.877 1.00 92.00 374 ASP A C 1
ATOM 2859 O O . ASP A 1 374 ? -3.164 2.097 -13.574 1.00 92.00 374 ASP A O 1
ATOM 2863 N N . HIS A 1 375 ? -1.735 3.786 -13.238 1.00 96.12 375 HIS A N 1
ATOM 2864 C CA . HIS A 1 375 ? -2.587 4.457 -12.259 1.00 96.12 375 HIS A CA 1
ATOM 2865 C C . HIS A 1 375 ? -3.837 5.092 -12.880 1.00 96.12 375 HIS A C 1
ATOM 2867 O O . HIS A 1 375 ? -4.756 5.414 -12.127 1.00 96.12 375 HIS A O 1
ATOM 2873 N N . LEU A 1 376 ? -3.955 5.167 -14.215 1.00 95.81 376 LEU A N 1
ATOM 2874 C CA . LEU A 1 376 ? -5.209 5.522 -14.889 1.00 95.81 376 LEU A CA 1
ATOM 2875 C C . LEU A 1 376 ? -6.376 4.634 -14.433 1.00 95.81 376 LEU A C 1
ATOM 2877 O O . LEU A 1 376 ? -7.493 5.124 -14.288 1.00 95.81 376 LEU A O 1
ATOM 2881 N N . ALA A 1 377 ? -6.117 3.356 -14.137 1.00 94.69 377 ALA A N 1
ATOM 2882 C CA . ALA A 1 377 ? -7.127 2.452 -13.595 1.00 94.69 377 ALA A CA 1
ATOM 2883 C C . ALA A 1 377 ? -7.666 2.937 -12.237 1.00 94.69 377 ALA A C 1
ATOM 2885 O O . ALA A 1 377 ? -8.878 2.960 -12.030 1.00 94.69 377 ALA A O 1
ATOM 2886 N N . PHE A 1 378 ? -6.786 3.391 -11.336 1.00 97.19 378 PHE A N 1
ATOM 2887 C CA . PHE A 1 378 ? -7.211 3.974 -10.060 1.00 97.19 378 PHE A CA 1
ATOM 2888 C C . PHE A 1 378 ? -7.936 5.302 -10.260 1.00 97.19 378 PHE A C 1
ATOM 2890 O O . PHE A 1 378 ? -8.982 5.508 -9.656 1.00 97.19 378 PHE A O 1
ATOM 2897 N N . VAL A 1 379 ? -7.431 6.179 -11.134 1.00 98.12 379 VAL A N 1
ATOM 2898 C CA . VAL A 1 379 ? -8.089 7.459 -11.445 1.00 98.12 379 VAL A CA 1
ATOM 2899 C C . VAL A 1 379 ? -9.507 7.225 -11.979 1.00 98.12 379 VAL A C 1
ATOM 2901 O O . VAL A 1 379 ? -10.438 7.887 -11.531 1.00 98.12 379 VAL A O 1
ATOM 2904 N N . GLY A 1 380 ? -9.697 6.246 -12.870 1.00 97.38 380 GLY A N 1
ATOM 2905 C CA . GLY A 1 380 ? -11.008 5.878 -13.407 1.00 97.38 380 GLY A CA 1
ATOM 2906 C C . GLY A 1 380 ? -11.960 5.325 -12.348 1.00 97.38 380 GLY A C 1
ATOM 2907 O O . GLY A 1 380 ? -13.090 5.795 -12.231 1.00 97.38 380 GLY A O 1
ATOM 2908 N N . VAL A 1 381 ? -11.507 4.377 -11.523 1.00 97.75 381 VAL A N 1
ATOM 2909 C CA . VAL A 1 381 ? -12.321 3.839 -10.419 1.00 97.75 381 VAL A CA 1
ATOM 2910 C C . VAL A 1 381 ? -12.665 4.936 -9.407 1.00 97.75 381 VAL A C 1
ATOM 2912 O O . VAL A 1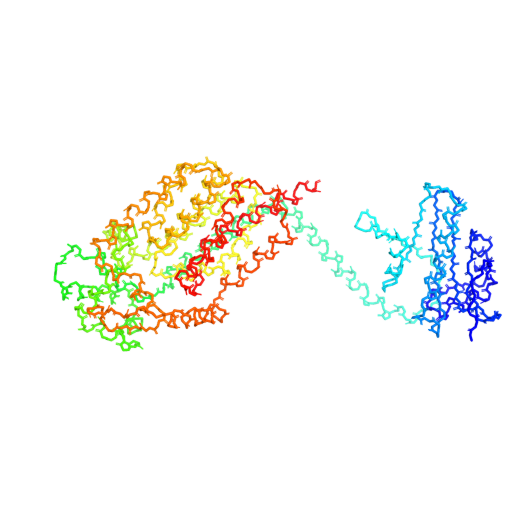 381 ? -13.814 5.047 -8.978 1.00 97.75 381 VAL A O 1
ATOM 2915 N N . PHE A 1 382 ? -11.702 5.783 -9.044 1.00 98.06 382 PHE A N 1
ATOM 2916 C CA . PHE A 1 382 ? -11.916 6.873 -8.098 1.00 98.06 382 PHE A CA 1
ATOM 2917 C C . PHE A 1 382 ? -12.912 7.904 -8.638 1.00 98.06 382 PHE A C 1
ATOM 2919 O O . PHE A 1 382 ? -13.808 8.324 -7.904 1.00 98.06 382 PHE A O 1
ATOM 2926 N N . PHE A 1 383 ? -12.838 8.231 -9.931 1.00 97.06 383 PHE A N 1
ATOM 2927 C CA . PHE A 1 383 ? -13.858 9.019 -10.618 1.00 97.06 383 PHE A CA 1
ATOM 2928 C C . PHE A 1 383 ? -15.256 8.404 -10.459 1.00 97.06 383 PHE A C 1
ATOM 2930 O O . PHE A 1 383 ? -16.169 9.118 -10.046 1.00 97.06 383 PHE A O 1
ATOM 2937 N N . VAL A 1 384 ? -15.430 7.104 -10.725 1.00 98.06 384 VAL A N 1
ATOM 2938 C CA . VAL A 1 384 ? -16.741 6.437 -10.624 1.00 98.06 384 VAL A CA 1
ATOM 2939 C C . VAL A 1 384 ? -17.316 6.576 -9.213 1.00 98.06 384 VAL A C 1
ATOM 2941 O O . VAL A 1 384 ? -18.455 7.015 -9.050 1.00 98.06 384 VAL A O 1
ATOM 2944 N N . PHE A 1 385 ? -16.526 6.280 -8.177 1.00 98.06 385 PHE A N 1
ATOM 2945 C CA . PHE A 1 385 ? -16.985 6.434 -6.794 1.00 98.06 385 PHE A CA 1
ATOM 2946 C C . PHE A 1 385 ? -17.273 7.899 -6.435 1.00 98.06 385 PHE A C 1
ATOM 2948 O O . PHE A 1 385 ? -18.291 8.184 -5.806 1.00 98.06 385 PHE A O 1
ATOM 2955 N N . ALA A 1 386 ? -16.431 8.845 -6.854 1.00 97.50 386 ALA A N 1
ATOM 2956 C CA . ALA A 1 386 ? -16.662 10.267 -6.613 1.00 97.50 386 ALA A CA 1
ATOM 2957 C C . ALA A 1 386 ? -17.942 10.768 -7.307 1.00 97.50 386 ALA A C 1
ATOM 2959 O O . ALA A 1 386 ? -18.705 11.528 -6.710 1.00 97.50 386 ALA A O 1
ATOM 2960 N N . ALA A 1 387 ? -18.215 10.314 -8.533 1.00 97.00 387 ALA A N 1
ATOM 2961 C CA . ALA A 1 387 ? -19.415 10.655 -9.291 1.00 97.00 387 ALA A CA 1
ATOM 2962 C C . ALA A 1 387 ? -20.692 10.113 -8.632 1.00 97.00 387 ALA A C 1
ATOM 2964 O O . ALA A 1 387 ? -21.670 10.851 -8.503 1.00 97.00 387 ALA A O 1
ATOM 2965 N N . VAL A 1 388 ? -20.662 8.858 -8.168 1.00 97.62 388 VAL A N 1
ATOM 2966 C CA . VAL A 1 388 ? -21.803 8.191 -7.519 1.00 97.62 388 VAL A CA 1
ATOM 2967 C C . VAL A 1 388 ? -22.099 8.781 -6.140 1.00 97.62 388 VAL A C 1
ATOM 2969 O O . VAL A 1 388 ? -23.242 9.119 -5.843 1.00 97.62 388 VAL A O 1
ATOM 2972 N N . TYR A 1 389 ? -21.083 8.925 -5.286 1.00 96.31 389 TYR A N 1
ATOM 2973 C CA . TYR A 1 389 ? -21.279 9.327 -3.887 1.00 96.31 389 TYR A CA 1
ATOM 2974 C C . TYR A 1 389 ? -21.262 10.843 -3.687 1.00 96.31 389 TYR A C 1
ATOM 2976 O O . TYR A 1 389 ? -21.847 11.348 -2.731 1.00 96.31 389 TYR A O 1
ATOM 2984 N N . GLY A 1 390 ? -20.607 11.587 -4.579 1.00 96.00 390 GLY A N 1
ATOM 2985 C CA . GLY A 1 390 ? -20.714 13.035 -4.678 1.00 96.00 390 GLY A CA 1
ATOM 2986 C C . GLY A 1 390 ? -19.479 13.870 -4.323 1.00 96.00 390 GLY A C 1
ATOM 2987 O O . GLY A 1 390 ? -19.253 14.854 -5.038 1.00 96.00 390 GLY A O 1
ATOM 2988 N N . PRO A 1 391 ? -18.697 13.576 -3.262 1.00 96.19 391 PRO A N 1
ATOM 2989 C CA . PRO A 1 391 ? -17.526 14.379 -2.921 1.00 96.19 391 PRO A CA 1
ATOM 2990 C C . PRO A 1 391 ? -16.475 14.402 -4.031 1.00 96.19 391 PRO A C 1
ATOM 2992 O O . PRO A 1 391 ? -16.085 13.357 -4.541 1.00 96.19 391 PRO A O 1
ATOM 2995 N N . GLY A 1 392 ? -16.010 15.601 -4.393 1.00 94.75 392 GLY A N 1
ATOM 2996 C CA . GLY A 1 392 ? -14.995 15.792 -5.430 1.00 94.75 392 GLY A CA 1
ATOM 2997 C C . GLY A 1 392 ? -15.441 15.406 -6.846 1.00 94.75 392 GLY A C 1
ATOM 2998 O O . GLY A 1 392 ? -14.596 15.381 -7.736 1.00 94.75 392 GLY A O 1
ATOM 2999 N N . ARG A 1 393 ? -16.738 15.127 -7.086 1.00 97.06 393 ARG A N 1
ATOM 3000 C CA . ARG A 1 393 ? -17.238 14.552 -8.352 1.00 97.06 393 ARG A CA 1
ATOM 3001 C C . ARG A 1 393 ? -16.724 15.263 -9.599 1.00 97.06 393 ARG A C 1
ATOM 3003 O O . ARG A 1 393 ? -16.258 14.607 -10.522 1.00 97.06 393 ARG A O 1
ATOM 3010 N N . TRP A 1 394 ? -16.768 16.594 -9.619 1.00 97.31 394 TRP A N 1
ATOM 3011 C CA . TRP A 1 394 ? -16.398 17.377 -10.797 1.00 97.31 394 TRP A CA 1
ATOM 3012 C C . TRP A 1 394 ? -14.889 17.408 -10.995 1.00 97.31 394 TRP A C 1
ATOM 3014 O O . TRP A 1 394 ? -14.416 17.201 -12.108 1.00 97.31 394 TRP A O 1
ATOM 3024 N N . ALA A 1 395 ? -14.139 17.576 -9.906 1.00 97.69 395 ALA A N 1
ATOM 3025 C CA . ALA A 1 395 ? -12.685 17.563 -9.937 1.00 97.69 395 ALA A CA 1
ATOM 3026 C C . ALA A 1 395 ? -12.155 16.193 -10.396 1.00 97.69 395 ALA A C 1
ATOM 3028 O O . ALA A 1 395 ? -11.360 16.125 -11.329 1.00 97.69 395 ALA A O 1
ATOM 3029 N N . MET A 1 396 ? -12.651 15.095 -9.818 1.00 98.06 396 MET A N 1
ATOM 3030 C CA . MET A 1 396 ? -12.225 13.741 -10.192 1.00 98.06 396 MET A CA 1
ATOM 3031 C C . MET A 1 396 ? -12.667 13.361 -11.610 1.00 98.06 396 MET A C 1
ATOM 3033 O O . MET A 1 396 ? -11.907 12.709 -12.321 1.00 98.06 396 MET A O 1
ATOM 3037 N N . SER A 1 397 ? -13.839 13.822 -12.065 1.00 97.12 397 SER A N 1
ATOM 3038 C CA . SER A 1 397 ? -14.278 13.634 -13.458 1.00 97.12 397 SER A CA 1
ATOM 3039 C C . SER A 1 397 ? -13.362 14.361 -14.444 1.00 97.12 397 SER A C 1
ATOM 3041 O O . SER A 1 397 ? -12.923 13.769 -15.428 1.00 97.12 397 SER A O 1
ATOM 3043 N N . ALA A 1 398 ? -13.025 15.624 -14.164 1.00 98.06 398 ALA A N 1
ATOM 3044 C CA . ALA A 1 398 ? -12.096 16.394 -14.987 1.00 98.06 398 ALA A CA 1
ATOM 3045 C C . ALA A 1 398 ? -10.689 15.771 -14.990 1.00 98.06 398 ALA A C 1
ATOM 3047 O O . ALA A 1 398 ? -10.068 15.659 -16.044 1.00 98.06 398 ALA A O 1
ATOM 3048 N N . CYS A 1 399 ? -10.216 15.302 -13.831 1.00 98.56 399 CYS A N 1
ATOM 3049 C CA . CYS A 1 399 ? -8.941 14.599 -13.696 1.00 98.56 399 CYS A CA 1
ATOM 3050 C C . CYS A 1 399 ? -8.903 13.322 -14.543 1.00 98.56 399 CYS A C 1
ATOM 3052 O O . CYS A 1 399 ? -7.946 13.118 -15.290 1.00 98.56 399 CYS A O 1
ATOM 3054 N N . PHE A 1 400 ? -9.953 12.497 -14.484 1.00 98.56 400 PHE A N 1
ATOM 3055 C CA . PHE A 1 400 ? -10.052 11.294 -15.306 1.00 98.56 400 PHE A CA 1
ATOM 3056 C C . PHE A 1 400 ? -10.075 11.620 -16.801 1.00 98.56 400 PHE A C 1
ATOM 3058 O O . PHE A 1 400 ? -9.305 11.028 -17.553 1.00 98.56 400 PHE A O 1
ATOM 3065 N N . ALA A 1 401 ? -10.886 12.593 -17.228 1.00 98.31 401 ALA A N 1
ATOM 3066 C CA . ALA A 1 401 ? -10.941 13.014 -18.627 1.00 98.31 401 ALA A CA 1
ATOM 3067 C C . ALA A 1 401 ? -9.574 13.509 -19.134 1.00 98.31 401 ALA A C 1
ATOM 3069 O O . ALA 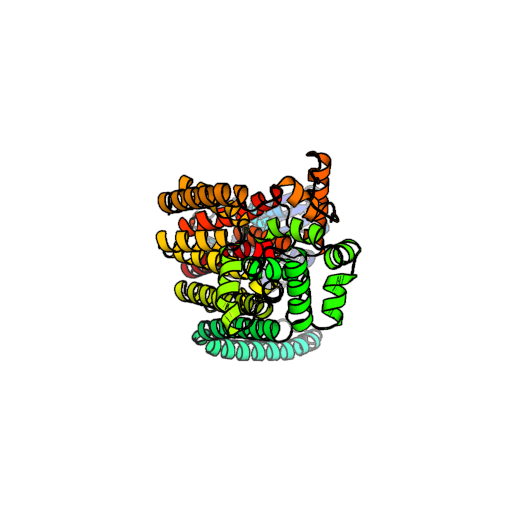A 1 401 ? -9.147 13.125 -20.223 1.00 98.31 401 ALA A O 1
ATOM 3070 N N . ALA A 1 402 ? -8.859 14.300 -18.327 1.00 98.38 402 ALA A N 1
ATOM 3071 C CA . ALA A 1 402 ? -7.518 14.773 -18.655 1.00 98.38 402 ALA A CA 1
ATOM 3072 C C . ALA A 1 402 ? -6.509 13.618 -18.752 1.00 98.38 402 ALA A C 1
ATOM 3074 O O . ALA A 1 402 ? -5.820 13.497 -19.763 1.00 98.38 402 ALA A O 1
ATOM 3075 N N . CYS A 1 403 ? -6.448 12.732 -17.749 1.00 98.38 403 CYS A N 1
ATOM 3076 C CA . CYS A 1 403 ? -5.529 11.588 -17.762 1.00 98.38 403 CYS A CA 1
ATOM 3077 C C . CYS A 1 403 ? -5.823 10.637 -18.930 1.00 98.38 403 CYS A C 1
ATOM 3079 O O . CYS A 1 403 ? -4.894 10.154 -19.569 1.00 98.38 403 CYS A O 1
ATOM 3081 N N . LEU A 1 404 ? -7.099 10.399 -19.247 1.00 97.44 404 LEU A N 1
ATOM 3082 C CA . LEU A 1 404 ? -7.501 9.568 -20.380 1.00 97.44 404 LEU A CA 1
ATOM 3083 C C . LEU A 1 404 ? -7.099 10.205 -21.718 1.00 97.44 404 LEU A C 1
ATOM 3085 O O . LEU A 1 404 ? -6.552 9.518 -22.578 1.00 97.44 404 LEU A O 1
ATOM 3089 N N . GLY A 1 405 ? -7.320 11.513 -21.883 1.00 96.75 405 GLY A N 1
ATOM 3090 C CA . GLY A 1 405 ? -6.885 12.248 -23.072 1.00 96.75 405 GLY A CA 1
ATOM 3091 C C . GLY A 1 405 ? -5.367 12.192 -23.261 1.00 96.75 405 GLY A C 1
ATOM 3092 O O . GLY A 1 405 ? -4.892 11.868 -24.350 1.00 96.75 405 GLY A O 1
ATOM 3093 N N . ILE A 1 406 ? -4.607 12.416 -22.183 1.00 95.94 406 ILE A N 1
ATOM 3094 C CA . ILE A 1 406 ? -3.143 12.302 -22.189 1.00 95.94 406 ILE A CA 1
ATOM 3095 C C . ILE A 1 406 ? -2.715 10.861 -22.501 1.00 95.94 406 ILE A C 1
ATOM 3097 O O . ILE A 1 406 ? -1.815 10.663 -23.308 1.00 95.94 406 ILE A O 1
ATOM 3101 N N . TYR A 1 407 ? -3.369 9.850 -21.922 1.00 94.38 407 TYR A N 1
ATOM 3102 C CA . TYR A 1 407 ? -3.064 8.440 -22.179 1.00 94.38 407 TYR A CA 1
ATOM 3103 C C . TYR A 1 407 ? -3.225 8.073 -23.658 1.00 94.38 407 TYR A C 1
ATOM 3105 O O . TYR A 1 407 ? -2.326 7.469 -24.242 1.00 94.38 407 TYR A O 1
ATOM 3113 N N . VAL A 1 408 ? -4.340 8.467 -24.282 1.00 92.25 408 VAL A N 1
ATOM 3114 C CA . VAL A 1 408 ? -4.596 8.214 -25.712 1.00 92.25 408 VAL A CA 1
ATOM 3115 C C . VAL A 1 408 ? -3.570 8.927 -26.592 1.00 92.25 408 VAL A C 1
ATOM 3117 O O . VAL A 1 408 ? -3.131 8.370 -27.595 1.00 92.25 408 VAL A O 1
ATOM 3120 N N . TRP A 1 409 ? -3.167 10.143 -26.222 1.00 90.94 409 TRP A N 1
ATOM 3121 C CA . TRP A 1 409 ? -2.135 10.879 -26.948 1.00 90.94 409 TRP A CA 1
ATOM 3122 C C . TRP A 1 409 ? -0.753 10.218 -26.815 1.00 90.94 409 TRP A C 1
ATOM 3124 O O . TRP A 1 409 ? -0.122 9.921 -27.828 1.00 90.94 409 TRP A O 1
ATOM 3134 N N . LEU A 1 410 ? -0.318 9.903 -25.590 1.00 89.44 410 LEU A N 1
ATOM 3135 C CA . LEU A 1 410 ? 0.985 9.287 -25.317 1.00 89.44 410 LEU A CA 1
ATOM 3136 C C . LEU A 1 410 ? 1.128 7.904 -25.962 1.00 89.44 410 LEU A C 1
ATOM 3138 O O . LEU A 1 410 ? 2.156 7.601 -26.560 1.00 89.44 410 LEU A O 1
ATOM 3142 N N . THR A 1 411 ? 0.099 7.060 -25.870 1.00 85.12 411 THR A N 1
ATOM 3143 C CA . THR A 1 411 ? 0.154 5.689 -26.410 1.00 85.12 411 THR A CA 1
ATOM 3144 C C . THR A 1 411 ? 0.225 5.641 -27.933 1.00 85.12 411 THR A C 1
ATOM 3146 O O . THR A 1 411 ? 0.771 4.681 -28.468 1.00 85.12 411 THR A O 1
ATOM 3149 N N . ARG A 1 412 ? -0.256 6.676 -28.635 1.00 83.94 412 ARG A N 1
ATOM 3150 C CA . ARG A 1 412 ? -0.100 6.807 -30.093 1.00 83.94 412 ARG A CA 1
ATOM 3151 C C . ARG A 1 412 ? 1.289 7.285 -30.520 1.00 83.94 412 ARG A C 1
ATOM 3153 O O . ARG A 1 412 ? 1.676 7.006 -31.646 1.00 83.94 412 ARG A O 1
ATOM 3160 N N . GLY A 1 413 ? 1.996 8.028 -29.667 1.00 75.06 413 GLY A N 1
ATOM 3161 C CA . GLY A 1 413 ? 3.261 8.687 -30.016 1.00 75.06 413 GLY A CA 1
ATOM 3162 C C . GLY A 1 413 ? 4.534 8.026 -29.480 1.00 75.06 413 GLY A C 1
ATOM 3163 O O . GLY A 1 413 ? 5.616 8.476 -29.830 1.00 75.06 413 GLY A O 1
ATOM 3164 N N . ALA A 1 414 ? 4.432 7.011 -28.615 1.00 75.12 414 ALA A N 1
ATOM 3165 C CA . ALA A 1 414 ? 5.580 6.442 -27.893 1.00 75.12 414 ALA A CA 1
ATOM 3166 C C . ALA A 1 414 ? 6.022 5.041 -28.366 1.00 75.12 414 ALA A C 1
ATOM 3168 O O . ALA A 1 414 ? 6.757 4.369 -27.638 1.00 75.12 414 ALA A O 1
ATOM 3169 N N . ASP A 1 415 ? 5.539 4.574 -29.523 1.00 83.12 415 ASP A N 1
ATOM 3170 C CA . ASP A 1 415 ? 5.766 3.213 -30.045 1.00 83.12 415 ASP A CA 1
ATOM 3171 C C . ASP A 1 415 ? 5.438 2.106 -29.028 1.00 83.12 415 ASP A C 1
ATOM 3173 O O . ASP A 1 415 ? 6.084 1.060 -28.968 1.00 83.12 415 ASP A O 1
ATOM 3177 N N . HIS A 1 416 ? 4.445 2.338 -28.162 1.00 87.06 416 HIS A N 1
ATOM 3178 C CA . HIS A 1 416 ? 4.074 1.351 -27.156 1.00 87.06 416 HIS A CA 1
ATOM 3179 C C . HIS A 1 416 ? 3.447 0.127 -27.848 1.00 87.06 416 HIS A C 1
ATOM 3181 O O . HIS A 1 416 ? 2.476 0.292 -28.591 1.00 87.06 416 HIS A O 1
ATOM 3187 N N . PRO A 1 417 ? 3.881 -1.109 -27.539 1.00 87.25 417 PRO A N 1
ATOM 3188 C CA . PRO A 1 417 ? 3.492 -2.324 -28.272 1.00 87.25 417 PRO A CA 1
ATOM 3189 C C . PRO A 1 417 ? 2.047 -2.793 -27.999 1.00 87.25 417 PRO A C 1
ATOM 3191 O O . PRO A 1 417 ? 1.662 -3.918 -28.288 1.00 87.25 417 PRO A O 1
ATOM 3194 N N . GLY A 1 418 ? 1.211 -1.938 -27.413 1.00 87.94 418 GLY A N 1
ATOM 3195 C CA . GLY A 1 418 ? -0.140 -2.289 -26.985 1.00 87.94 418 GLY A CA 1
ATOM 3196 C C . GLY A 1 418 ? -0.205 -3.106 -25.689 1.00 87.94 418 GLY A C 1
ATOM 3197 O O . GLY A 1 418 ? 0.793 -3.511 -25.092 1.00 87.94 418 GLY A O 1
ATOM 3198 N N . TRP A 1 419 ? -1.430 -3.289 -25.200 1.00 88.81 419 TRP A N 1
ATOM 3199 C CA . TRP A 1 419 ? -1.695 -3.905 -23.897 1.00 88.81 419 TRP A CA 1
ATOM 3200 C C . TRP A 1 419 ? -1.380 -5.408 -23.879 1.00 88.81 419 TRP A C 1
ATOM 3202 O O . TRP A 1 419 ? -0.837 -5.909 -22.896 1.00 88.81 419 TRP A O 1
ATOM 3212 N N . TRP A 1 420 ? -1.713 -6.121 -24.961 1.00 92.75 420 TRP A N 1
ATOM 3213 C CA . TRP A 1 420 ? -1.648 -7.581 -24.996 1.00 92.75 420 TRP A CA 1
ATOM 3214 C C . TRP A 1 420 ? -0.208 -8.076 -25.107 1.00 92.75 420 TRP A C 1
ATOM 3216 O O . TRP A 1 420 ? 0.190 -8.955 -24.348 1.00 92.75 420 TRP A O 1
ATOM 3226 N N . VAL A 1 421 ? 0.602 -7.435 -25.952 1.00 93.38 421 VAL A N 1
ATOM 3227 C CA . VAL A 1 421 ? 2.045 -7.694 -26.039 1.00 93.38 421 VAL A CA 1
ATOM 3228 C C . VAL A 1 421 ? 2.726 -7.443 -24.693 1.00 93.38 421 VAL A C 1
ATOM 3230 O O . VAL A 1 421 ? 3.493 -8.279 -24.224 1.00 93.38 421 VAL A O 1
ATOM 3233 N N . HIS A 1 422 ? 2.401 -6.332 -24.021 1.00 91.25 422 HIS A N 1
ATOM 3234 C CA . HIS A 1 422 ? 2.944 -6.022 -22.694 1.00 91.25 422 HIS A CA 1
ATOM 3235 C C . HIS A 1 422 ? 2.567 -7.100 -21.663 1.00 91.25 422 HIS A C 1
ATOM 3237 O O . HIS A 1 422 ? 3.405 -7.576 -20.893 1.00 91.25 422 HIS A O 1
ATOM 3243 N N . MET A 1 423 ? 1.300 -7.513 -21.669 1.00 91.19 423 MET A N 1
ATOM 3244 C CA . MET A 1 423 ? 0.785 -8.583 -20.823 1.00 91.19 423 MET A CA 1
ATOM 3245 C C . MET A 1 423 ? 1.540 -9.896 -21.051 1.00 91.19 423 MET A C 1
ATOM 3247 O O . MET A 1 423 ? 2.048 -10.470 -20.081 1.00 91.19 423 MET A O 1
ATOM 3251 N N . TRP A 1 424 ? 1.667 -10.318 -22.312 1.00 93.44 424 TRP A N 1
ATOM 3252 C CA . TRP A 1 424 ? 2.393 -11.521 -22.718 1.00 93.44 424 TRP A CA 1
ATOM 3253 C C . TRP A 1 424 ? 3.844 -11.484 -22.246 1.00 93.44 424 TRP A C 1
ATOM 3255 O O . TRP A 1 424 ? 4.276 -12.377 -21.517 1.00 93.44 424 TRP A O 1
ATOM 3265 N N . PHE A 1 425 ? 4.552 -10.401 -22.571 1.00 91.81 425 PHE A N 1
ATOM 3266 C CA . PHE A 1 425 ? 5.947 -10.192 -22.193 1.00 91.81 425 PHE A CA 1
ATOM 3267 C C . PHE A 1 425 ? 6.168 -10.289 -20.675 1.00 91.81 425 PHE A C 1
ATOM 3269 O O . PHE A 1 425 ? 7.182 -10.801 -20.207 1.00 91.81 425 PHE A O 1
ATOM 3276 N N . THR A 1 426 ? 5.208 -9.806 -19.880 1.00 89.69 426 THR A N 1
ATOM 3277 C CA . THR A 1 426 ? 5.365 -9.733 -18.421 1.00 89.69 426 THR A CA 1
ATOM 3278 C C . THR A 1 426 ? 5.068 -11.053 -17.707 1.00 89.69 426 THR A C 1
ATOM 3280 O O . THR A 1 426 ? 5.710 -11.347 -16.697 1.00 89.69 426 THR A O 1
ATOM 3283 N N . HIS A 1 427 ? 4.099 -11.851 -18.175 1.00 91.44 427 HIS A N 1
ATOM 3284 C CA . HIS A 1 427 ? 3.639 -13.028 -17.413 1.00 91.44 427 HIS A CA 1
ATOM 3285 C C . HIS A 1 427 ? 3.721 -14.364 -18.152 1.00 91.44 427 HIS A C 1
ATOM 3287 O O . HIS A 1 427 ? 3.633 -15.406 -17.493 1.00 91.44 427 HIS A O 1
ATOM 3293 N N . ILE A 1 428 ? 3.873 -14.361 -19.477 1.00 90.19 428 ILE A N 1
ATOM 3294 C CA . ILE A 1 428 ? 3.994 -15.590 -20.265 1.00 90.19 428 ILE A CA 1
ATOM 3295 C C . ILE A 1 428 ? 5.469 -15.882 -20.499 1.00 90.19 428 ILE A C 1
ATOM 3297 O O . ILE A 1 428 ? 5.984 -16.858 -19.950 1.00 90.19 428 ILE A O 1
ATOM 3301 N N . GLU A 1 429 ? 6.155 -15.021 -21.248 1.00 90.94 429 GLU A N 1
ATOM 3302 C CA . GLU A 1 429 ? 7.559 -15.221 -21.602 1.00 90.94 429 GLU A CA 1
ATOM 3303 C C . GLU A 1 429 ? 8.256 -13.914 -21.986 1.00 90.94 429 GLU A C 1
ATOM 3305 O O . GLU A 1 429 ? 7.643 -12.999 -22.533 1.00 90.94 429 GLU A O 1
ATOM 3310 N N . TYR A 1 430 ? 9.567 -13.867 -21.757 1.00 91.06 430 TYR A N 1
ATOM 3311 C CA . TYR A 1 430 ? 10.419 -12.815 -22.295 1.00 91.06 430 TYR A CA 1
ATOM 3312 C C . TYR A 1 430 ? 10.823 -13.163 -23.726 1.00 91.06 430 TYR A C 1
ATOM 3314 O O . TYR A 1 430 ? 11.514 -14.160 -23.945 1.00 91.06 430 TYR A O 1
ATOM 3322 N N . VAL A 1 431 ? 10.435 -12.323 -24.684 1.00 92.81 431 VAL A N 1
ATOM 3323 C CA . VAL A 1 431 ? 10.822 -12.477 -26.092 1.00 92.81 431 VAL A CA 1
ATOM 3324 C C . VAL A 1 431 ? 12.087 -11.677 -26.411 1.00 92.81 431 VAL A C 1
ATOM 3326 O O . VAL A 1 431 ? 12.297 -10.618 -25.819 1.00 92.81 431 VAL A O 1
ATOM 3329 N N . PRO A 1 432 ? 12.953 -12.161 -27.321 1.00 91.31 432 PRO A N 1
ATOM 3330 C CA . PRO A 1 432 ? 14.220 -11.503 -27.636 1.00 91.31 432 PRO A CA 1
ATOM 3331 C C . PRO A 1 432 ? 14.032 -10.106 -28.241 1.00 91.31 432 PRO A C 1
ATOM 3333 O O . PRO A 1 432 ? 14.809 -9.217 -27.924 1.00 91.31 432 PRO A O 1
ATOM 3336 N N . THR A 1 433 ? 12.989 -9.891 -29.043 1.00 93.69 433 THR A N 1
ATOM 3337 C CA . THR A 1 433 ? 12.651 -8.604 -29.667 1.00 93.69 433 THR A CA 1
ATOM 3338 C C . THR A 1 433 ? 11.134 -8.452 -29.759 1.00 93.69 433 THR A C 1
ATOM 3340 O O . THR A 1 433 ? 10.427 -9.457 -29.852 1.00 93.69 433 THR A O 1
ATOM 3343 N N . LEU A 1 434 ? 10.630 -7.213 -29.728 1.00 93.81 434 LEU A N 1
ATOM 3344 C CA . LEU A 1 434 ? 9.215 -6.924 -30.007 1.00 93.81 434 LEU A CA 1
ATOM 3345 C C . LEU A 1 434 ? 8.948 -6.625 -31.484 1.00 93.81 434 LEU A C 1
ATOM 3347 O O . LEU A 1 434 ? 7.796 -6.442 -31.875 1.00 93.81 434 LEU A O 1
ATOM 3351 N N . LYS A 1 435 ? 9.996 -6.559 -32.312 1.00 91.69 435 LYS A N 1
ATOM 3352 C CA . LYS A 1 435 ? 9.834 -6.378 -33.753 1.00 91.69 435 LYS A CA 1
ATOM 3353 C C . LYS A 1 435 ? 9.029 -7.547 -34.317 1.00 91.69 435 LYS A C 1
ATOM 3355 O O . LYS A 1 435 ? 9.390 -8.701 -34.105 1.00 91.69 435 LYS A O 1
ATOM 3360 N N . ASP A 1 436 ? 7.941 -7.220 -35.009 1.00 90.00 436 ASP A N 1
ATOM 3361 C CA . ASP A 1 436 ? 7.006 -8.182 -35.603 1.00 90.00 436 ASP A CA 1
ATOM 3362 C C . ASP A 1 436 ? 6.387 -9.172 -34.587 1.00 90.00 436 ASP A C 1
ATOM 3364 O O . ASP A 1 436 ? 5.839 -10.208 -34.965 1.00 90.00 436 ASP A O 1
ATOM 3368 N N . PHE A 1 437 ? 6.445 -8.856 -33.286 1.00 93.75 437 PHE A N 1
ATOM 3369 C CA . PHE A 1 437 ? 5.870 -9.678 -32.227 1.00 93.75 437 PHE A CA 1
ATOM 3370 C C . PHE A 1 437 ? 4.436 -9.239 -31.913 1.00 93.75 437 PHE A C 1
ATOM 3372 O O . PHE A 1 437 ? 4.209 -8.286 -31.167 1.00 93.75 437 PHE A O 1
ATOM 3379 N N . ASP A 1 438 ? 3.467 -9.967 -32.465 1.00 92.44 438 ASP A N 1
ATOM 3380 C CA . ASP A 1 438 ? 2.034 -9.730 -32.262 1.00 92.44 438 ASP A CA 1
ATOM 3381 C C . ASP A 1 438 ? 1.306 -11.061 -31.992 1.00 92.44 438 ASP A C 1
ATOM 3383 O O . ASP A 1 438 ? 0.746 -11.679 -32.904 1.00 92.44 438 ASP A O 1
ATOM 3387 N N . PRO A 1 439 ? 1.375 -11.594 -30.755 1.00 94.50 439 PRO A N 1
ATOM 3388 C CA . PRO A 1 439 ? 0.722 -12.852 -30.430 1.00 94.50 439 PRO A CA 1
ATOM 3389 C C . PRO A 1 439 ? -0.805 -12.681 -30.480 1.00 94.50 439 PRO A C 1
ATOM 3391 O O . PRO A 1 439 ? -1.332 -11.718 -29.916 1.00 94.50 439 PRO A O 1
ATOM 3394 N N . PRO A 1 440 ? -1.563 -13.630 -31.061 1.00 94.75 440 PRO A N 1
ATOM 3395 C CA . PRO A 1 440 ? -3.017 -13.541 -31.066 1.00 94.75 440 PRO A CA 1
ATOM 3396 C C . PRO A 1 440 ? -3.565 -13.582 -29.637 1.00 94.75 440 PRO A C 1
ATOM 3398 O O . PRO A 1 440 ? -3.028 -14.260 -28.754 1.00 94.75 440 PRO A O 1
ATOM 3401 N N . PHE A 1 441 ? -4.667 -12.870 -29.398 1.00 95.31 441 PHE A N 1
ATOM 3402 C CA . PHE A 1 441 ? -5.337 -12.926 -28.103 1.00 95.31 441 PHE A CA 1
ATOM 3403 C C . PHE A 1 441 ? -5.834 -14.347 -27.809 1.00 95.31 441 PHE A C 1
ATOM 3405 O O . PHE A 1 441 ? -6.493 -14.974 -28.638 1.00 95.31 441 PHE A O 1
ATOM 3412 N N . SER A 1 442 ? -5.549 -14.838 -26.603 1.00 95.12 442 SER A N 1
ATOM 3413 C CA . SER A 1 442 ? -5.956 -16.167 -26.149 1.00 95.12 442 SER A CA 1
ATOM 3414 C C . SER A 1 442 ? -6.532 -16.094 -24.741 1.00 95.12 442 SER A C 1
ATOM 3416 O O . SER A 1 442 ? -5.838 -15.749 -23.783 1.00 95.12 442 SER A O 1
ATOM 3418 N N . ILE A 1 443 ? -7.807 -16.471 -24.611 1.00 95.44 443 ILE A N 1
ATOM 3419 C CA . ILE A 1 443 ? -8.496 -16.554 -23.315 1.00 95.44 443 ILE A CA 1
ATOM 3420 C C . ILE A 1 443 ? -7.789 -17.566 -22.410 1.00 95.44 443 ILE A C 1
ATOM 3422 O O . ILE A 1 443 ? -7.586 -17.296 -21.229 1.00 95.44 443 ILE A O 1
ATOM 3426 N N . THR A 1 444 ? -7.366 -18.706 -22.962 1.00 95.81 444 THR A N 1
ATOM 3427 C CA . THR A 1 444 ? -6.649 -19.741 -22.210 1.00 95.81 444 THR A CA 1
ATOM 3428 C C . THR A 1 444 ? -5.330 -19.210 -21.658 1.00 95.81 444 THR A C 1
ATOM 3430 O O . THR A 1 444 ? -5.062 -19.385 -20.473 1.00 95.81 444 THR A O 1
ATOM 3433 N N . ALA A 1 445 ? -4.548 -18.499 -22.480 1.00 94.19 445 ALA A N 1
ATOM 3434 C CA . ALA A 1 445 ? -3.291 -17.897 -22.038 1.00 94.19 445 ALA A CA 1
ATOM 3435 C C . ALA A 1 445 ? -3.531 -16.852 -20.938 1.00 94.19 445 ALA A C 1
ATOM 3437 O O . ALA A 1 445 ? -2.843 -16.846 -19.922 1.00 94.19 445 ALA A O 1
ATOM 3438 N N . TYR A 1 446 ? -4.563 -16.019 -21.090 1.00 95.06 446 TYR A N 1
ATOM 3439 C CA . TYR A 1 446 ? -4.935 -15.031 -20.081 1.00 95.06 446 TYR A CA 1
ATOM 3440 C C . TYR A 1 446 ? -5.342 -15.675 -18.741 1.00 95.06 446 TYR A C 1
ATOM 3442 O O . TYR A 1 446 ? -4.880 -15.246 -17.683 1.00 95.06 446 TYR A O 1
ATOM 3450 N N . VAL A 1 447 ? -6.153 -16.740 -18.761 1.00 94.88 447 VAL A N 1
ATOM 3451 C CA . VAL A 1 447 ? -6.525 -17.487 -17.544 1.00 94.88 447 VAL A CA 1
ATOM 3452 C C . VAL A 1 447 ? -5.299 -18.134 -16.900 1.00 94.88 447 VAL A C 1
ATOM 3454 O O . VAL A 1 447 ? -5.133 -18.062 -15.682 1.00 94.88 447 VAL A O 1
ATOM 3457 N N . GLU A 1 448 ? -4.409 -18.725 -17.694 1.00 93.62 448 GLU A N 1
ATOM 3458 C CA . GLU A 1 448 ? -3.168 -19.306 -17.189 1.00 93.62 448 GLU A CA 1
ATOM 3459 C C . GLU A 1 448 ? -2.277 -18.254 -16.511 1.00 93.62 448 GLU A C 1
ATOM 3461 O O . GLU A 1 448 ? -1.746 -18.502 -15.425 1.00 93.62 448 GLU A O 1
ATOM 3466 N N . MET A 1 449 ? -2.159 -17.056 -17.093 1.00 93.69 449 MET A N 1
ATOM 3467 C CA . MET A 1 449 ? -1.445 -15.936 -16.476 1.00 93.69 449 MET A CA 1
ATOM 3468 C C . MET A 1 449 ? -2.061 -15.542 -15.137 1.00 93.69 449 MET A C 1
ATOM 3470 O O . MET A 1 449 ? -1.325 -15.379 -14.167 1.00 93.69 449 MET A O 1
ATOM 3474 N N . LEU A 1 450 ? -3.392 -15.421 -15.053 1.00 95.38 450 LEU A N 1
ATOM 3475 C CA . LEU A 1 450 ? -4.076 -15.106 -13.795 1.00 95.38 450 LEU A CA 1
ATOM 3476 C C . LEU A 1 450 ? -3.759 -16.143 -12.714 1.00 95.38 450 LEU A C 1
ATOM 3478 O O . LEU A 1 450 ? -3.428 -15.771 -11.587 1.00 95.38 450 LEU A O 1
ATOM 3482 N N . VAL A 1 451 ? -3.795 -17.434 -13.055 1.00 95.38 451 VAL A N 1
ATOM 3483 C CA . VAL A 1 451 ? -3.455 -18.517 -12.121 1.00 95.38 451 VAL A CA 1
ATOM 3484 C C . VAL A 1 451 ? -1.992 -18.416 -11.687 1.00 95.38 451 VAL A C 1
ATOM 3486 O O . VAL A 1 451 ? -1.715 -18.380 -10.487 1.00 95.38 451 VAL A O 1
ATOM 3489 N N . ARG A 1 452 ? -1.050 -18.303 -12.633 1.00 94.50 452 ARG A N 1
ATOM 3490 C CA . ARG A 1 452 ? 0.390 -18.183 -12.343 1.00 94.50 452 ARG A CA 1
ATOM 3491 C C . ARG A 1 452 ? 0.691 -16.962 -11.471 1.00 94.50 452 ARG A C 1
ATOM 3493 O O . ARG A 1 452 ? 1.400 -17.086 -10.472 1.00 94.50 452 ARG A O 1
ATOM 3500 N N . SER A 1 453 ? 0.130 -15.802 -11.806 1.00 95.69 453 SER A N 1
ATOM 3501 C CA . SER A 1 453 ? 0.263 -14.575 -11.017 1.00 95.69 453 SER A CA 1
ATOM 3502 C C . SER A 1 453 ? -0.344 -14.716 -9.627 1.00 95.69 453 SER A C 1
ATOM 3504 O O . SER A 1 453 ? 0.225 -14.192 -8.672 1.00 95.69 453 SER A O 1
ATOM 3506 N N . THR A 1 454 ? -1.464 -15.428 -9.484 1.00 95.81 454 THR A N 1
ATOM 3507 C CA . THR A 1 454 ? -2.108 -15.642 -8.177 1.00 95.81 454 THR A CA 1
ATOM 3508 C C . THR A 1 454 ? -1.244 -16.533 -7.300 1.00 95.81 454 THR A C 1
ATOM 3510 O O . THR A 1 454 ? -0.973 -16.184 -6.154 1.00 95.81 454 THR A O 1
ATOM 3513 N N . VAL A 1 455 ? -0.728 -17.636 -7.847 1.00 95.75 455 VAL A N 1
ATOM 3514 C CA . VAL A 1 455 ? 0.192 -18.528 -7.127 1.00 95.75 455 VAL A CA 1
ATOM 3515 C C . VAL A 1 455 ? 1.449 -17.769 -6.694 1.00 95.75 455 VAL A C 1
ATOM 3517 O O . VAL A 1 455 ? 1.816 -17.821 -5.523 1.00 95.75 455 VAL A O 1
ATOM 3520 N N . ARG A 1 456 ? 2.070 -16.993 -7.595 1.00 95.44 456 ARG A N 1
ATOM 3521 C CA . ARG A 1 456 ? 3.238 -16.158 -7.257 1.00 95.44 456 ARG A CA 1
ATOM 3522 C C . ARG A 1 456 ? 2.918 -15.139 -6.168 1.00 95.44 456 ARG A C 1
ATOM 3524 O O . ARG A 1 456 ? 3.695 -15.006 -5.228 1.00 95.44 456 ARG A O 1
ATOM 3531 N N . ALA A 1 457 ? 1.784 -14.449 -6.280 1.00 96.31 457 ALA A N 1
ATOM 3532 C CA . ALA A 1 457 ? 1.346 -13.461 -5.302 1.00 96.31 457 ALA A CA 1
ATOM 3533 C C . ALA A 1 457 ? 1.153 -14.079 -3.911 1.00 96.31 457 ALA A C 1
ATOM 3535 O O . ALA A 1 457 ? 1.621 -13.507 -2.935 1.00 96.31 457 ALA A O 1
ATOM 3536 N N . VAL A 1 458 ? 0.513 -15.251 -3.820 1.00 96.06 458 VAL A N 1
ATOM 3537 C CA . VAL A 1 458 ? 0.272 -15.952 -2.547 1.00 96.06 458 VAL A CA 1
ATOM 3538 C C . VAL A 1 458 ? 1.564 -16.508 -1.945 1.00 96.06 458 VAL A C 1
ATOM 3540 O O . VAL A 1 458 ? 1.736 -16.460 -0.731 1.00 96.06 458 VAL A O 1
ATOM 3543 N N . MET A 1 459 ? 2.464 -17.050 -2.768 1.00 95.88 459 MET A N 1
ATOM 3544 C CA . MET A 1 459 ? 3.668 -17.731 -2.278 1.00 95.88 459 MET A CA 1
ATOM 3545 C C . MET A 1 459 ? 4.837 -16.790 -1.976 1.00 95.88 459 MET A C 1
ATOM 3547 O O . MET A 1 459 ? 5.633 -17.087 -1.090 1.00 95.88 459 MET A O 1
ATOM 3551 N N . GLY A 1 460 ? 4.982 -15.700 -2.733 1.00 94.88 460 GLY A N 1
ATOM 3552 C CA . GLY A 1 460 ? 6.174 -14.847 -2.693 1.00 94.88 460 GLY A CA 1
ATOM 3553 C C . GLY A 1 460 ? 5.939 -13.424 -2.198 1.00 94.88 460 GLY A C 1
ATOM 3554 O O . GLY A 1 460 ? 6.909 -12.700 -1.982 1.00 94.88 460 GLY A O 1
ATOM 3555 N N . PHE A 1 461 ? 4.683 -12.996 -2.037 1.00 96.81 461 PHE A N 1
ATOM 3556 C CA . PHE A 1 461 ? 4.349 -11.598 -1.772 1.00 96.81 461 PHE A CA 1
ATOM 3557 C C . PHE A 1 461 ? 3.257 -11.452 -0.711 1.00 96.81 461 PHE A C 1
ATOM 3559 O O . PHE A 1 461 ? 2.529 -12.377 -0.367 1.00 96.81 461 PHE A O 1
ATOM 3566 N N . THR A 1 462 ? 3.163 -10.254 -0.142 1.00 97.00 462 THR A N 1
ATOM 3567 C CA . THR A 1 462 ? 2.354 -9.985 1.054 1.00 97.00 462 THR A CA 1
ATOM 3568 C C . THR A 1 462 ? 1.034 -9.285 0.757 1.00 97.00 462 THR A C 1
ATOM 3570 O O . THR A 1 462 ? 0.157 -9.277 1.617 1.00 97.00 462 THR A O 1
ATOM 3573 N N . TRP A 1 463 ? 0.844 -8.700 -0.432 1.00 97.38 463 TRP A N 1
ATOM 3574 C CA . TRP A 1 463 ? -0.300 -7.813 -0.684 1.00 97.38 463 TRP A CA 1
ATOM 3575 C C . TRP A 1 463 ? -1.667 -8.487 -0.522 1.00 97.38 463 TRP A C 1
ATOM 3577 O O . TRP A 1 463 ? -2.578 -7.840 -0.015 1.00 97.38 463 TRP A O 1
ATOM 3587 N N . ILE A 1 464 ? -1.817 -9.771 -0.879 1.00 97.38 464 ILE A N 1
ATOM 3588 C CA . ILE A 1 464 ? -3.075 -10.515 -0.674 1.00 97.38 464 ILE A CA 1
ATOM 3589 C C . ILE A 1 464 ? -3.358 -10.667 0.822 1.00 97.38 464 ILE A C 1
ATOM 3591 O O . ILE A 1 464 ? -4.473 -10.406 1.270 1.00 97.38 464 ILE A O 1
ATOM 3595 N N . ALA A 1 465 ? -2.344 -11.045 1.607 1.00 97.56 465 ALA A N 1
ATOM 3596 C CA . ALA A 1 465 ? -2.472 -11.205 3.052 1.00 97.56 465 ALA A CA 1
ATOM 3597 C C . ALA A 1 465 ? -2.775 -9.867 3.742 1.00 97.56 465 ALA A C 1
ATOM 3599 O O . ALA A 1 465 ? -3.653 -9.798 4.603 1.00 97.56 465 ALA A O 1
ATOM 3600 N N . VAL A 1 466 ? -2.100 -8.790 3.325 1.00 98.38 466 VAL A N 1
ATOM 3601 C CA . VAL A 1 466 ? -2.352 -7.435 3.831 1.00 98.38 466 VAL A CA 1
ATOM 3602 C C . VAL A 1 466 ? -3.765 -6.983 3.466 1.00 98.38 466 VAL A C 1
ATOM 3604 O O . VAL A 1 466 ? -4.505 -6.561 4.350 1.00 98.38 466 VAL A O 1
ATOM 3607 N N . LEU A 1 467 ? -4.178 -7.121 2.202 1.00 98.50 467 LEU A N 1
ATOM 3608 C CA . LEU A 1 467 ? -5.526 -6.772 1.748 1.00 98.50 467 LEU A CA 1
ATOM 3609 C C . LEU A 1 467 ? -6.594 -7.535 2.536 1.00 98.50 467 LEU A C 1
ATOM 3611 O O . LEU A 1 467 ? -7.541 -6.926 3.030 1.00 98.50 467 LEU A O 1
ATOM 3615 N N . PHE A 1 468 ? -6.422 -8.848 2.701 1.00 98.25 468 PHE A N 1
ATOM 3616 C CA . PHE A 1 468 ? -7.325 -9.676 3.495 1.00 98.25 468 PHE A CA 1
ATOM 3617 C C . PHE A 1 468 ? -7.397 -9.197 4.950 1.00 98.25 468 PHE A C 1
ATOM 3619 O O . PHE A 1 468 ? -8.491 -9.024 5.486 1.00 98.25 468 PHE A O 1
ATOM 3626 N N . GLY A 1 469 ? -6.251 -8.894 5.567 1.00 98.50 469 GLY A N 1
ATOM 3627 C CA . GLY A 1 469 ? -6.185 -8.318 6.910 1.00 98.50 469 GLY A CA 1
ATOM 3628 C C . GLY A 1 469 ? -6.945 -6.993 7.029 1.00 98.50 469 GLY A C 1
ATOM 3629 O O . GLY A 1 469 ? -7.702 -6.811 7.981 1.00 98.50 469 GLY A O 1
ATOM 3630 N N . LEU A 1 470 ? -6.820 -6.096 6.045 1.00 98.62 470 LEU A N 1
ATOM 3631 C CA . LEU A 1 470 ? -7.562 -4.829 6.013 1.00 98.62 470 LEU A CA 1
ATOM 3632 C C . LEU A 1 470 ? -9.071 -5.042 5.840 1.00 98.62 470 LEU A C 1
ATOM 3634 O O . LEU A 1 470 ? -9.856 -4.346 6.481 1.00 98.62 470 LEU A O 1
ATOM 3638 N N . VAL A 1 471 ? -9.490 -6.008 5.017 1.00 98.50 471 VAL A N 1
ATOM 3639 C CA . VAL A 1 471 ? -10.910 -6.356 4.834 1.00 98.50 471 VAL A CA 1
ATOM 3640 C C . VAL A 1 471 ? -11.502 -6.925 6.123 1.00 98.50 471 VAL A C 1
ATOM 3642 O O . VAL A 1 471 ? -12.586 -6.511 6.532 1.00 98.50 471 VAL A O 1
ATOM 3645 N N . VAL A 1 472 ? -10.787 -7.825 6.805 1.00 98.50 472 VAL A N 1
ATOM 3646 C CA . VAL A 1 472 ? -11.210 -8.357 8.109 1.00 98.50 472 VAL A CA 1
ATOM 3647 C C . VAL A 1 472 ? -11.255 -7.245 9.157 1.00 98.50 472 VAL A C 1
ATOM 3649 O O . VAL A 1 472 ? -12.227 -7.162 9.907 1.00 98.50 472 VAL A O 1
ATOM 3652 N N . PHE A 1 473 ? -10.255 -6.360 9.187 1.00 98.12 473 PHE A N 1
ATOM 3653 C CA . PHE A 1 473 ? -10.226 -5.219 10.101 1.00 98.12 473 PHE A CA 1
ATOM 3654 C C . PHE A 1 473 ? -11.411 -4.276 9.869 1.00 98.12 473 PHE A C 1
ATOM 3656 O O . PHE A 1 473 ? -12.097 -3.910 10.821 1.00 98.12 473 PHE A O 1
ATOM 3663 N N . PHE A 1 474 ? -11.722 -3.957 8.611 1.00 98.12 474 PHE A N 1
ATOM 3664 C CA . PHE A 1 474 ? -12.923 -3.205 8.259 1.00 98.12 474 PHE A CA 1
ATOM 3665 C C . PHE A 1 474 ? -14.190 -3.916 8.754 1.00 98.12 474 PHE A C 1
ATOM 3667 O O . PHE A 1 474 ? -14.966 -3.333 9.504 1.00 98.12 474 PHE A O 1
ATOM 3674 N N . ALA A 1 475 ? -14.366 -5.195 8.414 1.00 97.12 475 ALA A N 1
ATOM 3675 C CA . ALA A 1 475 ? -15.576 -5.947 8.737 1.00 97.12 475 ALA A CA 1
ATOM 3676 C C . ALA A 1 475 ? -15.803 -6.159 10.245 1.00 97.12 475 ALA A C 1
ATOM 3678 O O . ALA A 1 475 ? -16.946 -6.293 10.678 1.00 97.12 475 ALA A O 1
ATOM 3679 N N . LYS A 1 476 ? -14.733 -6.241 11.047 1.00 96.94 476 LYS A N 1
ATOM 3680 C CA . LYS A 1 476 ? -14.814 -6.545 12.486 1.00 96.94 476 LYS A CA 1
ATOM 3681 C C . LYS A 1 476 ? -14.703 -5.325 13.390 1.00 96.94 476 LYS A C 1
ATOM 3683 O O . LYS A 1 476 ? -15.224 -5.369 14.500 1.00 96.94 476 LYS A O 1
ATOM 3688 N N . CYS A 1 477 ? -14.012 -4.272 12.958 1.00 95.50 477 CYS A N 1
ATOM 3689 C CA . CYS A 1 477 ? -13.644 -3.162 13.836 1.00 95.50 477 CYS A CA 1
ATOM 3690 C C . CYS A 1 477 ? -14.153 -1.798 13.367 1.00 95.50 477 CYS A C 1
ATOM 3692 O O . CYS A 1 477 ? -14.038 -0.839 14.129 1.00 95.50 477 CYS A O 1
ATOM 3694 N N . ILE A 1 478 ? -14.691 -1.687 12.149 1.00 96.88 478 ILE A N 1
ATOM 3695 C CA . ILE A 1 478 ? -15.113 -0.410 11.574 1.00 96.88 478 ILE A CA 1
ATOM 3696 C C . ILE A 1 478 ? -16.614 -0.411 11.309 1.00 96.88 478 ILE A C 1
ATOM 3698 O O . ILE A 1 478 ? -17.123 -1.153 10.476 1.00 96.88 478 ILE A O 1
ATOM 3702 N N . SER A 1 479 ? -17.319 0.512 11.958 1.00 93.94 479 SER A N 1
ATOM 3703 C CA . SER A 1 479 ? -18.699 0.846 11.590 1.00 93.94 479 SER A CA 1
ATOM 3704 C C . SER A 1 479 ? -18.683 1.780 10.374 1.00 93.94 479 SER A C 1
ATOM 3706 O O . SER A 1 479 ? -18.202 2.913 10.471 1.00 93.94 479 SER A O 1
ATOM 3708 N N . ALA A 1 480 ? -19.136 1.305 9.210 1.00 91.00 480 ALA A N 1
ATOM 3709 C CA . ALA A 1 480 ? -19.041 2.044 7.945 1.00 91.00 480 ALA A CA 1
ATOM 3710 C C . ALA A 1 480 ? -19.856 3.351 7.940 1.00 91.00 480 ALA A C 1
ATOM 3712 O O . ALA A 1 480 ? -19.442 4.337 7.335 1.00 91.00 480 ALA A O 1
ATOM 3713 N N . ASP A 1 481 ? -20.984 3.379 8.645 1.00 89.94 481 ASP A N 1
ATOM 3714 C CA . ASP A 1 481 ? -21.837 4.551 8.866 1.00 89.94 481 ASP A CA 1
ATOM 3715 C C . ASP A 1 481 ? -21.125 5.669 9.646 1.00 89.94 481 ASP A C 1
ATOM 3717 O O . ASP A 1 481 ? -21.419 6.846 9.442 1.00 89.94 481 ASP A O 1
ATOM 3721 N N . ARG A 1 482 ? -20.136 5.312 10.476 1.00 91.81 482 ARG A N 1
ATOM 3722 C CA . ARG A 1 482 ? -19.322 6.259 11.252 1.00 91.81 482 ARG A CA 1
ATOM 3723 C C . ARG A 1 482 ? -18.122 6.814 10.484 1.00 91.81 482 ARG A C 1
ATOM 3725 O O . ARG A 1 482 ? -17.452 7.717 10.982 1.00 91.81 482 ARG A O 1
ATOM 3732 N N . LEU A 1 483 ? -17.819 6.289 9.296 1.00 95.00 483 LEU A N 1
ATOM 3733 C CA . LEU A 1 483 ? -16.805 6.879 8.424 1.00 95.00 483 LEU A CA 1
ATOM 3734 C C . LEU A 1 483 ? -17.391 8.077 7.673 1.00 95.00 483 LEU A C 1
ATOM 3736 O O . LEU A 1 483 ? -18.463 7.999 7.058 1.00 95.00 483 LEU A O 1
ATOM 3740 N N . ASP A 1 484 ? -16.646 9.183 7.649 1.00 94.50 484 ASP A N 1
ATOM 3741 C CA . ASP A 1 484 ? -17.017 10.322 6.817 1.00 94.50 484 ASP A CA 1
ATOM 3742 C C . ASP A 1 484 ? -17.081 9.913 5.335 1.00 94.50 484 ASP A C 1
ATOM 3744 O O . ASP A 1 484 ? -16.460 8.942 4.886 1.00 94.50 484 ASP A O 1
ATOM 3748 N N . LEU A 1 485 ? -17.892 10.634 4.563 1.00 96.44 485 LEU A N 1
ATOM 3749 C CA . LEU A 1 485 ? -18.198 10.236 3.193 1.00 96.44 485 LEU A CA 1
ATOM 3750 C C . LEU A 1 485 ? -16.951 10.216 2.294 1.00 96.44 485 LEU A C 1
ATOM 3752 O O . LEU A 1 485 ? -16.848 9.349 1.433 1.00 96.44 485 LEU A O 1
ATOM 3756 N N . ARG A 1 486 ? -15.984 11.119 2.504 1.00 97.69 486 ARG A N 1
ATOM 3757 C CA . ARG A 1 486 ? -14.758 11.184 1.690 1.00 97.69 486 ARG A CA 1
ATOM 3758 C C . ARG A 1 486 ? -13.846 9.999 1.996 1.00 97.69 486 ARG A C 1
ATOM 3760 O O . ARG A 1 486 ? -13.379 9.348 1.064 1.00 97.69 486 ARG A O 1
ATOM 3767 N N . SER A 1 487 ? -13.702 9.642 3.270 1.00 97.94 487 SER A N 1
ATOM 3768 C CA . SER A 1 487 ? -13.027 8.408 3.686 1.00 97.94 487 SER A CA 1
ATOM 3769 C C . SER A 1 487 ? -13.639 7.167 3.035 1.00 97.94 487 SER A C 1
ATOM 3771 O O . SER A 1 487 ? -12.902 6.324 2.534 1.00 97.94 487 SER A O 1
ATOM 3773 N N . ARG A 1 488 ? -14.975 7.064 2.961 1.00 97.50 488 ARG A N 1
ATOM 3774 C CA . ARG A 1 488 ? -15.651 5.939 2.287 1.00 97.50 488 ARG A CA 1
ATOM 3775 C C . ARG A 1 488 ? -15.378 5.890 0.788 1.00 97.50 488 ARG A C 1
ATOM 3777 O O . ARG A 1 488 ? -14.990 4.839 0.291 1.00 97.50 488 ARG A O 1
ATOM 3784 N N . VAL A 1 489 ? -15.542 7.012 0.081 1.00 98.19 489 VAL A N 1
ATOM 3785 C CA . VAL A 1 489 ? -15.278 7.091 -1.368 1.00 98.19 489 VAL A CA 1
ATOM 3786 C C . VAL A 1 489 ? -13.860 6.626 -1.678 1.00 98.19 489 VAL A C 1
ATOM 3788 O O . VAL A 1 489 ? -13.669 5.766 -2.534 1.00 98.19 489 VAL A O 1
ATOM 3791 N N . LEU A 1 490 ? -12.874 7.160 -0.958 1.00 98.38 490 LEU A N 1
ATOM 3792 C CA . LEU A 1 490 ? -11.474 6.841 -1.197 1.00 98.38 490 LEU A CA 1
ATOM 3793 C C . LEU A 1 490 ? -11.126 5.398 -0.793 1.00 98.38 490 LEU A C 1
ATOM 3795 O O . LEU A 1 490 ? -10.405 4.723 -1.525 1.00 98.38 490 LEU A O 1
ATOM 3799 N N . LEU A 1 491 ? -11.674 4.898 0.320 1.00 98.50 491 LEU A N 1
ATOM 3800 C CA . LEU A 1 491 ? -11.498 3.510 0.760 1.00 98.50 491 LEU A CA 1
ATOM 3801 C C . LEU A 1 491 ? -12.043 2.519 -0.278 1.00 98.50 491 LEU A C 1
ATOM 3803 O O . LEU A 1 491 ? -11.350 1.573 -0.651 1.00 98.50 491 LEU A O 1
ATOM 3807 N N . TYR A 1 492 ? -13.265 2.746 -0.769 1.00 97.94 492 TYR A N 1
ATOM 3808 C CA . TYR A 1 492 ? -13.891 1.879 -1.768 1.00 97.94 492 TYR A CA 1
ATOM 3809 C C . TYR A 1 492 ? -13.184 1.967 -3.118 1.00 97.94 492 TYR A C 1
ATOM 3811 O O . TYR A 1 492 ? -12.994 0.939 -3.770 1.00 97.94 492 TYR A O 1
ATOM 3819 N N . ALA A 1 493 ? -12.734 3.162 -3.511 1.00 98.19 493 ALA A N 1
ATOM 3820 C CA . ALA A 1 493 ? -11.942 3.343 -4.718 1.00 98.19 493 ALA A CA 1
ATOM 3821 C C . ALA A 1 493 ? -10.605 2.593 -4.640 1.00 98.19 493 ALA A C 1
ATOM 3823 O O . ALA A 1 493 ? -10.258 1.883 -5.582 1.00 98.19 493 ALA A O 1
ATOM 3824 N N . ALA A 1 494 ? -9.879 2.690 -3.522 1.00 98.38 494 ALA A N 1
ATOM 3825 C CA . ALA A 1 494 ? -8.609 1.992 -3.324 1.00 98.38 494 ALA A CA 1
ATOM 3826 C C . ALA A 1 494 ? -8.783 0.466 -3.353 1.00 98.38 494 ALA A C 1
ATOM 3828 O O . ALA A 1 494 ? -8.089 -0.206 -4.115 1.00 98.38 494 ALA A O 1
ATOM 3829 N N . PHE A 1 495 ? -9.760 -0.069 -2.612 1.00 98.38 495 PHE A N 1
ATOM 3830 C CA . PHE A 1 495 ? -10.078 -1.501 -2.621 1.00 98.38 495 PHE A CA 1
ATOM 3831 C C . PHE A 1 495 ? -10.439 -1.996 -4.027 1.00 98.38 495 PHE A C 1
ATOM 3833 O O . PHE A 1 495 ? -9.826 -2.928 -4.547 1.00 98.38 495 PHE A O 1
ATOM 3840 N N . THR A 1 496 ? -11.394 -1.323 -4.676 1.00 97.94 496 THR A N 1
ATOM 3841 C CA . THR A 1 496 ? -11.876 -1.713 -6.008 1.00 97.94 496 THR A CA 1
ATOM 3842 C C . THR A 1 496 ? -10.768 -1.610 -7.049 1.00 97.94 496 THR A C 1
ATOM 3844 O O . THR A 1 496 ? -10.708 -2.434 -7.954 1.00 97.94 496 THR A O 1
ATOM 3847 N N . SER A 1 497 ? -9.854 -0.649 -6.910 1.00 96.19 497 SER A N 1
ATOM 3848 C CA . SER A 1 497 ? -8.723 -0.501 -7.826 1.00 96.19 497 SER A CA 1
ATOM 3849 C C . SER A 1 497 ? -7.722 -1.636 -7.711 1.00 96.19 497 SER A C 1
ATOM 3851 O O . SER A 1 497 ? -7.209 -2.054 -8.740 1.00 96.19 497 SER A O 1
ATOM 3853 N N . ILE A 1 498 ? -7.464 -2.174 -6.513 1.00 96.50 498 ILE A N 1
ATOM 3854 C CA . ILE A 1 498 ? -6.614 -3.366 -6.372 1.00 96.50 498 ILE A CA 1
ATOM 3855 C C . ILE A 1 498 ? -7.239 -4.532 -7.147 1.00 96.50 498 ILE A C 1
ATOM 3857 O O . ILE A 1 498 ? -6.572 -5.143 -7.979 1.00 96.50 498 ILE A O 1
ATOM 3861 N N . CYS A 1 499 ? -8.537 -4.788 -6.951 1.00 94.75 499 CYS A N 1
ATOM 3862 C CA . CYS A 1 499 ? -9.248 -5.858 -7.653 1.00 94.75 499 CYS A CA 1
ATOM 3863 C C . CYS A 1 499 ? -9.287 -5.635 -9.174 1.00 94.75 499 CYS A C 1
ATOM 3865 O O . CYS A 1 499 ? -8.928 -6.526 -9.939 1.00 94.75 499 CYS A O 1
ATOM 3867 N N . ALA A 1 500 ? -9.687 -4.440 -9.618 1.00 92.31 500 ALA A N 1
ATOM 3868 C CA . ALA A 1 500 ? -9.816 -4.107 -11.033 1.00 92.31 500 ALA A CA 1
ATOM 3869 C C . ALA A 1 500 ? -8.460 -4.128 -11.746 1.00 92.31 500 ALA A C 1
ATOM 3871 O O . ALA A 1 500 ? -8.343 -4.727 -12.813 1.00 92.31 500 ALA A O 1
ATOM 3872 N N . LYS A 1 501 ? -7.419 -3.536 -11.143 1.00 91.94 501 LYS A N 1
ATOM 3873 C CA . LYS A 1 501 ? -6.061 -3.585 -11.694 1.00 91.94 501 LYS A CA 1
ATOM 3874 C C . LYS A 1 501 ? -5.553 -5.009 -11.765 1.00 91.94 501 LYS A C 1
ATOM 3876 O O . LYS A 1 501 ? -4.959 -5.336 -12.774 1.00 91.94 501 LYS A O 1
ATOM 3881 N N . TYR A 1 502 ? -5.790 -5.840 -10.752 1.00 94.00 502 TYR A N 1
ATOM 3882 C CA . TYR A 1 502 ? -5.312 -7.218 -10.775 1.00 94.00 502 TYR A CA 1
ATOM 3883 C C . TYR A 1 502 ? -5.981 -8.052 -11.870 1.00 94.00 502 TYR A C 1
ATOM 3885 O O . TYR A 1 502 ? -5.315 -8.847 -12.520 1.00 94.00 502 TYR A O 1
ATOM 3893 N N . VAL A 1 503 ? -7.277 -7.841 -12.120 1.00 90.25 503 VAL A N 1
ATOM 3894 C CA . VAL A 1 503 ? -7.961 -8.486 -13.248 1.00 90.25 503 VAL A CA 1
ATOM 3895 C C . VAL A 1 503 ? -7.382 -7.984 -14.566 1.00 90.25 503 VAL A C 1
ATOM 3897 O O . VAL A 1 503 ? -7.010 -8.785 -15.411 1.00 90.25 503 VAL A O 1
ATOM 3900 N N . VAL A 1 504 ? -7.256 -6.670 -14.748 1.00 88.50 504 VAL A N 1
ATOM 3901 C CA . VAL A 1 504 ? -6.713 -6.105 -15.988 1.00 88.50 504 VAL A CA 1
ATOM 3902 C C . VAL A 1 504 ? -5.254 -6.545 -16.158 1.00 88.50 504 VAL A C 1
ATOM 3904 O O . VAL A 1 504 ? -4.940 -7.331 -17.034 1.00 88.50 504 VAL A O 1
ATOM 3907 N N . PHE A 1 505 ? -4.349 -6.131 -15.289 1.00 90.94 505 PHE A N 1
ATOM 3908 C CA . PHE A 1 505 ? -2.932 -6.458 -15.374 1.00 90.94 505 PHE A CA 1
ATOM 3909 C C . PHE A 1 505 ? -2.481 -7.132 -14.063 1.00 90.94 505 PHE A C 1
ATOM 3911 O O . PHE A 1 505 ? -2.245 -6.424 -13.077 1.00 90.94 505 PHE A O 1
ATOM 3918 N N . PRO A 1 506 ? -2.359 -8.477 -14.009 1.00 93.25 506 PRO A N 1
ATOM 3919 C CA . PRO A 1 506 ? -2.177 -9.259 -12.784 1.00 93.25 506 PRO A CA 1
ATOM 3920 C C . PRO A 1 506 ? -0.747 -9.205 -12.240 1.00 93.25 506 PRO A C 1
ATOM 3922 O O . PRO A 1 506 ? -0.089 -10.223 -12.014 1.00 93.25 506 PRO A O 1
ATOM 3925 N N . HIS A 1 507 ? -0.284 -7.986 -11.980 1.00 92.62 507 HIS A N 1
ATOM 3926 C CA . HIS A 1 507 ? 0.932 -7.694 -11.251 1.00 92.62 507 HIS A CA 1
ATOM 3927 C C . HIS A 1 507 ? 0.896 -8.376 -9.879 1.00 92.62 507 HIS A C 1
ATOM 3929 O O . HIS A 1 507 ? 0.073 -8.054 -9.017 1.00 92.62 507 HIS A O 1
ATOM 3935 N N . TYR A 1 508 ? 1.801 -9.331 -9.686 1.00 93.94 508 TYR A N 1
ATOM 3936 C CA . TYR A 1 508 ? 1.818 -10.191 -8.505 1.00 93.94 508 TYR A CA 1
ATOM 3937 C C . TYR A 1 508 ? 2.659 -9.637 -7.345 1.00 93.94 508 TYR A C 1
ATOM 3939 O O . TYR A 1 508 ? 2.497 -10.100 -6.218 1.00 93.94 508 TYR A O 1
ATOM 3947 N N . GLU A 1 509 ? 3.541 -8.663 -7.591 1.00 94.88 509 GLU A N 1
ATOM 3948 C CA . GLU A 1 509 ? 4.424 -8.101 -6.562 1.00 94.88 509 GLU A CA 1
ATOM 3949 C C . GLU A 1 509 ? 3.705 -7.090 -5.654 1.00 94.88 509 GLU A C 1
ATOM 3951 O O . GLU A 1 509 ? 2.912 -6.270 -6.123 1.00 94.88 509 GLU A O 1
ATOM 3956 N N . THR A 1 510 ? 4.050 -7.066 -4.360 1.00 96.56 510 THR A N 1
ATOM 3957 C CA . THR A 1 510 ? 3.442 -6.138 -3.386 1.00 96.56 510 THR A CA 1
ATOM 3958 C C . THR A 1 510 ? 3.618 -4.662 -3.763 1.00 96.56 510 THR A C 1
ATOM 3960 O O . THR A 1 510 ? 2.702 -3.866 -3.549 1.00 96.56 510 THR A O 1
ATOM 3963 N N . ARG A 1 511 ? 4.754 -4.281 -4.367 1.00 94.31 511 ARG A N 1
ATOM 3964 C CA . ARG A 1 511 ? 5.082 -2.878 -4.690 1.00 94.31 511 ARG A CA 1
ATOM 3965 C C . ARG A 1 511 ? 4.047 -2.184 -5.585 1.00 94.31 511 ARG A C 1
ATOM 3967 O O . ARG A 1 511 ? 3.802 -0.997 -5.413 1.00 94.31 511 ARG A O 1
ATOM 3974 N N . PHE A 1 512 ? 3.372 -2.924 -6.469 1.00 95.06 512 PHE A N 1
ATOM 3975 C CA . PHE A 1 512 ? 2.356 -2.368 -7.375 1.00 95.06 512 PHE A CA 1
ATOM 3976 C C . PHE A 1 512 ? 1.024 -2.038 -6.686 1.00 95.06 512 PHE A C 1
ATOM 3978 O O . PHE A 1 512 ? 0.210 -1.284 -7.228 1.00 95.06 512 PHE A O 1
ATOM 3985 N N . HIS A 1 513 ? 0.808 -2.596 -5.491 1.00 97.12 513 HIS A N 1
ATOM 3986 C CA . HIS A 1 513 ? -0.403 -2.424 -4.682 1.00 97.12 513 HIS A CA 1
ATOM 3987 C C . HIS A 1 513 ? -0.174 -1.538 -3.453 1.00 97.12 513 HIS A C 1
ATOM 3989 O O . HIS A 1 513 ? -1.138 -1.057 -2.856 1.00 97.12 513 HIS A O 1
ATOM 3995 N N . LEU A 1 514 ? 1.093 -1.287 -3.107 1.00 97.75 514 LEU A N 1
ATOM 3996 C CA . LEU A 1 514 ? 1.543 -0.506 -1.955 1.00 97.75 514 LEU A CA 1
ATOM 3997 C C . LEU A 1 514 ? 0.736 0.783 -1.720 1.00 97.75 514 LEU A C 1
ATOM 3999 O O . LEU A 1 514 ? 0.189 0.909 -0.624 1.00 97.75 514 LEU A O 1
ATOM 4003 N N . PRO A 1 515 ? 0.593 1.728 -2.674 1.00 97.94 515 PRO A N 1
ATOM 4004 C CA . PRO A 1 515 ? -0.090 2.990 -2.386 1.00 97.94 515 PRO A CA 1
ATOM 4005 C C . PRO A 1 515 ? -1.545 2.781 -1.962 1.00 97.94 515 PRO A C 1
ATOM 4007 O O . PRO A 1 515 ? -2.020 3.433 -1.038 1.00 97.94 515 PRO A O 1
ATOM 4010 N N . TYR A 1 516 ? -2.245 1.835 -2.587 1.00 98.38 516 TYR A N 1
ATOM 4011 C CA . TYR A 1 516 ? -3.647 1.553 -2.288 1.00 98.38 516 TYR A CA 1
ATOM 4012 C C . TYR A 1 516 ? -3.806 0.889 -0.922 1.00 98.38 516 TYR A C 1
ATOM 4014 O O . TYR A 1 516 ? -4.678 1.286 -0.151 1.00 98.38 516 TYR A O 1
ATOM 4022 N N . LEU A 1 517 ? -2.927 -0.062 -0.589 1.00 98.75 517 LEU A N 1
ATOM 4023 C CA . LEU A 1 517 ? -2.893 -0.686 0.734 1.00 98.75 517 LEU A CA 1
ATOM 4024 C C . LEU A 1 517 ? -2.619 0.351 1.825 1.00 98.75 517 LEU A C 1
ATOM 4026 O O . LEU A 1 517 ? -3.308 0.357 2.845 1.00 98.75 517 LEU A O 1
ATOM 4030 N N . VAL A 1 518 ? -1.670 1.266 1.591 1.00 98.75 518 VAL A N 1
ATOM 4031 C CA . VAL A 1 518 ? -1.345 2.347 2.530 1.00 98.75 518 VAL A CA 1
ATOM 4032 C C . VAL A 1 518 ? -2.532 3.292 2.717 1.00 98.75 518 VAL A C 1
ATOM 4034 O O . VAL A 1 518 ? -2.913 3.551 3.857 1.00 98.75 518 VAL A O 1
ATOM 4037 N N . ILE A 1 519 ? -3.185 3.735 1.636 1.00 98.81 519 ILE A N 1
ATOM 4038 C CA . ILE A 1 519 ? -4.404 4.563 1.708 1.00 98.81 519 ILE A CA 1
ATOM 4039 C C . ILE A 1 519 ? -5.486 3.868 2.544 1.00 98.81 519 ILE A C 1
ATOM 4041 O O . ILE A 1 519 ? -6.034 4.472 3.468 1.00 98.81 519 ILE A O 1
ATOM 4045 N N . MET A 1 520 ? -5.773 2.595 2.252 1.00 98.75 520 MET A N 1
ATOM 4046 C CA . MET A 1 520 ? -6.769 1.817 2.991 1.00 98.75 520 MET A CA 1
ATOM 4047 C C . MET A 1 520 ? -6.403 1.706 4.475 1.00 98.75 520 MET A C 1
ATOM 4049 O O . MET A 1 520 ? -7.226 2.021 5.332 1.00 98.75 520 MET A O 1
ATOM 4053 N N . GLY A 1 521 ? -5.170 1.303 4.793 1.00 98.50 521 GLY A N 1
ATOM 4054 C CA . GLY A 1 521 ? -4.720 1.138 6.174 1.00 98.50 521 GLY A CA 1
ATOM 4055 C C . GLY A 1 521 ? -4.783 2.433 6.979 1.00 98.50 521 GLY A C 1
ATOM 4056 O O . GLY A 1 521 ? -5.252 2.416 8.114 1.00 98.50 521 GLY A O 1
ATOM 4057 N N . MET A 1 522 ? -4.407 3.566 6.381 1.00 98.56 522 MET A N 1
ATOM 4058 C CA . MET A 1 522 ? -4.477 4.876 7.034 1.00 98.56 522 MET A CA 1
ATOM 4059 C C . MET A 1 522 ? -5.917 5.308 7.323 1.00 98.56 522 MET A C 1
ATOM 4061 O O . MET A 1 522 ? -6.214 5.739 8.439 1.00 98.56 522 MET A O 1
ATOM 4065 N N . ILE A 1 523 ? -6.833 5.146 6.361 1.00 98.62 523 ILE A N 1
ATOM 4066 C CA . ILE A 1 523 ? -8.258 5.454 6.562 1.00 98.62 523 ILE A CA 1
ATOM 4067 C C . ILE A 1 523 ? -8.845 4.584 7.677 1.00 98.62 523 ILE A C 1
ATOM 4069 O O . ILE A 1 523 ? -9.537 5.096 8.559 1.00 98.62 523 ILE A O 1
ATOM 4073 N N . LEU A 1 524 ? -8.557 3.279 7.666 1.00 98.56 524 LEU A N 1
ATOM 4074 C CA . LEU A 1 524 ? -9.077 2.343 8.662 1.00 98.56 524 LEU A CA 1
ATOM 4075 C C . LEU A 1 524 ? -8.492 2.615 10.055 1.00 98.56 524 LEU A C 1
ATOM 4077 O O . LEU A 1 524 ? -9.235 2.609 11.033 1.00 98.56 524 LEU A O 1
ATOM 4081 N N . LEU A 1 525 ? -7.196 2.922 10.154 1.00 98.06 525 LEU A N 1
ATOM 4082 C CA . LEU A 1 525 ? -6.533 3.272 11.412 1.00 98.06 525 LEU A CA 1
ATOM 4083 C C . LEU A 1 525 ? -7.146 4.528 12.048 1.00 98.06 525 LEU A C 1
ATOM 4085 O O . LEU A 1 525 ? -7.497 4.522 13.229 1.00 98.06 525 LEU A O 1
ATOM 4089 N N . VAL A 1 526 ? -7.316 5.595 11.261 1.00 97.50 526 VAL A N 1
ATOM 4090 C CA . VAL A 1 526 ? -7.931 6.847 11.728 1.00 97.50 526 VAL A CA 1
ATOM 4091 C C . VAL A 1 526 ? -9.406 6.635 12.071 1.00 97.50 526 VAL A C 1
ATOM 4093 O O . VAL A 1 526 ? -9.878 7.124 13.099 1.00 97.50 526 VAL A O 1
ATOM 4096 N N . GLY A 1 527 ? -10.135 5.891 11.236 1.00 97.06 527 GLY A N 1
ATOM 4097 C CA . GLY A 1 527 ? -11.536 5.549 11.465 1.00 97.06 527 GLY A CA 1
ATOM 4098 C C . GLY A 1 527 ? -11.737 4.786 12.771 1.00 97.06 527 GLY A C 1
ATOM 4099 O O . GLY A 1 527 ? -12.597 5.155 13.569 1.00 97.06 527 GLY A O 1
ATOM 4100 N N . TRP A 1 528 ? -10.902 3.778 13.028 1.00 96.62 528 TRP A N 1
ATOM 4101 C CA . TRP A 1 528 ? -10.923 3.020 14.275 1.00 96.62 528 TRP A CA 1
ATOM 4102 C C . TRP A 1 528 ? -10.615 3.907 15.480 1.00 96.62 528 TRP A C 1
ATOM 4104 O O . TRP A 1 528 ? -11.376 3.894 16.446 1.00 96.62 528 TRP A O 1
ATOM 4114 N N . HIS A 1 529 ? -9.563 4.732 15.407 1.00 95.25 529 HIS A N 1
ATOM 4115 C CA . HIS A 1 529 ? -9.211 5.648 16.493 1.00 95.25 529 HIS A CA 1
ATOM 4116 C C . HIS A 1 529 ? -10.384 6.558 16.875 1.00 95.25 529 HIS A C 1
ATOM 4118 O O . HIS A 1 529 ? -10.760 6.613 18.044 1.00 95.25 529 HIS A O 1
ATOM 4124 N N . ARG A 1 530 ? -11.018 7.198 15.884 1.00 94.12 530 ARG A N 1
ATOM 4125 C CA . ARG A 1 530 ? -12.180 8.074 16.105 1.00 94.12 530 ARG A CA 1
ATOM 4126 C C . ARG A 1 530 ? -13.354 7.337 16.750 1.00 94.12 530 ARG A C 1
ATOM 4128 O O . ARG A 1 530 ? -14.030 7.901 17.607 1.00 94.12 530 ARG A O 1
ATOM 4135 N N . GLN A 1 531 ? -13.602 6.087 16.355 1.00 93.25 531 GLN A N 1
ATOM 4136 C CA . GLN A 1 531 ? -14.678 5.275 16.931 1.00 93.25 531 GLN A CA 1
ATOM 4137 C C . GLN A 1 531 ? -14.403 4.891 18.388 1.00 93.25 531 GLN A C 1
ATOM 4139 O O . GLN A 1 531 ? -15.342 4.870 19.178 1.00 93.25 531 GLN A O 1
ATOM 4144 N N . GLN A 1 532 ? -13.142 4.637 18.752 1.00 89.00 532 GLN A N 1
ATOM 4145 C CA . GLN A 1 532 ? -12.753 4.356 20.138 1.00 89.00 532 GLN A CA 1
ATOM 4146 C C . GLN A 1 532 ? -12.841 5.605 21.019 1.00 89.00 532 GLN A C 1
ATOM 4148 O O . GLN A 1 532 ? -13.352 5.529 22.130 1.00 89.00 532 GLN A O 1
ATOM 4153 N N . THR A 1 533 ? -12.404 6.764 20.520 1.00 84.88 533 THR A N 1
ATOM 4154 C CA . THR A 1 533 ? -12.468 8.020 21.285 1.00 84.88 533 THR A CA 1
ATOM 4155 C C . THR A 1 533 ? -13.887 8.546 21.463 1.00 84.88 533 THR A C 1
ATOM 4157 O O . THR A 1 533 ? -14.138 9.241 22.430 1.00 84.88 533 THR A O 1
ATOM 4160 N N . ALA A 1 534 ? -14.807 8.248 20.540 1.00 74.19 534 ALA A N 1
ATOM 4161 C CA . ALA A 1 534 ? -16.210 8.654 20.654 1.00 74.19 534 ALA A CA 1
ATOM 4162 C C . ALA A 1 534 ? -17.048 7.723 21.553 1.00 74.19 534 ALA A C 1
ATOM 4164 O O . ALA A 1 534 ? -18.188 8.050 21.867 1.00 74.19 534 ALA A O 1
ATOM 4165 N N . ALA A 1 535 ? -16.524 6.542 21.898 1.00 59.34 535 ALA A N 1
ATOM 4166 C CA . ALA A 1 535 ? -17.168 5.582 22.798 1.00 59.34 535 ALA A CA 1
ATOM 4167 C C . ALA A 1 535 ? -16.731 5.743 24.268 1.00 59.34 535 ALA A C 1
ATOM 4169 O O . ALA A 1 535 ? -17.330 5.117 25.142 1.00 59.34 535 ALA A O 1
ATOM 4170 N N . GLN A 1 536 ? -15.685 6.539 24.513 1.00 48.00 536 GLN A N 1
ATOM 4171 C CA . GLN A 1 536 ? -15.210 6.982 25.828 1.00 48.00 536 GLN A CA 1
ATOM 4172 C C . GLN A 1 536 ? -15.834 8.332 26.160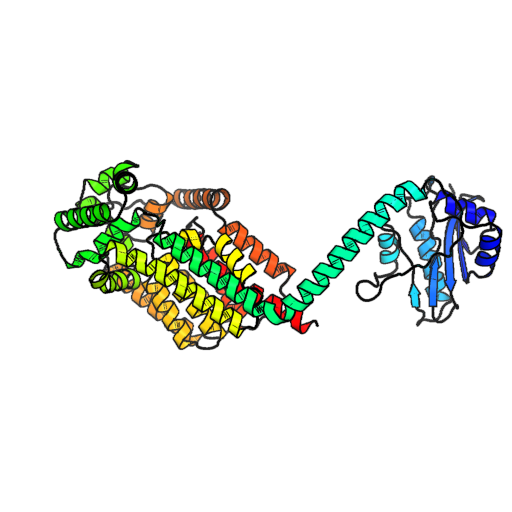 1.00 48.00 536 GLN A C 1
ATOM 4174 O O . GLN A 1 536 ? -16.117 8.547 27.359 1.00 48.00 536 GLN A O 1
#

Secondary structure (DSSP, 8-state):
--EEEEE-PPPHHHHHHHHHHTTPPP--HHHHHHHHHT-SEEEEEEETTEEEEEEEEEE-SSSEEEEEEEEE-GGGTTSSHHHHHHHHHHHHHHHHS-TT-EEE--PPTTTHHHHHTTT----TTT--------S-----HHHHHHHHHHHHHHHHHHHHHHHHHHHHHHHHHHHHHHHHHHHHHHHHHHHHHHHHS-B--THHHHHHHHHHGGG-S-HHHHHHHHHHHHHHHS-HHHHHHHHHSSHHHHHHHH-HHHHHHHTHHHHT-HHHHHHHHHHHHHH-HHHHHHHHHHHHHHHHHHHHHHHHHHTT-GGGHHHHHHHHHHTTHHHHHHBSSSHHHHHHHHHHHHHHHHTT-HHHHHHHHHHHHHH-GGGHHHHHHHHHHHHHH-TTHHHHHHHHHHHHHHHHHHHHHTT--HHHHHHHHHHT---S--TT--PPP-HHHHHHHHHHHHHHHHHH-SHHHHHHHHHHHHHHH--GGGS-HHHHHHHHHHHHHHHHHHHHS---SGGGTHHHHHHHHHHHHHHHHHHHHTT-

Radius of gyration: 35.56 Å; chains: 1; bounding box: 77×64×96 Å

Foldseek 3Di:
DDKDKDWDQDQLVLLQVQCVQQVHDHDDSVVSNVVSVQWPTKMFIDDVPRTFWIKTWHDDLEAEIEIDRGGGGPVCPPVCVSVVRVVVVLVCCVPRGDPNYDYYYDDDPPRVVSCVVVVDDDCPPVDDDDDDDDDDDDDDPVCPVVVVVVVVVCVVVVVVVVVVVVVCVVCVVCLLVVLLVLLVVLLVVLLVCLVVPFDEDLVLLLLLLLLCVVVDPDLVVSLVVSLVQVPVVDDPVNSCCNQPVDPQSVLCNVDSQQVVQPNLVVNQQQLLSVQLNVCCVPQNRSVSLSVLLSVLSVLLSVLVSVLCVVLVNSSCSVVLSVLCVLLVVSVLSSYSALLSVLLSLLSQLLSCLVVLNLQSSLVSLLNSCSNPVLCLLLLVLLQVLCCVLPRSNVSSVVSSVVSVVVVVVSNVPSSNLDQVQVLCCPQPHPDNHCVVPDDDDDPVVLVVSLVSLVVCLVPPERQVVLLVVLVVLCVPQADLVQQDSSLVSLLSSLNVSVVRSCSSRVHRYSSNSSSSSSSSVSSSSSRNVVVVVVVD

pLDDT: mean 92.71, std 9.88, range [39.81, 98.88]

Sequence (536 aa):
MTISVITKTPDPETYLSLRAAGGLSPYDLEAAGLGLKNSLHCVLLLDGETAVGMGRLVGDGGLFVQVTDIVVHPDYQGRGHGQQIMAALVKHIETELPPSIYVSLIADVPANRLYEKFGFRETAPSSLGMARRGRLIRDGTAREARFMSNIAQRSLEGVFLAVFGIASRIYTPLRSWIGAAVLCLFVLMTAAVVQVFPVSNWDMLAYTATAIEPETADAADLHAKTYALVKANVSEGEYVTLTEDRPYRIHQAKDADAFQTMLGFYRLKVLYVETARLLSGIAGTVEAFRLISLLSVFAVGGVLLAWLGRTGTLSYGPVAAAFLMLCSFGYAAQLVSPDLYATFFLLLSAFFFLEKWDVPATLALVCAFLVRPDHLAFVGVFFVFAAVYGPGRWAMSACFAACLGIYVWLTRGADHPGWWVHMWFTHIEYVPTLKDFDPPFSITAYVEMLVRSTVRAVMGFTWIAVLFGLVVFFAKCISADRLDLRSRVLLYAAFTSICAKYVVFPHYETRFHLPYLVIMGMILLVGWHRQQTAAQ

Organism: Symbiodinium pilosum (NCBI:txid2952)